Protein 4DG8 (pdb70)

CATH classification: 3.40.50.12780 (+1 more: 3.30.300.30)

Foldseek 3Di:
DVCLQPQLVFFFLLVLLVVLCVVWVPFFAAQEPVGTDGSVNLVVLLLFVLLVVCVVVVDAEAEAEEDDADDSLRLSVLNNCSQQNHAYEYDYQPWDLVVRVVVCVLRVHPAHEYDYPDDDDNPPGHYDDNVDDDGGDRDPDHDDDGQQRFHYWAWAQQDFRDTFIFTWTSSLLRQVQPPWPLLPFDLQQAAEQADDPNFLVNSCRNSNASSRSHYRQYQPPDHDELVSLLCSCVVVPRQEYEDEQLRLQLNLVPPLCSCPNHREYEYEPDFHDLVSVVSNCVVPVNHFYKYFDDDPQLRGGQAIDGFDPVLSVDPGRFRFAGTRQKHWFFADPVRDTDPDFPDKGWIKMGGNRGTPARSNDPVRRDVQWAWDDDPHDTGTIGTGQWMWGAHPVRTTGTDGHPACWDAFPNHIHRQVNVQVVLCPQPFWPHKDWAWDDDRSGIFIEIETEGDPVRDPVVVLSNDTVSPRGPYYYYDHDQDDCVPRVVVVVVVPPPD

Solvent-accessible surface area: 21154 Å² total; per-residue (Å²): 84,83,71,64,28,68,46,139,48,20,51,16,0,22,54,46,1,47,79,9,6,83,112,38,46,143,118,38,0,0,70,6,152,140,29,61,16,25,0,45,95,1,34,82,54,0,64,124,19,0,13,9,0,18,94,80,35,96,143,59,29,22,3,0,0,0,29,8,155,22,22,61,51,1,0,17,0,0,0,0,0,0,16,0,0,0,2,9,4,38,1,46,16,95,26,32,31,83,49,3,47,64,15,10,164,50,8,95,10,103,13,0,0,8,4,24,117,97,122,46,106,27,104,83,20,56,33,29,75,21,101,147,42,89,100,26,98,84,34,158,82,59,29,127,44,46,4,59,37,12,0,2,1,9,39,12,16,3,61,56,55,168,18,23,0,0,0,0,3,0,0,0,0,0,1,0,3,38,77,16,90,10,11,72,47,2,114,121,14,24,0,1,0,35,11,66,11,32,38,20,14,3,4,1,0,1,0,0,0,0,0,38,5,2,2,0,0,0,23,44,59,24,127,22,64,22,43,20,0,114,69,0,20,65,109,21,33,2,16,0,0,23,1,41,3,14,38,2,29,24,1,0,80,119,34,22,55,1,2,34,56,13,132,0,0,0,0,0,31,57,112,11,28,15,96,41,1,87,110,0,19,122,142,29,99,204,19,72,1,0,6,2,23,28,13,24,5,0,0,8,6,0,0,14,19,52,15,64,119,104,0,11,131,61,147,28,7,0,8,2,123,38,6,36,2,10,6,22,16,0,20,22,159,139,44,112,96,2,94,85,64,102,91,43,2,35,0,0,0,0,9,0,0,8,0,88,4,17,106,39,22,79,74,57,26,194,75,26,14,41,109,37,83,30,199,82,56,108,56,89,0,14,133,7,27,12,107,0,59,40,2,134,102,38,19,2,8,50,85,18,74,78,78,31,30,43,67,3,55,35,49,35,5,29,25,62,26,9,31,78,76,0,71,167,39,115,45,14,76,56,1,5,9,12,59,62,86,118,140,19,74,25,33,5,4,1,0,6,17,24,53,82,136,13,53,3,85,51,4,25,159,118,0,1,67,48,11,84,12,116,34,38,52,111,5,97,74,36,39,86,145,121,35,53,55,29,1,67,165,134,20,58,58,122,114

Radius of gyration: 22.77 Å; Cα contacts (8 Å, |Δi|>4): 1084; chains: 1; bounding box: 55×59×62 Å

B-factor: mean 38.06, std 18.98, range [10.93, 137.23]

Structure (mmCIF, N/CA/C/O backbone):
data_4DG8
#
_entry.id   4DG8
#
_cell.length_a   92.565
_cell.length_b   92.565
_cell.length_c   164.391
_cell.angle_alpha   90.00
_cell.angle_beta   90.00
_cell.angle_gamma   90.00
#
_symmetry.space_group_name_H-M   'P 43 21 2'
#
loop_
_entity.id
_entity.type
_entity.pdbx_description
1 polymer PA1221
2 non-polymer 'ADENOSINE MONOPHOSPHATE'
3 non-polymer (R,R)-2,3-BUTANEDIOL
4 water water
#
loop_
_atom_site.group_PDB
_atom_site.id
_atom_site.type_symbol
_atom_site.label_atom_id
_atom_site.label_alt_id
_atom_site.label_comp_id
_atom_site.label_asym_id
_atom_site.label_entity_id
_atom_site.label_seq_id
_atom_site.pdbx_PDB_ins_code
_atom_site.Cartn_x
_atom_site.Cartn_y
_atom_site.Cartn_z
_atom_site.occupancy
_atom_site.B_iso_or_equiv
_atom_site.auth_seq_id
_atom_site.auth_comp_id
_atom_site.auth_asym_id
_atom_site.auth_atom_id
_atom_site.pdbx_PDB_model_num
ATOM 1 N N . GLN A 1 17 ? 12.417 35.421 40.113 1.00 101.65 15 GLN A N 1
ATOM 2 C CA . GLN A 1 17 ? 13.373 34.888 39.145 1.00 97.59 15 GLN A CA 1
ATOM 3 C C . GLN A 1 17 ? 12.932 35.121 37.689 1.00 91.89 15 GLN A C 1
ATOM 4 O O . GLN A 1 17 ? 12.023 34.451 37.199 1.00 87.54 15 GLN A O 1
ATOM 6 N N . ASN A 1 18 ? 13.605 36.031 36.981 1.00 89.58 16 ASN A N 1
ATOM 7 C CA . ASN A 1 18 ? 14.889 36.579 37.408 1.00 85.00 16 ASN A CA 1
ATOM 8 C C . ASN A 1 18 ? 15.859 35.428 37.637 1.00 80.61 16 ASN A C 1
ATOM 9 O O . ASN A 1 18 ? 16.174 35.079 38.775 1.00 89.87 16 ASN A O 1
ATOM 11 N N . SER A 1 19 ? 16.312 34.847 36.531 1.00 65.23 17 SER A N 1
ATOM 12 C CA . SER A 1 19 ? 17.156 33.650 36.509 1.00 60.06 17 SER A CA 1
ATOM 13 C C . SER A 1 19 ? 16.394 32.344 36.429 1.00 50.61 17 SER A C 1
ATOM 14 O O . SER A 1 19 ? 16.994 31.320 36.114 1.00 49.60 17 SER A O 1
ATOM 17 N N . LEU A 1 20 ? 15.083 32.357 36.648 1.00 39.25 18 LEU A N 1
ATOM 18 C CA . LEU A 1 20 ? 14.309 31.223 36.190 1.00 33.19 18 LEU A CA 1
ATOM 19 C C . LEU A 1 20 ? 14.298 31.341 34.674 1.00 30.35 18 LEU A C 1
ATOM 20 O O . LEU A 1 20 ? 13.992 30.384 33.963 1.00 31.67 18 LEU A O 1
ATOM 25 N N . LEU A 1 21 ? 14.648 32.529 34.189 1.00 31.52 19 LEU A N 1
ATOM 26 C CA . LEU A 1 21 ? 14.642 32.803 32.759 1.00 36.17 19 LEU A CA 1
ATOM 27 C C . LEU A 1 21 ? 15.849 32.167 32.070 1.00 35.60 19 LEU A C 1
ATOM 28 O O . LEU A 1 21 ? 15.900 32.072 30.847 1.00 31.14 19 LEU A O 1
ATOM 33 N N . ASP A 1 22 ? 16.803 31.723 32.879 1.00 30.33 20 ASP A N 1
ATOM 34 C CA . ASP A 1 22 ? 18.010 31.060 32.409 1.00 30.25 20 ASP A CA 1
ATOM 35 C C . ASP A 1 22 ? 17.714 29.583 32.181 1.00 32.49 20 ASP A C 1
ATOM 36 O O . ASP A 1 22 ? 17.205 28.905 33.081 1.00 25.95 20 ASP A O 1
ATOM 41 N N . LEU A 1 23 ? 18.031 29.082 30.988 1.00 27.73 21 LEU A N 1
ATOM 42 C CA . LEU A 1 23 ? 17.845 27.659 30.694 1.00 25.85 21 LEU A CA 1
ATOM 43 C C . LEU A 1 23 ? 18.544 26.752 31.709 1.00 30.94 21 LEU A C 1
ATOM 44 O O . LEU A 1 23 ? 17.993 25.728 32.116 1.00 32.15 21 LEU A O 1
ATOM 49 N N . TYR A 1 24 ? 19.752 27.128 32.118 1.00 28.68 22 TYR A N 1
ATOM 50 C CA . TYR A 1 24 ? 20.542 26.299 33.030 1.00 32.49 22 TYR A CA 1
ATOM 51 C C . TYR A 1 24 ? 20.008 26.285 34.461 1.00 36.51 22 TYR A C 1
ATOM 52 O O . TYR A 1 24 ? 20.550 25.591 35.325 1.00 38.45 22 TYR A O 1
ATOM 61 N N . ALA A 1 25 ? 18.962 27.069 34.714 1.00 34.90 23 ALA A N 1
ATOM 62 C CA . ALA A 1 25 ? 18.320 27.075 36.026 1.00 40.70 23 ALA A CA 1
ATOM 63 C C . ALA A 1 25 ? 17.289 25.959 36.103 1.00 38.04 23 ALA A C 1
ATOM 64 O O . ALA A 1 25 ? 16.611 25.789 37.111 1.00 36.40 23 ALA A O 1
ATOM 66 N N . HIS A 1 26 ? 17.174 25.197 35.023 1.00 30.30 24 HIS A N 1
ATOM 67 C CA . HIS A 1 26 ? 16.177 24.141 34.954 1.00 27.24 24 HIS A CA 1
ATOM 68 C C . HIS A 1 26 ? 16.865 22.801 34.743 1.00 25.01 24 HIS A C 1
ATOM 69 O O . HIS A 1 26 ? 17.904 22.734 34.099 1.00 26.54 24 HIS A O 1
ATOM 76 N N . PRO A 1 27 ? 16.312 21.734 35.327 1.00 24.51 25 PRO A N 1
ATOM 77 C CA . PRO A 1 27 ? 16.981 20.434 35.203 1.00 28.35 25 PRO A CA 1
ATOM 78 C C . PRO A 1 27 ? 16.675 19.820 33.838 1.00 27.34 25 PRO A C 1
ATOM 79 O O . PRO A 1 27 ? 15.708 20.237 33.183 1.00 26.67 25 PRO A O 1
ATOM 83 N N . THR A 1 28 ? 17.488 18.866 33.392 1.00 23.54 26 THR A N 1
ATOM 84 C CA . THR A 1 28 ? 17.129 18.125 32.184 1.00 27.72 26 THR A CA 1
ATOM 85 C C . THR A 1 28 ? 15.867 17.293 32.475 1.00 22.54 26 THR A C 1
ATOM 86 O O . THR A 1 28 ? 15.519 17.063 33.638 1.00 21.46 26 THR A O 1
ATOM 90 N N . VAL A 1 29 ? 15.157 16.873 31.431 1.00 19.66 27 VAL A N 1
ATOM 91 C CA . VAL A 1 29 ? 13.989 16.018 31.637 1.00 24.90 27 VAL A CA 1
ATOM 92 C C . VAL A 1 29 ? 14.393 14.704 32.318 1.00 24.23 27 VAL A C 1
ATOM 93 O O . VAL A 1 29 ? 13.659 14.168 33.131 1.00 27.93 27 VAL A O 1
ATOM 97 N N . VAL A 1 30 ? 15.568 14.188 31.974 1.00 20.44 28 VAL A N 1
ATOM 98 C CA . VAL A 1 30 ? 15.960 12.879 32.464 1.00 23.80 28 VAL A CA 1
ATOM 99 C C . VAL A 1 30 ? 16.415 12.946 33.924 1.00 27.05 28 VAL A C 1
ATOM 100 O O . VAL A 1 30 ? 16.171 12.019 34.686 1.00 24.82 28 VAL A O 1
ATOM 104 N N . ALA A 1 31 ? 17.054 14.044 34.321 1.00 21.80 29 ALA A N 1
ATOM 105 C CA . ALA A 1 31 ? 17.385 14.213 35.733 1.00 30.33 29 ALA A CA 1
ATOM 106 C C . ALA A 1 31 ? 16.111 14.295 36.606 1.00 25.46 29 ALA A C 1
ATOM 107 O O . ALA A 1 31 ? 16.000 13.620 37.626 1.00 27.18 29 ALA A O 1
ATOM 109 N N . ARG A 1 32 ? 15.131 15.087 36.177 1.00 26.58 30 ARG A N 1
ATOM 110 C CA . ARG A 1 32 ? 13.911 15.233 36.961 1.00 29.63 30 ARG A CA 1
ATOM 111 C C . ARG A 1 32 ? 13.121 13.925 36.994 1.00 26.55 30 ARG A C 1
ATOM 112 O O . ARG A 1 32 ? 12.675 13.466 38.066 1.00 33.19 30 ARG A O 1
ATOM 120 N N . PHE A 1 33 ? 12.977 13.304 35.829 1.00 17.19 31 PHE A N 1
ATOM 121 C CA . PHE A 1 33 ? 12.342 11.999 35.793 1.00 25.17 31 PHE A CA 1
ATOM 122 C C . PHE A 1 33 ? 13.048 11.009 36.714 1.00 24.84 31 PHE A C 1
ATOM 123 O O . PHE A 1 33 ? 12.393 10.230 37.402 1.00 27.41 31 PHE A O 1
ATOM 131 N N . SER A 1 34 ? 14.376 11.036 36.729 1.00 21.56 32 SER A N 1
ATOM 132 C CA . SER A 1 34 ? 15.106 10.099 37.559 1.00 29.31 32 SER A CA 1
ATOM 133 C C . SER A 1 34 ? 14.816 10.348 39.034 1.00 30.08 32 SER A C 1
ATOM 134 O O . SER A 1 34 ? 14.711 9.405 39.830 1.00 29.16 32 SER A O 1
ATOM 137 N N . GLU A 1 35 ? 14.704 11.624 39.392 1.00 29.63 33 GLU A N 1
ATOM 138 C CA . GLU A 1 35 ? 14.381 12.006 40.760 1.00 34.76 33 GLU A CA 1
ATOM 139 C C . GLU A 1 35 ? 13.021 11.395 41.156 1.00 33.67 33 GLU A C 1
ATOM 140 O O . GLU A 1 35 ? 12.876 10.755 42.210 1.00 38.43 33 GLU A O 1
ATOM 146 N N . MET A 1 36 ? 12.037 11.587 40.290 1.00 27.25 34 MET A N 1
ATOM 147 C CA . MET A 1 36 ? 10.692 11.061 40.513 1.00 25.58 34 MET A CA 1
ATOM 148 C C . MET A 1 36 ? 10.689 9.540 40.620 1.00 26.78 34 MET A C 1
ATOM 149 O O . MET A 1 36 ? 10.004 8.980 41.474 1.00 33.84 34 MET A O 1
ATOM 154 N N . ALA A 1 37 ? 11.462 8.866 39.772 1.00 27.46 35 ALA A N 1
ATOM 155 C CA . ALA A 1 37 ? 11.459 7.403 39.790 1.00 33.92 35 ALA A CA 1
ATOM 156 C C . ALA A 1 37 ? 12.132 6.869 41.046 1.00 34.28 35 ALA A C 1
ATOM 157 O O . ALA A 1 37 ? 11.779 5.788 41.537 1.00 29.11 35 ALA A O 1
ATOM 159 N N . ALA A 1 38 ? 13.106 7.627 41.558 1.00 29.50 36 ALA A N 1
ATOM 160 C CA . ALA A 1 38 ? 13.784 7.260 42.797 1.00 38.27 36 ALA A CA 1
ATOM 161 C C . ALA A 1 38 ? 12.869 7.463 44.009 1.00 42.72 36 ALA A C 1
ATOM 162 O O . ALA A 1 38 ? 12.875 6.666 44.952 1.00 45.84 36 ALA A O 1
ATOM 164 N N . LEU A 1 39 ? 12.098 8.546 43.974 1.00 43.60 37 LEU A N 1
ATOM 165 C CA . LEU A 1 39 ? 11.214 8.901 45.075 1.00 48.89 37 LEU A CA 1
ATOM 166 C C . LEU A 1 39 ? 9.953 8.050 45.078 1.00 44.59 37 LEU A C 1
ATOM 167 O O . LEU A 1 39 ? 9.417 7.730 46.145 1.00 39.26 37 LEU A O 1
ATOM 172 N N . HIS A 1 40 ? 9.475 7.707 43.883 1.00 31.50 38 HIS A N 1
ATOM 173 C CA . HIS A 1 40 ? 8.208 6.998 43.746 1.00 35.74 38 HIS A CA 1
ATOM 174 C C . HIS A 1 40 ? 8.297 5.810 42.794 1.00 30.99 38 HIS A C 1
ATOM 175 O O . HIS A 1 40 ? 7.523 5.719 41.854 1.00 31.72 38 HIS A O 1
ATOM 182 N N . PRO A 1 41 ? 9.204 4.866 43.068 1.00 34.32 39 PRO A N 1
ATOM 183 C CA . PRO A 1 41 ? 9.378 3.724 42.156 1.00 30.08 39 PRO A CA 1
ATOM 184 C C . PRO A 1 41 ? 8.069 2.991 41.848 1.00 29.85 39 PRO A C 1
ATOM 185 O O . PRO A 1 41 ? 7.863 2.585 40.706 1.00 27.04 39 PRO A O 1
ATOM 189 N N . HIS A 1 42 ? 7.218 2.801 42.859 1.00 28.25 40 HIS A N 1
ATOM 190 C CA . HIS A 1 42 ? 5.983 2.026 42.699 1.00 25.29 40 HIS A CA 1
ATOM 191 C C . HIS A 1 42 ? 4.655 2.787 42.510 1.00 29.32 40 HIS A C 1
ATOM 192 O O . HIS A 1 42 ? 3.597 2.166 42.414 1.00 30.48 40 HIS A O 1
ATOM 199 N N . ARG A 1 43 ? 4.708 4.117 42.455 1.00 24.84 41 ARG A N 1
ATOM 200 C CA . ARG A 1 43 ? 3.567 4.900 41.955 1.00 30.83 41 ARG A CA 1
ATOM 201 C C . ARG A 1 43 ? 3.272 4.614 40.463 1.00 31.28 41 ARG A C 1
ATOM 202 O O . ARG A 1 43 ? 4.149 4.214 39.713 1.00 23.65 41 ARG A O 1
ATOM 210 N N . GLU A 1 44 ? 2.033 4.837 40.042 1.00 26.01 42 GLU A N 1
ATOM 211 C CA . GLU A 1 44 ? 1.612 4.537 38.676 1.00 32.59 42 GLU A CA 1
ATOM 212 C C . GLU A 1 44 ? 2.031 5.642 37.674 1.00 24.87 42 GLU A C 1
ATOM 213 O O . GLU A 1 44 ? 1.622 6.800 37.781 1.00 34.61 42 GLU A O 1
ATOM 219 N N . ALA A 1 45 ? 2.905 5.284 36.743 1.00 28.05 43 ALA A N 1
ATOM 220 C CA . ALA A 1 45 ? 3.405 6.211 35.725 1.00 25.26 43 ALA A CA 1
ATOM 221 C C . ALA A 1 45 ? 2.534 6.282 34.470 1.00 29.76 43 ALA A C 1
ATOM 222 O O . ALA A 1 45 ? 2.452 7.314 33.813 1.00 29.68 43 ALA A O 1
ATOM 224 N N . ILE A 1 46 ? 1.952 5.144 34.107 1.00 33.94 44 ILE A N 1
ATOM 225 C CA . ILE A 1 46 ? 1.150 5.024 32.895 1.00 28.82 44 ILE A CA 1
ATOM 226 C C . ILE A 1 46 ? -0.055 4.143 33.191 1.00 22.91 44 ILE A C 1
ATOM 227 O O . ILE A 1 46 ? 0.096 3.050 33.717 1.00 26.81 44 ILE A O 1
ATOM 232 N N . ARG A 1 47 ? -1.241 4.598 32.813 1.00 24.44 45 ARG A N 1
ATOM 233 C CA . ARG A 1 47 ? -2.420 3.753 32.883 1.00 22.04 45 ARG A CA 1
ATOM 234 C C . ARG A 1 47 ? -3.016 3.585 31.497 1.00 25.68 45 ARG A C 1
ATOM 235 O O . ARG A 1 47 ? -3.386 4.568 30.847 1.00 27.77 45 ARG A O 1
ATOM 243 N N . ASP A 1 48 ? -3.122 2.343 31.044 1.00 30.12 46 ASP A N 1
ATOM 244 C CA . ASP A 1 48 ? -3.672 2.079 29.717 1.00 28.01 46 ASP A CA 1
ATOM 245 C C . ASP A 1 48 ? -4.691 0.935 29.757 1.00 31.73 46 ASP A C 1
ATOM 246 O O . ASP A 1 48 ? -5.018 0.446 30.842 1.00 34.62 46 ASP A O 1
ATOM 251 N N . ARG A 1 49 ? -5.217 0.512 28.604 1.00 25.03 47 ARG A N 1
ATOM 252 C CA . ARG A 1 49 ? -6.238 -0.549 28.616 1.00 30.51 47 ARG A CA 1
ATOM 253 C C . ARG A 1 49 ? -5.738 -1.893 29.185 1.00 29.25 47 ARG A C 1
ATOM 254 O O . ARG A 1 49 ? -6.546 -2.740 29.599 1.00 24.99 47 ARG A O 1
ATOM 262 N N . PHE A 1 50 ? -4.422 -2.101 29.186 1.00 30.35 48 PHE A N 1
ATOM 263 C CA . PHE A 1 50 ? -3.859 -3.367 29.672 1.00 29.29 48 PHE A CA 1
ATOM 264 C C . PHE A 1 50 ? -3.590 -3.398 31.173 1.00 34.10 48 PHE A C 1
ATOM 265 O O . PHE A 1 50 ? -3.383 -4.467 31.754 1.00 36.29 48 PHE A O 1
ATOM 273 N N . GLY A 1 51 ? -3.533 -2.236 31.800 1.00 37.01 49 GLY A N 1
ATOM 274 C CA . GLY A 1 51 ? -3.056 -2.221 33.167 1.00 39.87 49 GLY A CA 1
ATOM 275 C C . GLY A 1 51 ? -2.284 -0.961 33.470 1.00 32.11 49 GLY A C 1
ATOM 276 O O . GLY A 1 51 ? -2.523 0.082 32.873 1.00 34.20 49 GLY A O 1
ATOM 277 N N . SER A 1 52 ? -1.379 -1.055 34.437 1.00 34.61 50 SER A N 1
ATOM 278 C CA . SER A 1 52 ? -0.497 0.057 34.739 1.00 35.70 50 SER A CA 1
ATOM 279 C C . SER A 1 52 ? 0.987 -0.305 34.615 1.00 29.80 50 SER A C 1
ATOM 280 O O . SER A 1 52 ? 1.373 -1.469 34.680 1.00 22.54 50 SER A O 1
ATOM 283 N N . VAL A 1 53 ? 1.805 0.715 34.401 1.00 23.80 51 VAL A N 1
ATOM 284 C CA . VAL A 1 53 ? 3.249 0.570 34.451 1.00 27.33 51 VAL A CA 1
ATOM 285 C C . VAL A 1 53 ? 3.715 1.542 35.538 1.00 25.93 51 VAL A C 1
ATOM 286 O O . VAL A 1 53 ? 3.298 2.700 35.538 1.00 25.75 51 VAL A O 1
ATOM 290 N N . ASP A 1 54 ? 4.558 1.099 36.468 1.00 21.40 52 ASP A N 1
ATOM 291 C CA . ASP A 1 54 ? 5.042 2.045 37.481 1.00 21.10 52 ASP A CA 1
ATOM 292 C C . ASP A 1 54 ? 6.368 2.712 37.080 1.00 24.61 52 ASP A C 1
ATOM 293 O O . ASP A 1 54 ? 6.965 2.361 36.061 1.00 34.36 52 ASP A O 1
ATOM 298 N N . TYR A 1 55 ? 6.815 3.673 37.880 1.00 27.29 53 TYR A N 1
ATOM 299 C CA . TYR A 1 55 ? 7.997 4.448 37.542 1.00 24.81 53 TYR A CA 1
ATOM 300 C C . TYR A 1 55 ? 9.223 3.576 37.306 1.00 36.61 53 TYR A C 1
ATOM 301 O O . TYR A 1 55 ? 9.871 3.708 36.276 1.00 35.01 53 TYR A O 1
ATOM 310 N N . ARG A 1 56 ? 9.532 2.685 38.242 1.00 29.27 54 ARG A N 1
ATOM 311 C CA . ARG A 1 56 ? 10.669 1.785 38.071 1.00 27.13 54 ARG A CA 1
ATOM 312 C C . ARG A 1 56 ? 10.565 0.953 36.775 1.00 26.31 54 ARG A C 1
ATOM 313 O O . ARG A 1 56 ? 11.529 0.862 36.036 1.00 31.77 54 ARG A O 1
ATOM 316 N N . GLN A 1 57 ? 9.412 0.355 36.492 1.00 24.37 55 GLN A N 1
ATOM 317 C CA . GLN A 1 57 ? 9.279 -0.409 35.255 1.00 30.28 55 GLN A CA 1
ATOM 318 C C . GLN A 1 57 ? 9.504 0.481 34.027 1.00 30.07 55 GLN A C 1
ATOM 319 O O . GLN A 1 57 ? 10.160 0.069 33.076 1.00 27.14 55 GLN A O 1
ATOM 325 N N . LEU A 1 58 ? 8.959 1.694 34.061 1.00 31.22 56 LEU A N 1
ATOM 326 C CA . LEU A 1 58 ? 9.114 2.642 32.958 1.00 29.05 56 LEU A CA 1
ATOM 327 C C . LEU A 1 58 ? 10.588 2.960 32.735 1.00 26.98 56 LEU A C 1
ATOM 328 O O . LEU A 1 58 ? 11.079 2.868 31.609 1.00 24.16 56 LEU A O 1
ATOM 333 N N . LEU A 1 59 ? 11.287 3.294 33.823 1.00 28.43 57 LEU A N 1
ATOM 334 C CA . LEU A 1 59 ? 12.716 3.584 33.793 1.00 24.96 57 LEU A CA 1
ATOM 335 C C . LEU A 1 59 ? 13.544 2.391 33.287 1.00 32.46 57 LEU A C 1
ATOM 336 O O . LEU A 1 59 ? 14.419 2.575 32.461 1.00 25.10 57 LEU A O 1
ATOM 341 N N . ASP A 1 60 ? 13.279 1.186 33.787 1.00 33.86 58 ASP A N 1
ATOM 342 C CA . ASP A 1 60 ? 13.959 -0.018 33.290 1.00 40.70 58 ASP A CA 1
ATOM 343 C C . ASP A 1 60 ? 13.754 -0.248 31.784 1.00 36.23 58 ASP A C 1
ATOM 344 O O . ASP A 1 60 ? 14.707 -0.546 31.042 1.00 30.36 58 ASP A O 1
ATOM 349 N N . SER A 1 61 ? 12.508 -0.145 31.334 1.00 33.58 59 SER A N 1
ATOM 350 C CA . SER A 1 61 ? 12.222 -0.389 29.922 1.00 33.07 59 SER A CA 1
ATOM 351 C C . SER A 1 61 ? 12.911 0.663 29.047 1.00 27.43 59 SER A C 1
ATOM 352 O O . SER A 1 61 ? 13.537 0.345 28.024 1.00 29.96 59 SER A O 1
ATOM 355 N N . ALA A 1 62 ? 12.806 1.916 29.470 1.00 23.21 60 ALA A N 1
ATOM 356 C CA . ALA A 1 62 ? 13.404 3.024 28.744 1.00 26.27 60 ALA A CA 1
ATOM 357 C C . ALA A 1 62 ? 14.932 2.959 28.756 1.00 27.03 60 ALA A C 1
ATOM 358 O O . ALA A 1 62 ? 15.564 3.279 27.770 1.00 27.74 60 ALA A O 1
ATOM 360 N N . GLU A 1 63 ? 15.524 2.556 29.875 1.00 21.99 61 GLU A N 1
ATOM 361 C CA . GLU A 1 63 ? 16.975 2.362 29.939 1.00 27.06 61 GLU A CA 1
ATOM 362 C C . GLU A 1 63 ? 17.408 1.297 28.936 1.00 28.39 61 GLU A C 1
ATOM 363 O O . GLU A 1 63 ? 18.380 1.491 28.200 1.00 24.60 61 GLU A O 1
ATOM 369 N N . GLN A 1 64 ? 16.678 0.182 28.887 1.00 28.40 62 GLN A N 1
ATOM 370 C CA . GLN A 1 64 ? 17.010 -0.883 27.924 1.00 29.01 62 GLN A CA 1
ATOM 371 C C . GLN A 1 64 ? 16.936 -0.429 26.450 1.00 29.68 62 GLN A C 1
ATOM 372 O O . GLN A 1 64 ? 17.882 -0.628 25.634 1.00 37.94 62 GLN A O 1
ATOM 378 N N . LEU A 1 65 ? 15.814 0.204 26.109 1.00 33.82 63 LEU A N 1
ATOM 379 C CA . LEU A 1 65 ? 15.672 0.762 24.772 1.00 29.51 63 LEU A CA 1
ATOM 380 C C . LEU A 1 65 ? 16.799 1.770 24.487 1.00 27.75 63 LEU A C 1
ATOM 381 O O . LEU A 1 65 ? 17.335 1.834 23.377 1.00 26.84 63 LEU A O 1
ATOM 386 N N . SER A 1 66 ? 17.160 2.553 25.499 1.00 26.80 64 SER A N 1
ATOM 387 C CA . SER A 1 66 ? 18.228 3.530 25.349 1.00 25.11 64 SER A CA 1
ATOM 388 C C . SER A 1 66 ? 19.538 2.811 25.067 1.00 30.18 64 SER A C 1
ATOM 389 O O . SER A 1 66 ? 20.391 3.335 24.357 1.00 33.01 64 SER A O 1
ATOM 392 N N . ASP A 1 67 ? 19.697 1.611 25.618 1.00 27.52 65 ASP A N 1
ATOM 393 C CA . ASP A 1 67 ? 20.887 0.827 25.336 1.00 31.34 65 ASP A CA 1
ATOM 394 C C . ASP A 1 67 ? 20.956 0.549 23.840 1.00 29.38 65 ASP A C 1
ATOM 395 O O . ASP A 1 67 ? 22.012 0.697 23.201 1.00 26.63 65 ASP A O 1
ATOM 400 N N . TYR A 1 68 ? 19.816 0.154 23.278 1.00 34.97 66 TYR A N 1
ATOM 401 C CA . TYR A 1 68 ? 19.751 -0.036 21.820 1.00 32.94 66 TYR A CA 1
ATOM 402 C C . TYR A 1 68 ? 20.044 1.267 20.997 1.00 33.38 66 TYR A C 1
ATOM 403 O O . TYR A 1 68 ? 20.871 1.288 20.043 1.00 30.24 66 TYR A O 1
ATOM 412 N N . LEU A 1 69 ? 19.384 2.359 21.378 1.00 23.89 67 LEU A N 1
ATOM 413 C CA . LEU A 1 69 ? 19.575 3.628 20.686 1.00 22.35 67 LEU A CA 1
ATOM 414 C C . LEU A 1 69 ? 21.041 4.070 20.723 1.00 29.82 67 LEU A C 1
ATOM 415 O O . LEU A 1 69 ? 21.594 4.533 19.723 1.00 26.74 67 LEU A O 1
ATOM 420 N N . LEU A 1 70 ? 21.665 3.946 21.886 1.00 29.05 68 LEU A N 1
ATOM 421 C CA . LEU A 1 70 ? 23.051 4.356 22.030 1.00 28.21 68 LEU A CA 1
ATOM 422 C C . LEU A 1 70 ? 23.958 3.448 21.226 1.00 33.31 68 LEU A C 1
ATOM 423 O O . LEU A 1 70 ? 24.980 3.893 20.715 1.00 37.51 68 LEU A O 1
ATOM 428 N N . GLU A 1 71 ? 23.586 2.172 21.116 1.00 34.39 69 GLU A N 1
ATOM 429 C CA . GLU A 1 71 ? 24.371 1.271 20.283 1.00 34.67 69 GLU A CA 1
ATOM 430 C C . GLU A 1 71 ? 24.384 1.743 18.825 1.00 31.67 69 GLU A C 1
ATOM 431 O O . GLU A 1 71 ? 25.427 1.721 18.175 1.00 30.89 69 GLU A O 1
ATOM 437 N N . HIS A 1 72 ? 23.234 2.172 18.314 1.00 23.22 70 HIS A N 1
ATOM 438 C CA . HIS A 1 72 ? 23.194 2.730 16.955 1.00 34.16 70 HIS A CA 1
ATOM 439 C C . HIS A 1 72 ? 23.732 4.170 16.871 1.00 31.88 70 HIS A C 1
ATOM 440 O O . HIS A 1 72 ? 24.397 4.528 15.909 1.00 33.84 70 HIS A O 1
ATOM 447 N N . TYR A 1 73 ? 23.423 4.997 17.866 1.00 22.99 71 TYR A N 1
ATOM 448 C CA . TYR A 1 73 ? 23.845 6.400 17.846 1.00 26.71 71 TYR A CA 1
ATOM 449 C C . TYR A 1 73 ? 24.545 6.777 19.156 1.00 28.50 71 TYR A C 1
ATOM 450 O O . TYR A 1 73 ? 23.928 7.322 20.063 1.00 25.43 71 TYR A O 1
ATOM 459 N N . PRO A 1 74 ? 25.849 6.466 19.254 1.00 32.33 72 PRO A N 1
ATOM 460 C CA . PRO A 1 74 ? 26.597 6.604 20.510 1.00 31.13 72 PRO A CA 1
ATOM 461 C C . PRO A 1 74 ? 26.875 8.052 20.952 1.00 32.62 72 PRO A C 1
ATOM 462 O O . PRO A 1 74 ? 27.135 8.283 22.138 1.00 33.15 72 PRO A O 1
ATOM 466 N N . GLN A 1 75 ? 26.857 8.999 20.017 1.00 24.85 73 GLN A N 1
ATOM 467 C CA . GLN A 1 75 ? 27.066 10.414 20.348 1.00 22.17 73 GLN A CA 1
ATOM 468 C C . GLN A 1 75 ? 25.734 11.157 20.358 1.00 26.79 73 GLN A C 1
ATOM 469 O O . GLN A 1 75 ? 24.957 11.068 19.402 1.00 23.80 73 GLN A O 1
ATOM 475 N N . PRO A 1 76 ? 25.473 11.898 21.440 1.00 21.61 74 PRO A N 1
ATOM 476 C CA . PRO A 1 76 ? 24.181 12.565 21.649 1.00 24.51 74 PRO A CA 1
ATOM 477 C C . PRO A 1 76 ? 23.892 13.624 20.579 1.00 24.72 74 PRO A C 1
ATOM 478 O O . PRO A 1 76 ? 24.823 14.185 19.997 1.00 20.91 74 PRO A O 1
ATOM 482 N N . GLY A 1 77 ? 22.613 13.937 20.381 1.00 22.06 75 GLY A N 1
ATOM 483 C CA . GLY A 1 77 ? 22.216 14.986 19.460 1.00 23.04 75 GLY A CA 1
ATOM 484 C C . GLY A 1 77 ? 21.542 14.578 18.160 1.00 24.53 75 GLY A C 1
ATOM 485 O O . GLY A 1 77 ? 21.339 15.415 17.265 1.00 20.36 75 GLY A O 1
ATOM 486 N N . VAL A 1 78 ? 21.150 13.315 18.041 1.00 18.70 76 VAL A N 1
ATOM 487 C CA . VAL A 1 78 ? 20.440 12.919 16.828 1.00 19.14 76 VAL A CA 1
ATOM 488 C C . VAL A 1 78 ? 18.923 12.963 16.974 1.00 26.06 76 VAL A C 1
ATOM 489 O O . VAL A 1 78 ? 18.378 12.764 18.066 1.00 22.73 76 VAL A O 1
ATOM 493 N N . CYS A 1 79 ? 18.261 13.285 15.863 1.00 19.22 77 CYS A N 1
ATOM 494 C CA . CYS A 1 79 ? 16.809 13.230 15.767 1.00 20.17 77 CYS A CA 1
ATOM 495 C C . CYS A 1 79 ? 16.306 11.792 15.540 1.00 18.57 77 CYS A C 1
ATOM 496 O O . CYS A 1 79 ? 16.782 11.083 14.657 1.00 20.94 77 CYS A O 1
ATOM 499 N N . LEU A 1 80 ? 15.327 11.380 16.340 1.00 25.94 78 LEU A N 1
ATOM 500 C CA . LEU A 1 80 ? 14.763 10.048 16.227 1.00 16.98 78 LEU A CA 1
ATOM 501 C C . LEU A 1 80 ? 13.245 10.128 16.159 1.00 16.88 78 LEU A C 1
ATOM 502 O O . LEU A 1 80 ? 12.603 10.835 16.960 1.00 24.05 78 LEU A O 1
ATOM 507 N N . GLY A 1 81 ? 12.673 9.378 15.218 1.00 21.74 79 GLY A N 1
ATOM 508 C CA . GLY A 1 81 ? 11.246 9.414 14.964 1.00 18.61 79 GLY A CA 1
ATOM 509 C C . GLY A 1 81 ? 10.456 8.437 15.810 1.00 21.47 79 GLY A C 1
ATOM 510 O O . GLY A 1 81 ? 10.974 7.399 16.202 1.00 26.08 79 GLY A O 1
ATOM 511 N N . VAL A 1 82 ? 9.195 8.770 16.075 1.00 18.14 80 VAL A N 1
ATOM 512 C CA . VAL A 1 82 ? 8.286 7.873 16.768 1.00 21.06 80 VAL A CA 1
ATOM 513 C C . VAL A 1 82 ? 6.969 7.838 16.031 1.00 30.64 80 VAL A C 1
ATOM 514 O O . VAL A 1 82 ? 6.395 8.895 15.742 1.00 25.14 80 VAL A O 1
ATOM 518 N N . TYR A 1 83 ? 6.508 6.632 15.697 1.00 27.46 81 TYR A N 1
ATOM 519 C CA . TYR A 1 83 ? 5.167 6.453 15.141 1.00 28.26 81 TYR A CA 1
ATOM 520 C C . TYR A 1 83 ? 4.317 5.540 16.016 1.00 26.52 81 TYR A C 1
ATOM 521 O O . TYR A 1 83 ? 4.787 4.512 16.508 1.00 31.33 81 TYR A O 1
ATOM 530 N N . GLY A 1 84 ? 3.089 5.965 16.277 1.00 28.65 82 GLY A N 1
ATOM 531 C CA . GLY A 1 84 ? 2.020 5.072 16.694 1.00 22.10 82 GLY A CA 1
ATOM 532 C C . GLY A 1 84 ? 1.003 5.786 17.579 1.00 28.77 82 GLY A C 1
ATOM 533 O O . GLY A 1 84 ? 1.271 6.887 18.061 1.00 25.31 82 GLY A O 1
ATOM 534 N N . GLU A 1 85 ? -0.134 5.141 17.834 1.00 24.75 83 GLU A N 1
ATOM 535 C CA . GLU A 1 85 ? -1.132 5.670 18.766 1.00 36.44 83 GLU A CA 1
ATOM 536 C C . GLU A 1 85 ? -0.565 5.644 20.183 1.00 33.60 83 GLU A C 1
ATOM 537 O O . GLU A 1 85 ? 0.364 4.889 20.460 1.00 31.90 83 GLU A O 1
ATOM 543 N N . TYR A 1 86 ? -1.115 6.446 21.092 1.00 29.54 84 TYR A N 1
ATOM 544 C CA . TYR A 1 86 ? -0.573 6.425 22.439 1.00 27.84 84 TYR A CA 1
ATOM 545 C C . TYR A 1 86 ? -0.607 5.030 23.027 1.00 26.97 84 TYR A C 1
ATOM 546 O O . TYR A 1 86 ? -1.659 4.389 23.071 1.00 29.70 84 TYR A O 1
ATOM 555 N N . SER A 1 87 ? 0.563 4.578 23.475 1.00 25.16 85 SER A N 1
ATOM 556 C CA . SER A 1 87 ? 0.698 3.286 24.129 1.00 30.99 85 SER A CA 1
ATOM 557 C C . SER A 1 87 ? 1.828 3.407 25.143 1.00 29.52 85 SER A C 1
ATOM 558 O O . SER A 1 87 ? 2.603 4.366 25.101 1.00 28.50 85 SER A O 1
ATOM 561 N N . ARG A 1 88 ? 1.918 2.448 26.056 1.00 24.67 86 ARG A N 1
ATOM 562 C CA . ARG A 1 88 ? 3.040 2.424 26.985 1.00 22.84 86 ARG A CA 1
ATOM 563 C C . ARG A 1 88 ? 4.363 2.354 26.205 1.00 22.62 86 ARG A C 1
ATOM 564 O O . ARG A 1 88 ? 5.372 2.972 26.587 1.00 19.90 86 ARG A O 1
ATOM 572 N N . GLU A 1 89 ? 4.355 1.632 25.088 1.00 22.39 87 GLU A N 1
ATOM 573 C CA . GLU A 1 89 ? 5.531 1.604 24.211 1.00 21.43 87 GLU A CA 1
ATOM 574 C C . GLU A 1 89 ? 5.971 2.987 23.688 1.00 26.52 87 GLU A C 1
ATOM 575 O O . GLU A 1 89 ? 7.157 3.310 23.717 1.00 21.23 87 GLU A O 1
ATOM 581 N N . SER A 1 90 ? 5.043 3.801 23.192 1.00 21.94 88 SER A N 1
ATOM 582 C CA . SER A 1 90 ? 5.475 5.086 22.621 1.00 29.60 88 SER A CA 1
ATOM 583 C C . SER A 1 90 ? 6.056 6.035 23.702 1.00 15.25 88 SER A C 1
ATOM 584 O O . SER A 1 90 ? 7.101 6.677 23.498 1.00 27.71 88 SER A O 1
ATOM 587 N N . ILE A 1 91 ? 5.403 6.061 24.860 1.00 27.27 89 ILE A N 1
ATOM 588 C CA . ILE A 1 91 ? 5.879 6.796 26.033 1.00 22.36 89 ILE A CA 1
ATOM 589 C C . ILE A 1 91 ? 7.299 6.359 26.440 1.00 22.78 89 ILE A C 1
ATOM 590 O O . ILE A 1 91 ? 8.200 7.190 26.676 1.00 23.74 89 ILE A O 1
ATOM 595 N N . THR A 1 92 ? 7.492 5.044 26.523 1.00 23.23 90 THR A N 1
ATOM 596 C CA . THR A 1 92 ? 8.818 4.492 26.777 1.00 24.36 90 THR A CA 1
ATOM 597 C C . THR A 1 92 ? 9.841 4.942 25.711 1.00 25.62 90 THR A C 1
ATOM 598 O O . THR A 1 92 ? 11.003 5.242 26.033 1.00 29.10 90 THR A O 1
ATOM 602 N N . CYS A 1 93 ? 9.422 4.987 24.451 1.00 19.83 91 CYS A N 1
ATOM 603 C CA . CYS A 1 93 ? 10.306 5.486 23.391 1.00 26.20 91 CYS A CA 1
ATOM 604 C C . CYS A 1 93 ? 10.753 6.905 23.674 1.00 21.80 91 CYS A C 1
ATOM 605 O O . CYS A 1 93 ? 11.923 7.234 23.512 1.00 23.34 91 CYS A O 1
ATOM 608 N N . LEU A 1 94 ? 9.811 7.757 24.071 1.00 17.95 92 LEU A N 1
ATOM 609 C CA . LEU A 1 94 ? 10.161 9.160 24.294 1.00 22.94 92 LEU A CA 1
ATOM 610 C C . LEU A 1 94 ? 11.212 9.265 25.391 1.00 25.86 92 LEU A C 1
ATOM 611 O O . LEU A 1 94 ? 12.180 10.039 25.278 1.00 26.46 92 LEU A O 1
ATOM 616 N N . LEU A 1 95 ? 11.026 8.494 26.465 1.00 18.61 93 LEU A N 1
ATOM 617 C CA . LEU A 1 95 ? 12.002 8.586 27.550 1.00 14.99 93 LEU A CA 1
ATOM 618 C C . LEU A 1 95 ? 13.362 8.008 27.124 1.00 16.51 93 LEU A C 1
ATOM 619 O O . LEU A 1 95 ? 14.402 8.526 27.511 1.00 17.69 93 LEU A O 1
ATOM 624 N N . ALA A 1 96 ? 13.353 6.916 26.359 1.00 23.63 94 ALA A N 1
ATOM 625 C CA . ALA A 1 96 ? 14.609 6.271 25.967 1.00 22.35 94 ALA A CA 1
ATOM 626 C C . ALA A 1 96 ? 15.406 7.196 25.024 1.00 21.50 94 ALA A C 1
ATOM 627 O O . ALA A 1 96 ? 16.647 7.300 25.106 1.00 20.79 94 ALA A O 1
ATOM 629 N N . ILE A 1 97 ? 14.671 7.882 24.152 1.00 20.47 95 ILE A N 1
ATOM 630 C CA . ILE A 1 97 ? 15.270 8.871 23.268 1.00 20.36 95 ILE A CA 1
ATOM 631 C C . ILE A 1 97 ? 15.916 9.967 24.099 1.00 19.07 95 ILE A C 1
ATOM 632 O O . ILE A 1 97 ? 17.095 10.265 23.917 1.00 20.45 95 ILE A O 1
ATOM 637 N N . LEU A 1 98 ? 15.171 10.534 25.048 1.00 18.71 96 LEU A N 1
ATOM 638 C CA . LEU A 1 98 ? 15.768 11.583 25.884 1.00 20.48 96 LEU A CA 1
ATOM 639 C C . LEU A 1 98 ? 16.987 11.127 26.694 1.00 19.53 96 LEU A C 1
ATOM 640 O O . LEU A 1 98 ? 17.983 11.854 26.796 1.00 20.67 96 LEU A O 1
ATOM 645 N N . LEU A 1 99 ? 16.887 9.934 27.275 1.00 19.41 97 LEU A N 1
ATOM 646 C CA . LEU A 1 99 ? 17.978 9.311 28.025 1.00 23.47 97 LEU A CA 1
ATOM 647 C C . LEU A 1 99 ? 19.249 9.173 27.203 1.00 23.16 97 LEU A C 1
ATOM 648 O O . LEU A 1 99 ? 20.360 9.187 27.756 1.00 18.34 97 LEU A O 1
ATOM 653 N N . SER A 1 100 ? 19.074 8.974 25.896 1.00 22.34 98 SER A N 1
ATOM 654 C CA . SER A 1 100 ? 20.203 8.804 24.975 1.00 28.43 98 SER A CA 1
ATOM 655 C C . SER A 1 100 ? 20.854 10.117 24.503 1.00 26.46 98 SER A C 1
ATOM 656 O O . SER A 1 100 ? 21.826 10.092 23.744 1.00 26.26 98 SER A O 1
ATOM 659 N N . GLY A 1 101 ? 20.323 11.257 24.939 1.00 20.56 99 GLY A N 1
ATOM 660 C CA . GLY A 1 101 ? 20.838 12.539 24.499 1.00 21.38 99 GLY A CA 1
ATOM 661 C C . GLY A 1 101 ? 20.258 12.902 23.137 1.00 24.13 99 GLY A C 1
ATOM 662 O O . GLY A 1 101 ? 20.623 13.905 22.521 1.00 23.31 99 GLY A O 1
ATOM 663 N N . HIS A 1 102 ? 19.318 12.094 22.672 1.00 27.64 100 HIS A N 1
ATOM 664 C CA . HIS A 1 102 ? 18.701 12.356 21.385 1.00 24.69 100 HIS A CA 1
ATOM 665 C C . HIS A 1 102 ? 17.374 13.103 21.555 1.00 25.73 100 HIS A C 1
ATOM 666 O O . HIS A 1 102 ? 16.909 13.307 22.679 1.00 24.59 100 HIS A O 1
ATOM 673 N N . HIS A 1 103 ? 16.762 13.500 20.442 1.00 22.26 101 HIS A N 1
ATOM 674 C CA . HIS A 1 103 ? 15.501 14.231 20.485 1.00 17.34 101 HIS A CA 1
ATOM 675 C C . HIS A 1 103 ? 14.457 13.565 19.605 1.00 25.20 101 HIS A C 1
ATOM 676 O O . HIS A 1 103 ? 14.781 12.972 18.577 1.00 17.71 101 HIS A O 1
ATOM 683 N N . TYR A 1 104 ? 13.195 13.687 19.999 1.00 26.50 102 TYR A N 1
ATOM 684 C CA . TYR A 1 104 ? 12.146 12.949 19.320 1.00 20.24 102 TYR A CA 1
ATOM 685 C C . TYR A 1 104 ? 11.346 13.800 18.357 1.00 23.98 102 TYR A C 1
ATOM 686 O O . TYR A 1 104 ? 11.246 15.024 18.494 1.00 23.29 102 TYR A O 1
ATOM 695 N N . LEU A 1 105 ? 10.832 13.124 17.343 1.00 21.83 103 LEU A N 1
ATOM 696 C CA . LEU A 1 105 ? 9.989 13.741 16.325 1.00 23.86 103 LEU A CA 1
ATOM 697 C C . LEU A 1 105 ? 8.816 12.824 16.021 1.00 20.28 103 LEU A C 1
ATOM 698 O O . LEU A 1 105 ? 9.021 11.627 15.753 1.00 20.39 103 LEU A O 1
ATOM 703 N N . TYR A 1 106 ? 7.594 13.355 16.032 1.00 20.69 104 TYR A N 1
ATOM 704 C CA . TYR A 1 106 ? 6.472 12.537 15.590 1.00 29.08 104 TYR A CA 1
ATOM 705 C C . TYR A 1 106 ? 6.460 12.326 14.071 1.00 24.49 104 TYR A C 1
ATOM 706 O O . TYR A 1 106 ? 6.601 13.265 13.292 1.00 24.56 104 TYR A O 1
ATOM 715 N N . ILE A 1 107 ? 6.270 11.083 13.654 1.00 26.34 105 ILE A N 1
ATOM 716 C CA . ILE A 1 107 ? 6.123 10.786 12.234 1.00 24.35 105 ILE A CA 1
ATOM 717 C C . ILE A 1 107 ? 4.847 9.989 12.034 1.00 32.97 105 ILE A C 1
ATOM 718 O O . ILE A 1 107 ? 4.689 8.910 12.608 1.00 37.12 105 ILE A O 1
ATOM 723 N N . ASP A 1 108 ? 3.925 10.523 11.239 1.00 28.40 106 ASP A N 1
ATOM 724 C CA . ASP A 1 108 ? 2.692 9.809 10.969 1.00 27.68 106 ASP A CA 1
ATOM 725 C C . ASP A 1 108 ? 2.868 9.031 9.668 1.00 32.66 106 ASP A C 1
ATOM 726 O O . ASP A 1 108 ? 2.806 9.599 8.577 1.00 30.88 106 ASP A O 1
ATOM 731 N N . LEU A 1 109 ? 3.013 7.713 9.797 1.00 35.56 107 LEU A N 1
ATOM 732 C CA . LEU A 1 109 ? 3.317 6.847 8.664 1.00 31.84 107 LEU A CA 1
ATOM 733 C C . LEU A 1 109 ? 2.133 6.706 7.699 1.00 33.96 107 LEU A C 1
ATOM 734 O O . LEU A 1 109 ? 2.275 6.165 6.606 1.00 36.04 107 LEU A O 1
ATOM 739 N N . LYS A 1 110 ? 0.979 7.237 8.089 1.00 32.87 108 LYS A N 1
ATOM 740 C CA . LYS A 1 110 ? -0.178 7.252 7.206 1.00 37.01 108 LYS A CA 1
ATOM 741 C C . LYS A 1 110 ? -0.221 8.506 6.326 1.00 37.61 108 LYS A C 1
ATOM 742 O O . LYS A 1 110 ? -1.097 8.632 5.482 1.00 40.10 108 LYS A O 1
ATOM 745 N N . GLN A 1 111 ? 0.722 9.425 6.524 1.00 33.05 109 GLN A N 1
ATOM 746 C CA . GLN A 1 111 ? 0.891 10.550 5.601 1.00 30.93 109 GLN A CA 1
ATOM 747 C C . GLN A 1 111 ? 1.638 10.052 4.365 1.00 34.35 109 GLN A C 1
ATOM 748 O O . GLN A 1 111 ? 2.235 8.980 4.411 1.00 31.22 109 GLN A O 1
ATOM 754 N N . PRO A 1 112 ? 1.599 10.818 3.257 1.00 34.76 110 PRO A N 1
ATOM 755 C CA . PRO A 1 112 ? 2.333 10.417 2.049 1.00 36.63 110 PRO A CA 1
ATOM 756 C C . PRO A 1 112 ? 3.828 10.273 2.319 1.00 34.12 110 PRO A C 1
ATOM 757 O O . PRO A 1 112 ? 4.438 11.151 2.928 1.00 27.16 110 PRO A O 1
ATOM 761 N N . ALA A 1 113 ? 4.413 9.186 1.834 1.00 25.52 111 ALA A N 1
ATOM 762 C CA . ALA A 1 113 ? 5.809 8.895 2.111 1.00 30.18 111 ALA A CA 1
ATOM 763 C C . ALA A 1 113 ? 6.757 9.996 1.619 1.00 33.50 111 ALA A C 1
ATOM 764 O O . ALA A 1 113 ? 7.750 10.293 2.280 1.00 32.08 111 ALA A O 1
ATOM 766 N N . ALA A 1 114 ? 6.458 10.615 0.479 1.00 28.83 112 ALA A N 1
ATOM 767 C CA . ALA A 1 114 ? 7.337 11.677 -0.022 1.00 35.88 112 ALA A CA 1
ATOM 768 C C . ALA A 1 114 ? 7.419 12.840 0.969 1.00 29.02 112 ALA A C 1
ATOM 769 O O . ALA A 1 114 ? 8.499 13.409 1.231 1.00 29.60 112 ALA A O 1
ATOM 771 N N . TRP A 1 115 ? 6.261 13.194 1.514 1.00 27.71 113 TRP A N 1
ATOM 772 C CA . TRP A 1 115 ? 6.173 14.254 2.517 1.00 28.87 113 TRP A CA 1
ATOM 773 C C . TRP A 1 115 ? 7.027 13.911 3.743 1.00 28.59 113 TRP A C 1
ATOM 774 O O . TRP A 1 115 ? 7.869 14.716 4.183 1.00 28.59 113 TRP A O 1
ATOM 785 N N . ASN A 1 116 ? 6.842 12.704 4.277 1.00 23.65 114 ASN A N 1
ATOM 786 C CA . ASN A 1 116 ? 7.626 12.277 5.438 1.00 21.20 114 ASN A CA 1
ATOM 787 C C . ASN A 1 116 ? 9.127 12.201 5.172 1.00 24.23 114 ASN A C 1
ATOM 788 O O . ASN A 1 116 ? 9.933 12.560 6.026 1.00 20.11 114 ASN A O 1
ATOM 793 N N . ALA A 1 117 ? 9.496 11.742 3.982 1.00 23.35 115 ALA A N 1
ATOM 794 C CA . ALA A 1 117 ? 10.892 11.647 3.617 1.00 26.42 115 ALA A CA 1
ATOM 795 C C . ALA A 1 117 ? 11.505 13.038 3.650 1.00 21.94 115 ALA A C 1
ATOM 796 O O . ALA A 1 117 ? 12.619 13.226 4.136 1.00 26.42 115 ALA A O 1
ATOM 798 N N . GLU A 1 118 ? 10.777 14.016 3.128 1.00 24.18 116 GLU A N 1
ATOM 799 C CA . GLU A 1 118 ? 11.311 15.369 3.145 1.00 28.62 116 GLU A CA 1
ATOM 800 C C . GLU A 1 118 ? 11.377 15.975 4.580 1.00 26.85 116 GLU A C 1
ATOM 801 O O . GLU A 1 118 ? 12.351 16.666 4.930 1.00 27.82 116 GLU A O 1
ATOM 807 N N . LEU A 1 119 ? 10.392 15.695 5.429 1.00 22.29 117 LEU A N 1
ATOM 808 C CA . LEU A 1 119 ? 10.523 16.097 6.835 1.00 28.95 117 LEU A CA 1
ATOM 809 C C . LEU A 1 119 ? 11.785 15.483 7.484 1.00 31.17 117 LEU A C 1
ATOM 810 O O . LEU A 1 119 ? 12.552 16.177 8.194 1.00 27.95 117 LEU A O 1
ATOM 815 N N . CYS A 1 120 ? 12.006 14.191 7.210 1.00 21.56 118 CYS A N 1
ATOM 816 C CA . CYS A 1 120 ? 13.145 13.470 7.789 1.00 23.02 118 CYS A CA 1
ATOM 817 C C . CYS A 1 120 ? 14.456 14.028 7.302 1.00 23.98 118 CYS A C 1
ATOM 818 O O . CYS A 1 120 ? 15.407 14.136 8.080 1.00 25.31 118 CYS A O 1
ATOM 821 N N . ARG A 1 121 ? 14.509 14.395 6.021 1.00 24.77 119 ARG A N 1
ATOM 822 C CA . ARG A 1 121 ? 15.694 15.069 5.504 1.00 27.92 119 ARG A CA 1
ATOM 823 C C . ARG A 1 121 ? 15.894 16.439 6.162 1.00 25.55 119 ARG A C 1
ATOM 824 O O . ARG A 1 121 ? 17.012 16.807 6.513 1.00 28.01 119 ARG A O 1
ATOM 832 N N . GLN A 1 122 ? 14.815 17.196 6.328 1.00 28.88 120 GLN A N 1
ATOM 833 C CA . GLN A 1 122 ? 14.933 18.552 6.859 1.00 29.55 120 GLN A CA 1
ATOM 834 C C . GLN A 1 122 ? 15.624 18.525 8.209 1.00 27.68 120 GLN A C 1
ATOM 835 O O . GLN A 1 122 ? 16.482 19.362 8.478 1.00 25.10 120 GLN A O 1
ATOM 841 N N . VAL A 1 123 ? 15.216 17.588 9.061 1.00 27.90 121 VAL A N 1
ATOM 842 C CA . VAL A 1 123 ? 15.831 17.468 10.388 1.00 27.05 121 VAL A CA 1
ATOM 843 C C . VAL A 1 123 ? 16.878 16.360 10.605 1.00 29.44 121 VAL A C 1
ATOM 844 O O . VAL A 1 123 ? 17.285 16.095 11.739 1.00 24.41 121 VAL A O 1
ATOM 848 N N . ASP A 1 124 ? 17.247 15.673 9.535 1.00 30.27 122 ASP A N 1
ATOM 849 C CA . ASP A 1 124 ? 18.190 14.564 9.622 1.00 30.30 122 ASP A CA 1
ATOM 850 C C . ASP A 1 124 ? 17.711 13.481 10.604 1.00 24.11 122 ASP A C 1
ATOM 851 O O . ASP A 1 124 ? 18.485 12.948 11.396 1.00 25.63 122 ASP A O 1
ATOM 856 N N . CYS A 1 125 ? 16.427 13.137 10.526 1.00 25.95 123 CYS A N 1
ATOM 857 C CA . CYS A 1 125 ? 15.894 12.075 11.365 1.00 22.54 123 CYS A CA 1
ATOM 858 C C . CYS A 1 125 ? 16.484 10.763 10.890 1.00 30.37 123 CYS A C 1
ATOM 859 O O . CYS A 1 125 ? 16.287 10.370 9.744 1.00 31.78 123 CYS A O 1
ATOM 862 N N . ARG A 1 126 ? 17.206 10.090 11.781 1.00 24.71 124 ARG A N 1
ATOM 863 C CA . ARG A 1 126 ? 18.035 8.951 11.388 1.00 33.90 124 ARG A CA 1
ATOM 864 C C . ARG A 1 126 ? 17.271 7.633 11.347 1.00 33.30 124 ARG A C 1
ATOM 865 O O . ARG A 1 126 ? 17.621 6.729 10.609 1.00 30.91 124 ARG A O 1
ATOM 873 N N . LEU A 1 127 ? 16.276 7.509 12.212 1.00 26.15 125 LEU A N 1
ATOM 874 C CA . LEU A 1 127 ? 15.602 6.244 12.412 1.00 18.78 125 LEU A CA 1
ATOM 875 C C . LEU A 1 127 ? 14.212 6.519 12.987 1.00 28.82 125 LEU A C 1
ATOM 876 O O . LEU A 1 127 ? 14.022 7.472 13.755 1.00 29.17 125 LEU A O 1
ATOM 881 N N . ILE A 1 128 ? 13.244 5.680 12.647 1.00 23.50 126 ILE A N 1
ATOM 882 C CA . ILE A 1 128 ? 11.904 5.868 13.169 1.00 22.51 126 ILE A CA 1
ATOM 883 C C . ILE A 1 128 ? 11.492 4.641 13.973 1.00 31.64 126 ILE A C 1
ATOM 884 O O . ILE A 1 128 ? 11.516 3.512 13.462 1.00 30.00 126 ILE A O 1
ATOM 889 N N . LEU A 1 129 ? 11.089 4.863 15.220 1.00 29.15 127 LEU A N 1
ATOM 890 C CA . LEU A 1 129 ? 10.685 3.753 16.077 1.00 20.59 127 LEU A CA 1
ATOM 891 C C . LEU A 1 129 ? 9.208 3.495 15.855 1.00 24.02 127 LEU A C 1
ATOM 892 O O . LEU A 1 129 ? 8.381 4.307 16.233 1.00 23.86 127 LEU A O 1
ATOM 897 N N . ASP A 1 130 ? 8.877 2.351 15.264 1.00 23.13 128 ASP A N 1
ATOM 898 C CA . ASP A 1 130 ? 7.494 2.071 14.903 1.00 24.11 128 ASP A CA 1
ATOM 899 C C . ASP A 1 130 ? 6.825 1.363 16.058 1.00 26.80 128 ASP A C 1
ATOM 900 O O . ASP A 1 130 ? 7.198 0.244 16.389 1.00 27.31 128 ASP A O 1
ATOM 905 N N . CYS A 1 131 ? 5.864 2.025 16.700 1.00 30.72 129 CYS A N 1
ATOM 906 C CA . CYS A 1 131 ? 5.173 1.434 17.845 1.00 34.00 129 CYS A CA 1
ATOM 907 C C . CYS A 1 131 ? 3.824 0.830 17.509 1.00 44.48 129 CYS A C 1
ATOM 908 O O . CYS A 1 131 ? 3.147 0.334 18.405 1.00 51.36 129 CYS A O 1
ATOM 911 N N . SER A 1 132 ? 3.411 0.891 16.244 1.00 39.69 130 SER A N 1
ATOM 912 C CA . SER A 1 132 ? 2.088 0.377 15.884 1.00 42.04 130 SER A CA 1
ATOM 913 C C . SER A 1 132 ? 2.008 -1.116 16.176 1.00 39.98 130 SER A C 1
ATOM 914 O O . SER A 1 132 ? 3.015 -1.826 16.171 1.00 40.30 130 SER A O 1
ATOM 917 N N . THR A 1 133 ? 0.818 -1.593 16.482 1.00 43.30 131 THR A N 1
ATOM 918 C CA . THR A 1 133 ? 0.654 -3.023 16.653 1.00 57.50 131 THR A CA 1
ATOM 919 C C . THR A 1 133 ? 0.481 -3.678 15.285 1.00 66.75 131 THR A C 1
ATOM 920 O O . THR A 1 133 ? 1.044 -4.738 15.011 1.00 71.81 131 THR A O 1
ATOM 924 N N . THR A 1 134 ? -0.300 -3.031 14.427 1.00 68.32 132 THR A N 1
ATOM 925 C CA . THR A 1 134 ? -0.583 -3.566 13.100 1.00 77.78 132 THR A CA 1
ATOM 926 C C . THR A 1 134 ? 0.422 -3.039 12.071 1.00 83.04 132 THR A C 1
ATOM 927 O O . THR A 1 134 ? 0.731 -1.845 12.056 1.00 78.55 132 THR A O 1
ATOM 931 N N . PRO A 1 135 ? 0.947 -3.934 11.212 1.00 86.91 133 PRO A N 1
ATOM 932 C CA . PRO A 1 135 ? 1.953 -3.501 10.234 1.00 80.33 133 PRO A CA 1
ATOM 933 C C . PRO A 1 135 ? 1.452 -2.400 9.286 1.00 70.98 133 PRO A C 1
ATOM 934 O O . PRO A 1 135 ? 0.403 -2.533 8.653 1.00 65.23 133 PRO A O 1
ATOM 938 N N . THR A 1 136 ? 2.205 -1.304 9.241 1.00 62.35 134 THR A N 1
ATOM 939 C CA . THR A 1 136 ? 2.013 -0.199 8.305 1.00 54.10 134 THR A CA 1
ATOM 940 C C . THR A 1 136 ? 3.277 -0.009 7.463 1.00 47.41 134 THR A C 1
ATOM 941 O O . THR A 1 136 ? 4.362 0.183 8.009 1.00 44.07 134 THR A O 1
ATOM 944 N N . PRO A 1 137 ? 3.156 -0.094 6.137 1.00 50.27 135 PRO A N 1
ATOM 945 C CA . PRO A 1 137 ? 4.348 0.045 5.291 1.00 47.50 135 PRO A CA 1
ATOM 946 C C . PRO A 1 137 ? 5.191 1.265 5.668 1.00 37.91 135 PRO A C 1
ATOM 947 O O . PRO A 1 137 ? 4.636 2.311 6.014 1.00 42.60 135 PRO A O 1
ATOM 951 N N . ALA A 1 138 ? 6.514 1.120 5.638 1.00 33.52 136 ALA A N 1
ATOM 952 C CA . ALA A 1 138 ? 7.408 2.255 5.874 1.00 41.78 136 ALA A CA 1
ATOM 953 C C . ALA A 1 138 ? 7.806 2.997 4.586 1.00 35.17 136 ALA A C 1
ATOM 954 O O . ALA A 1 138 ? 8.355 4.108 4.649 1.00 31.35 136 ALA A O 1
ATOM 956 N N . ASN A 1 139 ? 7.534 2.392 3.432 1.00 29.67 137 ASN A N 1
ATOM 957 C CA . ASN A 1 139 ? 7.881 3.013 2.146 1.00 32.59 137 ASN A CA 1
ATOM 958 C C . ASN A 1 139 ? 9.325 3.539 2.059 1.00 30.70 137 ASN A C 1
ATOM 959 O O . ASN A 1 139 ? 9.564 4.649 1.595 1.00 30.03 137 ASN A O 1
ATOM 964 N N . GLY A 1 140 ? 10.284 2.748 2.516 1.00 27.57 138 GLY A N 1
ATOM 965 C CA . GLY A 1 140 ? 11.678 3.099 2.363 1.00 22.83 138 GLY A CA 1
ATOM 966 C C . GLY A 1 140 ? 12.202 4.010 3.447 1.00 22.10 138 GLY A C 1
ATOM 967 O O . GLY A 1 140 ? 13.398 4.241 3.515 1.00 31.38 138 GLY A O 1
ATOM 968 N N . LEU A 1 141 ? 11.316 4.543 4.290 1.00 27.83 139 LEU A N 1
ATOM 969 C CA . LEU A 1 141 ? 11.756 5.338 5.434 1.00 25.43 139 LEU A CA 1
ATOM 970 C C . LEU A 1 141 ? 12.422 4.410 6.445 1.00 31.89 139 LEU A C 1
ATOM 971 O O . LEU A 1 141 ? 12.104 3.225 6.502 1.00 31.69 139 LEU A O 1
ATOM 976 N N . PRO A 1 142 ? 13.363 4.942 7.240 1.00 31.38 140 PRO A N 1
ATOM 977 C CA . PRO A 1 142 ? 14.162 4.082 8.132 1.00 33.27 140 PRO A CA 1
ATOM 978 C C . PRO A 1 142 ? 13.417 3.727 9.427 1.00 30.86 140 PRO A C 1
ATOM 979 O O . PRO A 1 142 ? 13.609 4.389 10.437 1.00 31.56 140 PRO A O 1
ATOM 983 N N . CYS A 1 143 ? 12.566 2.702 9.365 1.00 30.97 141 CYS A N 1
ATOM 984 C CA . CYS A 1 143 ? 11.720 2.287 10.483 1.00 34.55 141 CYS A CA 1
ATOM 985 C C . CYS A 1 143 ? 12.180 0.981 11.087 1.00 31.00 141 CYS A C 1
ATOM 986 O O . CYS A 1 143 ? 12.637 0.100 10.375 1.00 26.34 141 CYS A O 1
ATOM 989 N N . VAL A 1 144 ? 12.021 0.853 12.401 1.00 29.31 142 VAL A N 1
ATOM 990 C CA . VAL A 1 144 ? 12.225 -0.421 13.072 1.00 28.98 142 VAL A CA 1
ATOM 991 C C . VAL A 1 144 ? 11.035 -0.734 13.971 1.00 32.88 142 VAL A C 1
ATOM 992 O O . VAL A 1 144 ? 10.474 0.167 14.588 1.00 32.56 142 VAL A O 1
ATOM 996 N N . PRO A 1 145 ? 10.623 -2.014 14.010 1.00 37.43 143 PRO A N 1
ATOM 997 C CA . PRO A 1 145 ? 9.509 -2.425 14.877 1.00 40.36 143 PRO A CA 1
ATOM 998 C C . PRO A 1 145 ? 9.951 -2.359 16.327 1.00 37.86 143 PRO A C 1
ATOM 999 O O . PRO A 1 145 ? 10.945 -2.983 16.695 1.00 34.73 143 PRO A O 1
ATOM 1003 N N . VAL A 1 146 ? 9.197 -1.671 17.166 1.00 37.86 144 VAL A N 1
ATOM 1004 C CA . VAL A 1 146 ? 9.706 -1.392 18.497 1.00 40.00 144 VAL A CA 1
ATOM 1005 C C . VAL A 1 146 ? 9.594 -2.615 19.414 1.00 38.36 144 VAL A C 1
ATOM 1006 O O . VAL A 1 146 ? 10.358 -2.755 20.354 1.00 33.96 144 VAL A O 1
ATOM 1010 N N . ARG A 1 147 ? 8.657 -3.506 19.115 1.00 40.84 145 ARG A N 1
ATOM 1011 C CA . ARG A 1 147 ? 8.465 -4.706 19.919 1.00 45.77 145 ARG A CA 1
ATOM 1012 C C . ARG A 1 147 ? 9.436 -5.796 19.486 1.00 52.15 145 ARG A C 1
ATOM 1013 O O . ARG A 1 147 ? 9.627 -6.801 20.175 1.00 48.59 145 ARG A O 1
ATOM 1021 N N . HIS A 1 148 ? 10.002 -5.621 18.301 1.00 56.25 146 HIS A N 1
ATOM 1022 C CA . HIS A 1 148 ? 10.910 -6.620 17.741 1.00 62.40 146 HIS A CA 1
ATOM 1023 C C . HIS A 1 148 ? 12.428 -6.377 17.771 1.00 57.44 146 HIS A C 1
ATOM 1024 O O . HIS A 1 148 ? 13.179 -7.074 17.091 1.00 60.32 146 HIS A O 1
ATOM 1031 N N . LEU A 1 149 ? 12.860 -5.347 18.494 1.00 51.76 147 LEU A N 1
ATOM 1032 C CA . LEU A 1 149 ? 14.279 -4.985 18.571 1.00 50.01 147 LEU A CA 1
ATOM 1033 C C . LEU A 1 149 ? 15.190 -6.038 19.211 1.00 57.13 147 LEU A C 1
ATOM 10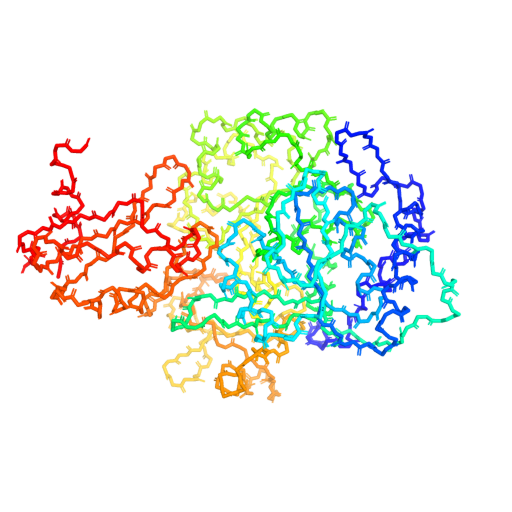34 O O . LEU A 1 149 ? 14.778 -6.774 20.117 1.00 61.46 147 LEU A O 1
ATOM 1039 N N . PRO A 1 150 ? 16.443 -6.100 18.732 1.00 54.33 148 PRO A N 1
ATOM 1040 C CA . PRO A 1 150 ? 17.484 -6.995 19.240 1.00 56.86 148 PRO A CA 1
ATOM 1041 C C . PRO A 1 150 ? 18.123 -6.476 20.529 1.00 54.94 148 PRO A C 1
ATOM 1042 O O . PRO A 1 150 ? 18.121 -5.267 20.787 1.00 51.23 148 PRO A O 1
ATOM 1046 N N . ALA A 1 151 ? 18.675 -7.393 21.317 1.00 53.22 149 ALA A N 1
ATOM 1047 C CA . ALA A 1 151 ? 19.352 -7.051 22.567 1.00 52.76 149 ALA A CA 1
ATOM 1048 C C . ALA A 1 151 ? 20.558 -6.136 22.334 1.00 49.59 149 ALA A C 1
ATOM 1049 O O . ALA A 1 151 ? 21.277 -6.277 21.347 1.00 43.48 149 ALA A O 1
ATOM 1051 N N . ALA A 1 152 ? 20.784 -5.200 23.248 1.00 51.85 150 ALA A N 1
ATOM 1052 C CA . ALA A 1 152 ? 21.990 -4.384 23.181 1.00 52.45 150 ALA A CA 1
ATOM 1053 C C . ALA A 1 152 ? 22.738 -4.455 24.505 1.00 53.14 150 ALA A C 1
ATOM 1054 O O . ALA A 1 152 ? 22.143 -4.753 25.537 1.00 50.51 150 ALA A O 1
ATOM 1056 N N . PRO A 1 153 ? 24.053 -4.189 24.475 1.00 54.84 151 PRO A N 1
ATOM 1057 C CA . PRO A 1 153 ? 24.866 -4.199 25.697 1.00 56.47 151 PRO A CA 1
ATOM 1058 C C . PRO A 1 153 ? 24.371 -3.126 26.657 1.00 49.65 151 PRO A C 1
ATOM 1059 O O . PRO A 1 153 ? 24.077 -2.014 26.202 1.00 42.49 151 PRO A O 1
ATOM 1063 N N . ALA A 1 154 ? 24.269 -3.435 27.949 1.00 45.04 152 ALA A N 1
ATOM 1064 C CA . ALA A 1 154 ? 23.801 -2.433 28.902 1.00 46.57 152 ALA A CA 1
ATOM 1065 C C . ALA A 1 154 ? 24.778 -1.262 28.932 1.00 52.77 152 ALA A C 1
ATOM 1066 O O . ALA A 1 154 ? 25.976 -1.453 29.148 1.00 57.90 152 ALA A O 1
ATOM 1068 N N . SER A 1 155 ? 24.270 -0.052 28.710 1.00 47.25 153 SER A N 1
ATOM 1069 C CA . SER A 1 155 ? 25.137 1.112 28.597 1.00 51.59 153 SER A CA 1
ATOM 1070 C C . SER A 1 155 ? 26.007 1.270 29.832 1.00 53.69 153 SER A C 1
ATOM 1071 O O . SER A 1 155 ? 25.513 1.262 30.959 1.00 51.04 153 SER A O 1
ATOM 1074 N N . VAL A 1 156 ? 27.308 1.406 29.612 1.00 61.92 154 VAL A N 1
ATOM 1075 C CA . VAL A 1 156 ? 28.235 1.652 30.705 1.00 66.08 154 VAL A CA 1
ATOM 1076 C C . VAL A 1 156 ? 27.897 2.997 31.346 1.00 59.61 154 VAL A C 1
ATOM 1077 O O . VAL A 1 156 ? 27.804 3.104 32.572 1.00 54.18 154 VAL A O 1
ATOM 1081 N N . ALA A 1 157 ? 27.726 4.017 30.503 1.00 52.53 155 ALA A N 1
ATOM 1082 C CA . ALA A 1 157 ? 27.300 5.342 30.942 1.00 43.14 155 ALA A CA 1
ATOM 1083 C C . ALA A 1 157 ? 26.513 6.029 29.834 1.00 47.12 155 ALA A C 1
ATOM 1084 O O . ALA A 1 157 ? 26.892 5.948 28.668 1.00 46.63 155 ALA A O 1
ATOM 1086 N N . ARG A 1 158 ? 25.438 6.726 30.190 1.00 37.05 156 ARG A N 1
ATOM 1087 C CA . ARG A 1 158 ? 24.675 7.457 29.195 1.00 31.51 156 ARG A CA 1
ATOM 1088 C C . ARG A 1 158 ? 25.276 8.842 29.053 1.00 32.37 156 ARG A C 1
ATOM 1089 O O . ARG A 1 158 ? 25.879 9.348 29.995 1.00 32.31 156 ARG A O 1
ATOM 1097 N N . PRO A 1 159 ? 25.117 9.452 27.869 1.00 41.33 157 PRO A N 1
ATOM 1098 C CA . PRO A 1 159 ? 25.721 10.757 27.586 1.00 42.04 157 PRO A CA 1
ATOM 1099 C C . PRO A 1 159 ? 25.336 11.788 28.639 1.00 33.56 157 PRO A C 1
ATOM 1100 O O . PRO A 1 159 ? 24.247 11.722 29.228 1.00 33.05 157 PRO A O 1
ATOM 1104 N N . CYS A 1 160 ? 26.243 12.725 28.885 1.00 34.96 158 CYS A N 1
ATOM 1105 C CA . CYS A 1 160 ? 25.978 13.832 29.801 1.00 40.01 158 CYS A CA 1
ATOM 1106 C C . CYS A 1 160 ? 25.636 15.049 28.978 1.00 37.81 158 CYS A C 1
ATOM 1107 O O . CYS A 1 160 ? 26.239 15.288 27.926 1.00 45.32 158 CYS A O 1
ATOM 1110 N N . PHE A 1 161 ? 24.655 15.805 29.444 1.00 29.01 159 PHE A N 1
ATOM 1111 C CA . PHE A 1 161 ? 24.248 17.012 28.747 1.00 34.05 159 PHE A CA 1
ATOM 1112 C C . PHE A 1 161 ? 23.529 17.929 29.708 1.00 30.83 159 PHE A C 1
ATOM 1113 O O . PHE A 1 161 ? 23.079 17.494 30.763 1.00 29.24 159 PHE A O 1
ATOM 1121 N N . ALA A 1 162 ? 23.427 19.200 29.330 1.00 33.69 160 ALA A N 1
ATOM 1122 C CA . ALA A 1 162 ? 22.696 20.191 30.108 1.00 34.30 160 ALA A CA 1
ATOM 1123 C C . ALA A 1 162 ? 21.301 20.414 29.526 1.00 23.18 160 ALA A C 1
ATOM 1124 O O . ALA A 1 162 ? 20.953 19.861 28.488 1.00 28.32 160 ALA A O 1
ATOM 1126 N N . ALA A 1 163 ? 20.525 21.258 30.190 1.00 19.22 161 ALA A N 1
ATOM 1127 C CA . ALA A 1 163 ? 19.112 21.438 29.886 1.00 21.80 161 ALA A CA 1
ATOM 1128 C C . ALA A 1 163 ? 18.895 22.154 28.546 1.00 27.71 161 ALA A C 1
ATOM 1129 O O . ALA A 1 163 ? 17.760 22.281 28.062 1.00 28.66 161 ALA A O 1
ATOM 1131 N N . ASP A 1 164 ? 19.992 22.612 27.953 1.00 21.78 162 ASP A N 1
ATOM 1132 C CA . ASP A 1 164 ? 19.956 23.201 26.627 1.00 25.57 162 ASP A CA 1
ATOM 1133 C C . ASP A 1 164 ? 19.934 22.136 25.524 1.00 22.77 162 ASP A C 1
ATOM 1134 O O . ASP A 1 164 ? 19.739 22.464 24.366 1.00 23.31 162 ASP A O 1
ATOM 1139 N N . GLN A 1 165 ? 20.121 20.866 25.883 1.00 21.38 163 GLN A N 1
ATOM 1140 C CA . GLN A 1 165 ? 20.009 19.790 24.902 1.00 22.28 163 GLN A CA 1
ATOM 1141 C C . GLN A 1 165 ? 18.613 19.817 24.262 1.00 22.83 163 GLN A C 1
ATOM 1142 O O . GLN A 1 165 ? 17.604 20.060 24.950 1.00 17.10 163 GLN A O 1
ATOM 1148 N N . ILE A 1 166 ? 18.550 19.568 22.956 1.00 23.47 164 ILE A N 1
ATOM 1149 C CA . ILE A 1 166 ? 17.262 19.457 22.269 1.00 25.56 164 ILE A CA 1
ATOM 1150 C C . ILE A 1 166 ? 16.546 18.215 22.789 1.00 21.84 164 ILE A C 1
ATOM 1151 O O . ILE A 1 166 ? 17.144 17.135 22.847 1.00 19.66 164 ILE A O 1
ATOM 1156 N N . ALA A 1 167 ? 15.317 18.395 23.269 1.00 22.53 165 ALA A N 1
ATOM 1157 C CA . ALA A 1 167 ? 14.401 17.291 23.574 1.00 23.17 165 ALA A CA 1
ATOM 1158 C C . ALA A 1 167 ? 13.550 16.795 22.383 1.00 21.37 165 ALA A C 1
ATOM 1159 O O . ALA A 1 167 ? 13.296 15.592 22.209 1.00 18.97 165 ALA A O 1
ATOM 1161 N N . TYR A 1 168 ? 13.051 17.721 21.586 1.00 18.72 166 TYR A N 1
ATOM 1162 C CA . TYR A 1 168 ? 12.195 17.300 20.477 1.00 22.20 166 TYR A CA 1
ATOM 1163 C C . TYR A 1 168 ? 12.089 18.330 19.376 1.00 21.13 166 TYR A C 1
ATOM 1164 O O . TYR A 1 168 ? 12.449 19.499 19.556 1.00 17.56 166 TYR A O 1
ATOM 1173 N N . ILE A 1 169 ? 11.586 17.883 18.235 1.00 23.78 167 ILE A N 1
ATOM 1174 C CA . ILE A 1 169 ? 11.254 18.781 17.147 1.00 24.20 167 ILE A CA 1
ATOM 1175 C C . ILE A 1 169 ? 9.759 18.722 16.816 1.00 27.39 167 ILE A C 1
ATOM 1176 O O . ILE A 1 169 ? 9.183 17.644 16.718 1.00 28.83 167 ILE A O 1
ATOM 1181 N N . ASN A 1 170 ? 9.135 19.886 16.655 1.00 27.74 168 ASN A N 1
ATOM 1182 C CA . ASN A 1 170 ? 7.768 19.964 16.137 1.00 22.90 168 ASN A CA 1
ATOM 1183 C C . ASN A 1 170 ? 7.773 20.789 14.872 1.00 22.55 168 ASN A C 1
ATOM 1184 O O . ASN A 1 170 ? 8.319 21.897 14.848 1.00 20.23 168 ASN A O 1
ATOM 1189 N N . PHE A 1 171 ? 7.159 20.278 13.815 1.00 22.73 169 PHE A N 1
ATOM 1190 C CA . PHE A 1 171 ? 7.162 21.027 12.560 1.00 25.81 169 PHE A CA 1
ATOM 1191 C C . PHE A 1 171 ? 6.012 22.037 12.574 1.00 38.86 169 PHE A C 1
ATOM 1192 O O . PHE A 1 171 ? 4.912 21.735 13.060 1.00 28.72 169 PHE A O 1
ATOM 1200 N N . SER A 1 172 ? 6.281 23.241 12.068 1.00 31.27 170 SER A N 1
ATOM 1201 C CA . SER A 1 172 ? 5.252 24.261 11.948 1.00 33.10 170 SER A CA 1
ATOM 1202 C C . SER A 1 172 ? 4.995 24.653 10.488 1.00 28.53 170 SER A C 1
ATOM 1203 O O . SER A 1 172 ? 5.926 24.948 9.728 1.00 32.52 170 SER A O 1
ATOM 1206 N N . SER A 1 173 ? 3.729 24.599 10.093 1.00 26.11 171 SER A N 1
ATOM 1207 C CA . SER A 1 173 ? 3.292 25.065 8.762 1.00 31.28 171 SER A CA 1
ATOM 1208 C C . SER A 1 173 ? 2.717 26.494 8.789 1.00 33.01 171 SER A C 1
ATOM 1209 O O . SER A 1 173 ? 2.095 26.970 7.815 1.00 27.13 171 SER A O 1
ATOM 1212 N N . GLY A 1 174 ? 2.871 27.143 9.940 1.00 33.05 172 GLY A N 1
ATOM 1213 C CA . GLY A 1 174 ? 2.282 28.452 10.177 1.00 35.31 172 GLY A CA 1
ATOM 1214 C C . GLY A 1 174 ? 2.883 29.605 9.398 1.00 38.53 172 GLY A C 1
ATOM 1215 O O . GLY A 1 174 ? 2.287 30.690 9.338 1.00 42.35 172 GLY A O 1
ATOM 1216 N N . THR A 1 175 ? 4.053 29.379 8.800 1.00 40.53 173 THR A N 1
ATOM 1217 C CA . THR A 1 175 ? 4.721 30.425 8.014 1.00 44.24 173 THR A CA 1
ATOM 1218 C C . THR A 1 175 ? 5.372 29.941 6.697 1.00 40.63 173 THR A C 1
ATOM 1219 O O . THR A 1 175 ? 6.217 29.033 6.670 1.00 36.24 173 THR A O 1
ATOM 1223 N N . THR A 1 176 ? 4.990 30.631 5.626 1.00 34.18 174 THR A N 1
ATOM 1224 C CA . THR A 1 176 ? 5.165 30.241 4.233 1.00 32.08 174 THR A CA 1
ATOM 1225 C C . THR A 1 176 ? 4.637 28.835 3.938 1.00 45.11 174 THR A C 1
ATOM 1226 O O . THR A 1 176 ? 3.863 28.265 4.727 1.00 36.11 174 THR A O 1
ATOM 1230 N N . GLY A 1 177 ? 5.192 28.228 2.887 1.00 48.66 175 GLY A N 1
ATOM 1231 C CA . GLY A 1 177 ? 4.697 26.968 2.363 1.00 43.74 175 GLY A CA 1
ATOM 1232 C C . GLY A 1 177 ? 5.618 25.801 2.673 1.00 49.34 175 GLY A C 1
ATOM 1233 O O . GLY A 1 177 ? 5.302 24.651 2.363 1.00 51.67 175 GLY A O 1
ATOM 1234 N N . ARG A 1 178 ? 6.761 26.097 3.288 1.00 40.86 176 ARG A N 1
ATOM 1235 C CA . ARG A 1 178 ? 7.689 25.057 3.705 1.00 40.09 176 ARG A CA 1
ATOM 1236 C C . ARG A 1 178 ? 7.677 24.840 5.210 1.00 41.46 176 ARG A C 1
ATOM 1237 O O . ARG A 1 178 ? 7.832 25.785 5.997 1.00 35.90 176 ARG A O 1
ATOM 1245 N N . PRO A 1 179 ? 7.474 23.585 5.619 1.00 43.67 177 PRO A N 1
ATOM 1246 C CA . PRO A 1 179 ? 7.412 23.242 7.045 1.00 33.95 177 PRO A CA 1
ATOM 1247 C C . PRO A 1 179 ? 8.701 23.638 7.774 1.00 25.72 177 PRO A C 1
ATOM 1248 O O . PRO A 1 179 ? 9.805 23.344 7.312 1.00 25.60 177 PRO A O 1
ATOM 1252 N N . LYS A 1 180 ? 8.554 24.312 8.905 1.00 22.25 178 LYS A N 1
ATOM 1253 C CA . LYS A 1 180 ? 9.704 24.752 9.681 1.00 32.07 178 LYS A CA 1
ATOM 1254 C C . LYS A 1 180 ? 9.844 23.923 10.962 1.00 28.61 178 LYS A C 1
ATOM 1255 O O . LYS A 1 180 ? 8.883 23.751 11.716 1.00 32.90 178 LYS A O 1
ATOM 1261 N N . ALA A 1 181 ? 11.043 23.405 11.201 1.00 30.27 179 ALA A N 1
ATOM 1262 C CA . ALA A 1 181 ? 11.266 22.544 12.359 1.00 30.27 179 ALA A CA 1
ATOM 1263 C C . ALA A 1 181 ? 11.663 23.343 13.594 1.00 21.36 179 ALA A C 1
ATOM 1264 O O . ALA A 1 181 ? 12.712 23.974 13.609 1.00 23.82 179 ALA A O 1
ATOM 1266 N N . ILE A 1 182 ? 10.823 23.295 14.628 1.00 25.03 180 ILE A N 1
ATOM 1267 C CA . ILE A 1 182 ? 11.109 23.985 15.884 1.00 28.54 180 ILE A CA 1
ATOM 1268 C C . ILE A 1 182 ? 11.786 23.058 16.884 1.00 24.49 180 ILE A C 1
ATOM 1269 O O . ILE A 1 182 ? 11.202 22.070 17.304 1.00 26.21 180 ILE A O 1
ATOM 1274 N N . ALA A 1 183 ? 13.030 23.358 17.252 1.00 25.73 181 ALA A N 1
ATOM 1275 C CA . ALA A 1 183 ? 13.727 22.482 18.203 1.00 24.79 181 ALA A CA 1
ATOM 1276 C C . ALA A 1 183 ? 13.565 23.017 19.603 1.00 23.48 181 ALA A C 1
ATOM 1277 O O . ALA A 1 183 ? 14.020 24.114 19.925 1.00 23.00 181 ALA A O 1
ATOM 1279 N N . CYS A 1 184 ? 12.886 22.230 20.424 1.00 15.54 182 CYS A N 1
ATOM 1280 C CA . CYS A 1 184 ? 12.603 22.585 21.799 1.00 18.46 182 CYS A CA 1
ATOM 1281 C C . CYS A 1 184 ? 13.548 21.827 22.732 1.00 23.72 182 CYS A C 1
ATOM 1282 O O . CYS A 1 184 ? 14.001 20.741 22.437 1.00 21.62 182 CYS A O 1
ATOM 1285 N N . THR A 1 185 ? 13.814 22.430 23.873 1.00 18.94 183 THR A N 1
ATOM 1286 C CA . THR A 1 185 ? 14.964 22.125 24.694 1.00 21.39 183 THR A CA 1
ATOM 1287 C C . THR A 1 185 ? 14.447 21.364 25.930 1.00 23.29 183 THR A C 1
ATOM 1288 O O . THR A 1 185 ? 13.264 21.437 26.237 1.00 17.08 183 THR A O 1
ATOM 1292 N N . HIS A 1 186 ? 15.289 20.557 26.569 1.00 24.01 184 HIS A N 1
ATOM 1293 C CA . HIS A 1 186 ? 14.960 19.982 27.881 1.00 17.84 184 HIS A CA 1
ATOM 1294 C C . HIS A 1 186 ? 14.436 21.039 28.893 1.00 26.45 184 HIS A C 1
ATOM 1295 O O . HIS A 1 186 ? 13.422 20.822 29.586 1.00 20.00 184 HIS A O 1
ATOM 1302 N N . ALA A 1 187 ? 15.129 22.175 28.972 1.00 22.96 185 ALA A N 1
ATOM 1303 C CA . ALA A 1 187 ? 14.706 23.285 29.827 1.00 27.57 185 ALA A CA 1
ATOM 1304 C C . ALA A 1 187 ? 13.306 23.801 29.528 1.00 26.41 185 ALA A C 1
ATOM 1305 O O . ALA A 1 187 ? 12.587 24.175 30.446 1.00 24.59 185 ALA A O 1
ATOM 1307 N N . GLY A 1 188 ? 12.924 23.860 28.256 1.00 22.28 186 GLY A N 1
ATOM 1308 C CA . GLY A 1 188 ? 11.605 24.363 27.901 1.00 20.76 186 GLY A CA 1
ATOM 1309 C C . GLY A 1 188 ? 10.540 23.475 28.524 1.00 20.62 186 GLY A C 1
ATOM 1310 O O . GLY A 1 188 ? 9.500 23.944 29.040 1.00 17.82 186 GLY A O 1
ATOM 1311 N N . ILE A 1 189 ? 10.824 22.174 28.514 1.00 21.03 187 ILE A N 1
ATOM 1312 C CA . ILE A 1 189 ? 9.921 21.191 29.110 1.00 20.30 187 ILE A CA 1
ATOM 1313 C C . ILE A 1 189 ? 9.868 21.236 30.634 1.00 26.51 187 ILE A C 1
ATOM 1314 O O . ILE A 1 189 ? 8.764 21.237 31.214 1.00 21.05 187 ILE A O 1
ATOM 1319 N N . THR A 1 190 ? 11.038 21.241 31.289 1.00 17.48 188 THR A N 1
ATOM 1320 C CA . THR A 1 190 ? 11.044 21.222 32.756 1.00 19.75 188 THR A CA 1
ATOM 1321 C C . THR A 1 190 ? 10.555 22.567 33.318 1.00 20.27 188 THR A C 1
ATOM 1322 O O . THR A 1 190 ? 9.897 22.595 34.354 1.00 21.87 188 THR A O 1
ATOM 1326 N N . ARG A 1 191 ? 10.832 23.670 32.619 1.00 19.33 189 ARG A N 1
ATOM 1327 C CA . ARG A 1 191 ? 10.303 24.971 33.041 1.00 21.47 189 ARG A CA 1
ATOM 1328 C C . ARG A 1 191 ? 8.786 24.968 32.879 1.00 22.98 189 ARG A C 1
ATOM 1329 O O . ARG A 1 191 ? 8.073 25.491 33.738 1.00 28.51 189 ARG A O 1
ATOM 1337 N N . LEU A 1 192 ? 8.296 24.356 31.801 1.00 22.64 190 LEU A N 1
ATOM 1338 C CA . LEU A 1 192 ? 6.853 24.252 31.613 1.00 19.28 190 LEU A CA 1
ATOM 1339 C C . LEU A 1 192 ? 6.180 23.498 32.767 1.00 24.45 190 LEU A C 1
ATOM 1340 O O . LEU A 1 192 ? 5.113 23.907 33.257 1.00 18.95 190 LEU A O 1
ATOM 1345 N N . CYS A 1 193 ? 6.777 22.372 33.167 1.00 20.94 191 CYS A N 1
ATOM 1346 C CA . CYS A 1 193 ? 6.075 21.439 34.061 1.00 25.60 191 CYS A CA 1
ATOM 1347 C C . CYS A 1 193 ? 6.268 21.591 35.573 1.00 27.77 191 CYS A C 1
ATOM 1348 O O . CYS A 1 193 ? 5.489 21.034 36.346 1.00 28.80 191 CYS A O 1
ATOM 1351 N N . LEU A 1 194 ? 7.271 22.353 35.996 1.00 26.04 192 LEU A N 1
ATOM 1352 C CA . LEU A 1 194 ? 7.641 22.405 37.409 1.00 27.40 192 LEU A CA 1
ATOM 1353 C C . LEU A 1 194 ? 7.373 23.773 38.053 1.00 31.49 192 LEU A C 1
ATOM 1354 O O . LEU A 1 194 ? 7.632 24.817 37.449 1.00 32.43 192 LEU A O 1
ATOM 1359 N N . GLY A 1 195 ? 6.879 23.760 39.290 1.00 32.87 193 GLY A N 1
ATOM 1360 C CA . GLY A 1 195 ? 6.693 24.979 40.057 1.00 26.42 193 GLY A CA 1
ATOM 1361 C C . GLY A 1 195 ? 5.603 25.905 39.531 1.00 29.91 193 GLY A C 1
ATOM 1362 O O . GLY A 1 195 ? 5.630 27.120 39.755 1.00 32.68 193 GLY A O 1
ATOM 1363 N N . GLN A 1 196 ? 4.619 25.352 38.840 1.00 21.96 194 GLN A N 1
ATOM 1364 C CA . GLN A 1 196 ? 3.599 26.222 38.260 1.00 22.19 194 GLN A CA 1
ATOM 1365 C C . GLN A 1 196 ? 2.311 26.241 39.091 1.00 23.41 194 GLN A C 1
ATOM 1366 O O . GLN A 1 196 ? 1.723 25.193 39.398 1.00 27.53 194 GLN A O 1
ATOM 1372 N N . SER A 1 197 ? 1.878 27.438 39.463 1.00 21.96 195 SER A N 1
ATOM 1373 C CA . SER A 1 197 ? 0.614 27.595 40.183 1.00 32.54 195 SER A CA 1
ATOM 1374 C C . SER A 1 197 ? -0.622 27.108 39.392 1.00 31.53 195 SER A C 1
ATOM 1375 O O . SER A 1 197 ? -1.636 26.707 39.988 1.00 30.53 195 SER A O 1
ATOM 1378 N N . PHE A 1 198 ? -0.553 27.118 38.062 1.00 26.77 196 PHE A N 1
ATOM 1379 C CA . PHE A 1 198 ? -1.725 26.706 37.288 1.00 24.70 196 PHE A CA 1
ATOM 1380 C C . PHE A 1 198 ? -1.856 25.173 37.204 1.00 26.66 196 PHE A C 1
ATOM 1381 O O . PHE A 1 198 ? -2.840 24.657 36.678 1.00 27.18 196 PHE A O 1
ATOM 1389 N N . LEU A 1 199 ? -0.824 24.467 37.655 1.00 29.76 197 LEU A N 1
ATOM 1390 C CA . LEU A 1 199 ? -0.820 22.997 37.759 1.00 32.54 197 LEU A CA 1
ATOM 1391 C C . LEU A 1 199 ? -1.023 22.460 39.182 1.00 27.85 197 LEU A C 1
ATOM 1392 O O . LEU A 1 199 ? -0.755 21.292 39.464 1.00 29.57 197 LEU A O 1
ATOM 1397 N N . ALA A 1 200 ? -1.398 23.337 40.093 1.00 19.78 198 ALA A N 1
ATOM 1398 C CA . ALA A 1 200 ? -1.343 23.017 41.529 1.00 31.09 198 ALA A CA 1
ATOM 1399 C C . ALA A 1 200 ? -2.598 22.392 42.152 1.00 29.95 198 ALA A C 1
ATOM 1400 O O . ALA A 1 200 ? -2.704 22.337 43.381 1.00 31.82 198 ALA A O 1
ATOM 1402 N N . PHE A 1 201 ? -3.580 22.017 41.333 1.00 23.71 199 PHE A N 1
ATOM 1403 C CA . PHE A 1 201 ? -4.885 21.595 41.862 1.00 29.10 199 PHE A CA 1
ATOM 1404 C C . PHE A 1 201 ? -5.179 20.079 41.928 1.00 27.86 199 PHE A C 1
ATOM 1405 O O . PHE A 1 201 ? -6.254 19.661 42.358 1.00 31.55 199 PHE A O 1
ATOM 1413 N N . ALA A 1 202 ? -4.238 19.261 41.478 1.00 25.20 200 ALA A N 1
ATOM 1414 C CA . ALA A 1 202 ? -4.444 17.816 41.464 1.00 26.36 200 ALA A CA 1
ATOM 1415 C C . ALA A 1 202 ? -3.208 17.090 42.002 1.00 26.22 200 ALA A C 1
ATOM 1416 O O . ALA A 1 202 ? -2.274 16.812 41.251 1.00 29.38 200 ALA A O 1
ATOM 1418 N N . PRO A 1 203 ? -3.179 16.815 43.320 1.00 29.24 201 PRO A N 1
ATOM 1419 C CA . PRO A 1 203 ? -1.989 16.206 43.929 1.00 25.57 201 PRO A CA 1
ATOM 1420 C C . PRO A 1 203 ? -1.494 14.974 43.162 1.00 30.65 201 PRO A C 1
ATOM 1421 O O . PRO A 1 203 ? -0.281 14.757 43.070 1.00 30.22 201 PRO A O 1
ATOM 1425 N N . GLN A 1 204 ? -2.417 14.189 42.608 1.00 29.12 202 GLN A N 1
ATOM 1426 C CA . GLN A 1 204 ? -2.051 12.941 41.924 1.00 29.28 202 GLN A CA 1
ATOM 1427 C C . GLN A 1 204 ? -1.616 13.142 40.480 1.00 25.36 202 GLN A C 1
ATOM 1428 O O . GLN A 1 204 ? -1.103 12.206 39.845 1.00 25.88 202 GLN A O 1
ATOM 1434 N N . MET A 1 205 ? -1.849 14.341 39.955 1.00 25.07 203 MET A N 1
ATOM 1435 C CA . MET A 1 205 ? -1.367 14.701 38.627 1.00 23.57 203 MET A CA 1
ATOM 1436 C C . MET A 1 205 ? -1.674 13.607 37.609 1.00 27.18 203 MET A C 1
ATOM 1437 O O . MET A 1 205 ? -0.768 13.136 36.911 1.00 21.26 203 MET A O 1
ATOM 1442 N N . ARG A 1 206 ? -2.942 13.198 37.503 1.00 24.28 204 ARG A N 1
ATOM 1443 C CA . ARG A 1 206 ? -3.237 12.144 36.548 1.00 21.43 204 ARG A CA 1
ATOM 1444 C C . ARG A 1 206 ? -3.763 12.783 35.272 1.00 19.66 204 ARG A C 1
ATOM 1445 O O . ARG A 1 206 ? -4.953 13.085 35.133 1.00 23.23 204 ARG A O 1
ATOM 1453 N N . PHE A 1 207 ? -2.863 12.885 34.298 1.00 17.85 205 PHE A N 1
ATOM 1454 C CA . PHE A 1 207 ? -3.125 13.649 33.089 1.00 21.26 205 PHE A CA 1
ATOM 1455 C C . PHE A 1 207 ? -3.709 12.778 32.010 1.00 26.31 205 PHE A C 1
ATOM 1456 O O . PHE A 1 207 ? -3.193 11.702 31.730 1.00 23.88 205 PHE A O 1
ATOM 1464 N N . LEU A 1 208 ? -4.801 13.249 31.421 1.00 26.44 206 LEU A N 1
ATOM 1465 C CA . LEU A 1 208 ? -5.304 12.676 30.204 1.00 25.16 206 LEU A CA 1
ATOM 1466 C C . LEU A 1 208 ? -4.234 12.885 29.135 1.00 21.17 206 LEU A C 1
ATOM 1467 O O . LEU A 1 208 ? -3.786 14.006 28.910 1.00 24.49 206 LEU A O 1
ATOM 1472 N N . VAL A 1 209 ? -3.804 11.800 28.510 1.00 18.73 207 VAL A N 1
ATOM 1473 C CA . VAL A 1 209 ? -2.911 11.884 27.368 1.00 21.38 207 VAL A CA 1
ATOM 1474 C C . VAL A 1 209 ? -3.714 11.578 26.118 1.00 26.59 207 VAL A C 1
ATOM 1475 O O . VAL A 1 209 ? -4.127 10.442 25.883 1.00 30.90 207 VAL A O 1
ATOM 1479 N N . ASN A 1 210 ? -3.933 12.631 25.342 1.00 28.85 208 ASN A N 1
ATOM 1480 C CA . ASN A 1 210 ? -4.847 12.653 24.216 1.00 22.90 208 ASN A CA 1
ATOM 1481 C C . ASN A 1 210 ? -4.253 13.304 22.935 1.00 25.04 208 ASN A C 1
ATOM 1482 O O . ASN A 1 210 ? -4.400 12.788 21.828 1.00 31.71 208 ASN A O 1
ATOM 1487 N N . SER A 1 211 ? -3.724 14.514 23.086 1.00 21.78 209 SER A N 1
ATOM 1488 C CA . SER A 1 211 ? -3.068 15.250 22.001 1.00 22.28 209 SER A CA 1
ATOM 1489 C C . SER A 1 211 ? -1.934 14.470 21.345 1.00 22.98 209 SER A C 1
ATOM 1490 O O . SER A 1 211 ? -1.025 14.027 22.021 1.00 35.26 209 SER A O 1
ATOM 1493 N N . PRO A 1 212 ? -1.984 14.297 20.011 1.00 31.78 210 PRO A N 1
ATOM 1494 C CA . PRO A 1 212 ? -0.892 13.557 19.357 1.00 33.80 210 PRO A CA 1
ATOM 1495 C C . PRO A 1 212 ? 0.435 14.285 19.504 1.00 26.88 210 PRO A C 1
ATOM 1496 O O . PRO A 1 212 ? 0.440 15.504 19.737 1.00 23.22 210 PRO A O 1
ATOM 1500 N N . LEU A 1 213 ? 1.541 13.556 19.361 1.00 22.27 211 LEU A N 1
ATOM 1501 C CA . LEU A 1 213 ? 2.874 14.134 19.555 1.00 26.27 211 LEU A CA 1
ATOM 1502 C C . LEU A 1 213 ? 3.289 15.208 18.535 1.00 29.95 211 LEU A C 1
ATOM 1503 O O . LEU A 1 213 ? 4.351 15.811 18.666 1.00 33.57 211 LEU A O 1
ATOM 1508 N N . SER A 1 214 ? 2.482 15.425 17.504 1.00 25.50 212 SER A N 1
ATOM 1509 C CA . SER A 1 214 ? 2.777 16.492 16.551 1.00 20.71 212 SER A CA 1
ATOM 1510 C C . SER A 1 214 ? 2.379 17.846 17.147 1.00 26.54 212 SER A C 1
ATOM 1511 O O . SER A 1 214 ? 2.730 18.902 16.614 1.00 27.14 212 SER A O 1
ATOM 1514 N N . PHE A 1 215 ? 1.658 17.815 18.267 1.00 22.60 213 PHE A N 1
ATOM 1515 C CA . PHE A 1 215 ? 1.334 19.047 18.988 1.00 23.54 213 PHE A CA 1
ATOM 1516 C C . PHE A 1 215 ? 2.069 19.157 20.318 1.00 22.05 213 PHE A C 1
ATOM 1517 O O . PHE A 1 215 ? 2.124 18.187 21.092 1.00 25.53 213 PHE A O 1
ATOM 1525 N N . ASP A 1 216 ? 2.543 20.354 20.652 1.00 17.61 214 ASP A N 1
ATOM 1526 C CA . ASP A 1 216 ? 3.256 20.500 21.920 1.00 21.61 214 ASP A CA 1
ATOM 1527 C C . ASP A 1 216 ? 2.323 20.580 23.134 1.00 20.56 214 ASP A C 1
ATOM 1528 O O . ASP A 1 216 ? 2.795 20.736 24.259 1.00 13.02 214 ASP A O 1
ATOM 1533 N N . ALA A 1 217 ? 1.012 20.452 22.917 1.00 17.59 215 ALA A N 1
ATOM 1534 C CA . ALA A 1 217 ? 0.103 20.217 24.039 1.00 23.00 215 ALA A CA 1
ATOM 1535 C C . ALA A 1 217 ? 0.490 18.896 24.716 1.00 19.58 215 ALA A C 1
ATOM 1536 O O . ALA A 1 217 ? 0.389 18.733 25.946 1.00 21.23 215 ALA A O 1
ATOM 1538 N N . ALA A 1 218 ? 0.942 17.960 23.890 1.00 22.13 216 ALA A N 1
ATOM 1539 C CA . ALA A 1 218 ? 1.429 16.675 24.366 1.00 20.42 216 ALA A CA 1
ATOM 1540 C C . ALA A 1 218 ? 2.518 16.836 25.412 1.00 25.91 216 ALA A C 1
ATOM 1541 O O . ALA A 1 218 ? 2.579 16.069 26.373 1.00 24.23 216 ALA A O 1
ATOM 1543 N N . THR A 1 219 ? 3.386 17.823 25.222 1.00 24.80 217 THR A N 1
ATOM 1544 C CA . THR A 1 219 ? 4.464 18.054 26.179 1.00 21.26 217 THR A CA 1
ATOM 1545 C C . THR A 1 219 ? 3.910 18.227 27.587 1.00 21.83 217 THR A C 1
ATOM 1546 O O . THR A 1 219 ? 4.465 17.704 28.575 1.00 21.33 217 THR A O 1
ATOM 1550 N N . LEU A 1 220 ? 2.816 18.977 27.684 1.00 20.85 218 LEU A N 1
ATOM 1551 C CA . LEU A 1 220 ? 2.168 19.162 28.979 1.00 23.10 218 LEU A CA 1
ATOM 1552 C C . LEU A 1 220 ? 1.502 17.861 29.453 1.00 15.33 218 LEU A C 1
ATOM 1553 O O . LEU A 1 220 ? 1.633 17.466 30.621 1.00 23.95 218 LEU A O 1
ATOM 1558 N N . GLU 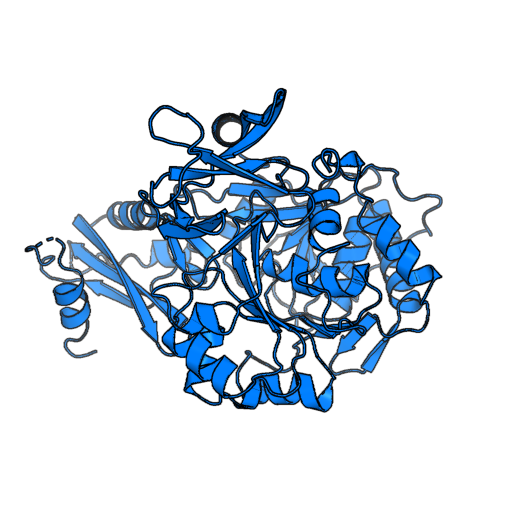A 1 221 ? 0.751 17.220 28.563 1.00 20.78 219 GLU A N 1
ATOM 1559 C CA . GLU A 1 221 ? 0.013 16.023 28.988 1.00 28.76 219 GLU A CA 1
ATOM 1560 C C . GLU A 1 221 ? 0.923 14.920 29.539 1.00 29.35 219 GLU A C 1
ATOM 1561 O O . GLU A 1 221 ? 0.614 14.273 30.539 1.00 22.86 219 GLU A O 1
ATOM 1567 N N . ILE A 1 222 ? 2.044 14.714 28.869 1.00 19.34 220 ILE A N 1
ATOM 1568 C CA . ILE A 1 222 ? 2.965 13.652 29.227 1.00 20.98 220 ILE A CA 1
ATOM 1569 C C . ILE A 1 222 ? 3.890 14.072 30.352 1.00 22.68 220 ILE A C 1
ATOM 1570 O O . ILE A 1 222 ? 3.874 13.480 31.441 1.00 17.93 220 ILE A O 1
ATOM 1575 N N . TRP A 1 223 ? 4.697 15.104 30.101 1.00 26.75 221 TRP A N 1
ATOM 1576 C CA . TRP A 1 223 ? 5.707 15.471 31.080 1.00 17.16 221 TRP A CA 1
ATOM 1577 C C . TRP A 1 223 ? 5.123 16.161 32.316 1.00 22.10 221 TRP A C 1
ATOM 1578 O O . TRP A 1 223 ? 5.703 16.103 33.389 1.00 20.40 221 TRP A O 1
ATOM 1589 N N . GLY A 1 224 ? 3.968 16.801 32.176 1.00 22.48 222 GLY A N 1
ATOM 1590 C CA . GLY A 1 224 ? 3.311 17.343 33.353 1.00 25.00 222 GLY A CA 1
ATOM 1591 C C . GLY A 1 224 ? 3.029 16.261 34.399 1.00 21.87 222 GLY A C 1
ATOM 1592 O O . GLY A 1 224 ? 3.168 16.493 35.600 1.00 21.78 222 GLY A O 1
ATOM 1593 N N . ALA A 1 225 ? 2.595 15.089 33.946 1.00 23.00 223 ALA A N 1
ATOM 1594 C CA . ALA A 1 225 ? 2.485 13.924 34.826 1.00 23.52 223 ALA A CA 1
ATOM 1595 C C . ALA A 1 225 ? 3.826 13.380 35.274 1.00 25.07 223 ALA A C 1
ATOM 1596 O O . ALA A 1 225 ? 4.125 13.337 36.480 1.00 26.12 223 ALA A O 1
ATOM 1598 N N . LEU A 1 226 ? 4.648 12.971 34.305 1.00 19.07 224 LEU A N 1
ATOM 1599 C CA . LEU A 1 226 ? 5.818 12.163 34.658 1.00 15.04 224 LEU A CA 1
ATOM 1600 C C . LEU A 1 226 ? 6.873 12.948 35.439 1.00 24.58 224 LEU A C 1
ATOM 1601 O O . LEU A 1 226 ? 7.646 12.377 36.201 1.00 23.58 224 LEU A O 1
ATOM 1606 N N . LEU A 1 227 ? 6.931 14.256 35.235 1.00 25.44 225 LEU A N 1
ATOM 1607 C CA . LEU A 1 227 ? 7.918 15.049 35.954 1.00 21.94 225 LEU A CA 1
ATOM 1608 C C . LEU A 1 227 ? 7.411 15.447 37.348 1.00 24.47 225 LEU A C 1
ATOM 1609 O O . LEU A 1 227 ? 8.141 16.029 38.155 1.00 25.07 225 LEU A O 1
ATOM 1614 N N . ASN A 1 228 ? 6.130 15.187 37.600 1.00 27.82 226 ASN A N 1
ATOM 1615 C CA . ASN A 1 228 ? 5.550 15.337 38.938 1.00 24.12 226 ASN A CA 1
ATOM 1616 C C . ASN A 1 228 ? 5.212 14.087 39.763 1.00 29.60 226 ASN A C 1
ATOM 1617 O O . ASN A 1 228 ? 4.579 14.200 40.814 1.00 26.91 226 ASN A O 1
ATOM 1622 N N . GLY A 1 229 ? 5.572 12.903 39.271 1.00 23.26 227 GLY A N 1
ATOM 1623 C CA . GLY A 1 229 ? 5.212 11.677 39.974 1.00 25.59 227 GLY A CA 1
ATOM 1624 C C . GLY A 1 229 ? 3.750 11.301 39.743 1.00 32.20 227 GLY A C 1
ATOM 1625 O O . GLY A 1 229 ? 3.184 10.484 40.480 1.00 30.24 227 GLY A O 1
ATOM 1626 N N . GLY A 1 230 ? 3.147 11.899 38.716 1.00 27.52 228 GLY A N 1
ATOM 1627 C CA . GLY A 1 230 ? 1.759 11.634 38.351 1.00 17.74 228 GLY A CA 1
ATOM 1628 C C . GLY A 1 230 ? 1.640 10.495 37.356 1.00 21.59 228 GLY A C 1
ATOM 1629 O O . GLY A 1 230 ? 2.594 9.739 37.144 1.00 17.86 228 GLY A O 1
ATOM 1630 N N . CYS A 1 231 ? 0.466 10.356 36.750 1.00 24.70 229 CYS A N 1
ATOM 1631 C CA . CYS A 1 231 ? 0.214 9.237 35.845 1.00 23.21 229 CYS A CA 1
ATOM 1632 C C . CYS A 1 231 ? -0.250 9.691 34.472 1.00 24.68 229 CYS A C 1
ATOM 1633 O O . CYS A 1 231 ? -1.134 10.538 34.348 1.00 23.83 229 CYS A O 1
ATOM 1636 N N . CYS A 1 232 ? 0.340 9.108 33.438 1.00 23.59 230 CYS A N 1
ATOM 1637 C CA . CYS A 1 232 ? -0.149 9.352 32.104 1.00 17.41 230 CYS A CA 1
ATOM 1638 C C . CYS A 1 232 ? -1.309 8.396 31.898 1.00 19.09 230 CYS A C 1
ATOM 1639 O O . CYS A 1 232 ? -1.120 7.181 31.797 1.00 22.78 230 CYS A O 1
ATOM 1642 N N . VAL A 1 233 ? -2.506 8.956 31.779 1.00 20.13 231 VAL A N 1
ATOM 1643 C CA . VAL A 1 233 ? -3.689 8.156 31.533 1.00 19.20 231 VAL A CA 1
ATOM 1644 C C . VAL A 1 233 ? -3.949 8.258 30.042 1.00 23.68 231 VAL A C 1
ATOM 1645 O O . VAL A 1 233 ? -4.514 9.247 29.561 1.00 30.50 231 VAL A O 1
ATOM 1649 N N . LEU A 1 234 ? -3.607 7.194 29.324 1.00 23.31 232 LEU A N 1
ATOM 1650 C CA . LEU A 1 234 ? -3.538 7.261 27.870 1.00 26.25 232 LEU A CA 1
ATOM 1651 C C . LEU A 1 234 ? -4.921 7.065 27.318 1.00 25.33 232 LEU A C 1
ATOM 1652 O O . LEU A 1 234 ? -5.630 6.152 27.749 1.00 24.90 232 LEU A O 1
ATOM 1657 N N . ASN A 1 235 ? -5.305 7.857 26.325 1.00 23.49 233 ASN A N 1
ATOM 1658 C CA . ASN A 1 235 ? -6.556 7.553 25.684 1.00 25.62 233 ASN A CA 1
ATOM 1659 C C . ASN A 1 235 ? -6.255 6.587 24.557 1.00 32.26 233 ASN A C 1
ATOM 1660 O O . ASN A 1 235 ? -5.902 6.988 23.444 1.00 29.41 233 ASN A O 1
ATOM 1665 N N . ASP A 1 236 ? -6.450 5.308 24.867 1.00 27.44 234 ASP A N 1
ATOM 1666 C CA . ASP A 1 236 ? -6.466 4.204 23.905 1.00 28.03 234 ASP A CA 1
ATOM 1667 C C . ASP A 1 236 ? -7.887 3.720 23.625 1.00 28.12 234 ASP A C 1
ATOM 1668 O O . ASP A 1 236 ? -8.085 2.601 23.151 1.00 32.24 234 ASP A O 1
ATOM 1673 N N . LEU A 1 237 ? -8.874 4.487 24.076 1.00 30.15 235 LEU A N 1
ATOM 1674 C CA . LEU A 1 237 ? -10.277 4.107 23.903 1.00 31.95 235 LEU A CA 1
ATOM 1675 C C . LEU A 1 237 ? -10.880 4.466 22.539 1.00 39.88 235 LEU A C 1
ATOM 1676 O O . LEU A 1 237 ? -11.604 3.677 21.943 1.00 43.43 235 LEU A O 1
ATOM 1681 N N . GLY A 1 238 ? -10.579 5.661 22.050 1.00 37.60 236 GLY A N 1
ATOM 1682 C CA . GLY A 1 238 ? -11.150 6.134 20.806 1.00 32.95 236 GLY A CA 1
ATOM 1683 C C . GLY A 1 238 ? -11.136 7.652 20.762 1.00 30.52 236 GLY A C 1
ATOM 1684 O O . GLY A 1 238 ? -10.735 8.292 21.743 1.00 20.36 236 GLY A O 1
ATOM 1685 N N . PRO A 1 239 ? -11.573 8.235 19.626 1.00 24.53 237 PRO A N 1
ATOM 1686 C CA . PRO A 1 239 ? -11.604 9.695 19.494 1.00 22.04 237 PRO A CA 1
ATOM 1687 C C . PRO A 1 239 ? -12.294 10.321 20.705 1.00 27.70 237 PRO A C 1
ATOM 1688 O O . PRO A 1 239 ? -13.386 9.898 21.102 1.00 27.52 237 PRO A O 1
ATOM 1692 N N . LEU A 1 240 ? -11.661 11.327 21.292 1.00 24.48 238 LEU A N 1
ATOM 1693 C CA . LEU A 1 240 ? -12.193 11.881 22.524 1.00 24.83 238 LEU A CA 1
ATOM 1694 C C . LEU A 1 240 ? -13.556 12.538 22.288 1.00 30.18 238 LEU A C 1
ATOM 1695 O O . LEU A 1 240 ? -13.700 13.414 21.439 1.00 34.05 238 LEU A O 1
ATOM 1700 N N . ASP A 1 241 ? -14.544 12.084 23.051 1.00 29.54 239 ASP A N 1
ATOM 1701 C CA . ASP A 1 241 ? -15.896 12.612 23.026 1.00 24.78 239 ASP A CA 1
ATOM 1702 C C . ASP A 1 241 ? -16.422 12.494 24.468 1.00 25.54 239 ASP A C 1
ATOM 1703 O O . ASP A 1 241 ? -15.661 12.141 25.359 1.00 23.77 239 ASP A O 1
ATOM 1708 N N . PRO A 1 242 ? -17.703 12.821 24.713 1.00 24.08 240 PRO A N 1
ATOM 1709 C CA . PRO A 1 242 ? -18.166 12.804 26.112 1.00 22.13 240 PRO A CA 1
ATOM 1710 C C . PRO A 1 242 ? -18.086 11.433 26.758 1.00 30.95 240 PRO A C 1
ATOM 1711 O O . PRO A 1 242 ? -17.711 11.335 27.923 1.00 29.72 240 PRO A O 1
ATOM 1715 N N . GLY A 1 243 ? -18.453 10.393 26.017 1.00 28.53 241 GLY A N 1
ATOM 1716 C CA . GLY A 1 243 ? -18.435 9.044 26.545 1.00 27.72 241 GLY A CA 1
ATOM 1717 C C . GLY A 1 243 ? -17.025 8.589 26.871 1.00 25.50 241 GLY A C 1
ATOM 1718 O O . GLY A 1 243 ? -16.756 8.116 27.981 1.00 32.07 241 GLY A O 1
ATOM 1719 N N . VAL A 1 244 ? -16.119 8.741 25.909 1.00 25.29 242 VAL A N 1
ATOM 1720 C CA . VAL A 1 244 ? -14.719 8.354 26.108 1.00 27.90 242 VAL A CA 1
ATOM 1721 C C . VAL A 1 244 ? -14.075 9.139 27.264 1.00 25.23 242 VAL A C 1
ATOM 1722 O O . VAL A 1 244 ? -13.361 8.566 28.081 1.00 23.66 242 VAL A O 1
ATOM 1726 N N . LEU A 1 245 ? -14.336 10.441 27.342 1.00 27.01 243 LEU A N 1
ATOM 1727 C CA . LEU A 1 245 ? -13.811 11.239 28.456 1.00 25.01 243 LEU A CA 1
ATOM 1728 C C . LEU A 1 245 ? -14.358 10.734 29.792 1.00 28.44 243 LEU A C 1
ATOM 1729 O O . LEU A 1 245 ? -13.604 10.551 30.764 1.00 23.03 243 LEU A O 1
ATOM 1734 N N . ARG A 1 246 ? -15.673 10.526 29.832 1.00 25.95 244 ARG A N 1
ATOM 1735 C CA . ARG A 1 246 ? -16.334 9.993 31.020 1.00 28.95 244 ARG A CA 1
ATOM 1736 C C . ARG A 1 246 ? -15.698 8.675 31.469 1.00 28.15 244 ARG A C 1
ATOM 1737 O O . ARG A 1 246 ? -15.534 8.431 32.664 1.00 27.01 244 ARG A O 1
ATOM 1745 N N . GLN A 1 247 ? -15.332 7.828 30.509 1.00 26.69 245 GLN A N 1
ATOM 1746 C CA . GLN A 1 247 ? -14.708 6.543 30.826 1.00 26.88 245 GLN A CA 1
ATOM 1747 C C . GLN A 1 247 ? -13.316 6.745 31.384 1.00 26.41 245 GLN A C 1
ATOM 1748 O O . GLN A 1 247 ? -12.915 6.107 32.359 1.00 32.63 245 GLN A O 1
ATOM 1754 N N . LEU A 1 248 ? -12.577 7.630 30.736 1.00 21.59 246 LEU A N 1
ATOM 1755 C CA . LEU A 1 248 ? -11.193 7.874 31.108 1.00 26.72 246 LEU A CA 1
ATOM 1756 C C . LEU A 1 248 ? -11.089 8.479 32.511 1.00 27.04 246 LEU A C 1
ATOM 1757 O O . LEU A 1 248 ? -10.157 8.175 33.248 1.00 28.07 246 LEU A O 1
ATOM 1762 N N . ILE A 1 249 ? -12.045 9.332 32.875 1.00 20.68 247 ILE A N 1
ATOM 1763 C CA . ILE A 1 249 ? -12.099 9.858 34.235 1.00 21.86 247 ILE A CA 1
ATOM 1764 C C . ILE A 1 249 ? -12.593 8.789 35.221 1.00 25.80 247 ILE A C 1
ATOM 1765 O O . ILE A 1 249 ? -11.947 8.502 36.220 1.00 24.79 247 ILE A O 1
ATOM 1770 N N . GLY A 1 250 ? -13.728 8.178 34.909 1.00 23.83 248 GLY A N 1
ATOM 1771 C CA . GLY A 1 250 ? -14.374 7.256 35.828 1.00 25.36 248 GLY A CA 1
ATOM 1772 C C . GLY A 1 250 ? -13.672 5.916 35.980 1.00 27.69 248 GLY A C 1
ATOM 1773 O O . GLY A 1 250 ? -13.545 5.403 37.091 1.00 30.06 248 GLY A O 1
ATOM 1774 N N . GLU A 1 251 ? -13.241 5.329 34.868 1.00 24.58 249 GLU A N 1
ATOM 1775 C CA . GLU A 1 251 ? -12.559 4.036 34.929 1.00 25.46 249 GLU A CA 1
ATOM 1776 C C . GLU A 1 251 ? -11.077 4.144 35.234 1.00 23.12 249 GLU A C 1
ATOM 1777 O O . GLU A 1 251 ? -10.501 3.273 35.880 1.00 27.67 249 GLU A O 1
ATOM 1783 N N . ARG A 1 252 ? -10.438 5.164 34.688 1.00 26.86 250 ARG A N 1
ATOM 1784 C CA . ARG A 1 252 ? -8.997 5.323 34.885 1.00 34.13 250 ARG A CA 1
ATOM 1785 C C . ARG A 1 252 ? -8.482 6.398 35.840 1.00 33.80 250 ARG A C 1
ATOM 1786 O O . ARG A 1 252 ? -7.281 6.484 36.069 1.00 29.52 250 ARG A O 1
ATOM 1794 N N . GLY A 1 253 ? -9.381 7.196 36.403 1.00 28.66 251 GLY A N 1
ATOM 1795 C CA . GLY A 1 253 ? -8.973 8.221 37.345 1.00 31.16 251 GLY A CA 1
ATOM 1796 C C . GLY A 1 253 ? -8.223 9.448 36.825 1.00 27.33 251 GLY A C 1
ATOM 1797 O O . GLY A 1 253 ? -7.533 10.117 37.599 1.00 30.75 251 GLY A O 1
ATOM 1798 N N . ALA A 1 254 ? -8.365 9.786 35.549 1.00 21.09 252 ALA A N 1
ATOM 1799 C CA . ALA A 1 254 ? -7.802 11.055 35.092 1.00 31.73 252 ALA A CA 1
ATOM 1800 C C . ALA A 1 254 ? -8.449 12.207 35.861 1.00 27.00 252 ALA A C 1
ATOM 1801 O O . ALA A 1 254 ? -9.676 12.266 35.980 1.00 26.24 252 ALA A O 1
ATOM 1803 N N . ASP A 1 255 ? -7.615 13.027 36.492 1.00 24.30 253 ASP A N 1
ATOM 1804 C CA . ASP A 1 255 ? -8.032 14.274 37.149 1.00 23.75 253 ASP A CA 1
ATOM 1805 C C . ASP A 1 255 ? -7.565 15.602 36.508 1.00 25.55 253 ASP A C 1
ATOM 1806 O O . ASP A 1 255 ? -7.911 16.663 36.991 1.00 23.64 253 ASP A O 1
ATOM 1811 N N . SER A 1 256 ? -6.746 15.537 35.460 1.00 19.40 254 SER A N 1
ATOM 1812 C CA . SER A 1 256 ? -6.156 16.730 34.865 1.00 16.50 254 SER A CA 1
ATOM 1813 C C . SER A 1 256 ? -6.226 16.579 33.356 1.00 24.24 254 SER A C 1
ATOM 1814 O O . SER A 1 256 ? -5.971 15.498 32.827 1.00 20.00 254 SER A O 1
ATOM 1817 N N . ALA A 1 257 ? -6.583 17.642 32.651 1.00 23.07 255 ALA A N 1
ATOM 1818 C CA . ALA A 1 257 ? -6.662 17.501 31.205 1.00 27.13 255 ALA A CA 1
ATOM 1819 C C . ALA A 1 257 ? -6.427 18.790 30.451 1.00 24.04 255 ALA A C 1
ATOM 1820 O O . ALA A 1 257 ? -6.736 19.873 30.933 1.00 23.84 255 ALA A O 1
ATOM 1822 N N . TRP A 1 258 ? -5.864 18.644 29.263 1.00 21.98 256 TRP A N 1
ATOM 1823 C CA . TRP A 1 258 ? -5.854 19.697 28.268 1.00 21.88 256 TRP A CA 1
ATOM 1824 C C . TRP A 1 258 ? -6.929 19.367 27.233 1.00 21.05 256 TRP A C 1
ATOM 1825 O O . TRP A 1 258 ? -7.047 18.226 26.785 1.00 21.78 256 TRP A O 1
ATOM 1836 N N . LEU A 1 259 ? -7.731 20.363 26.889 1.00 23.97 257 LEU A N 1
ATOM 1837 C CA . LEU A 1 259 ? -8.698 20.251 25.809 1.00 19.43 257 LEU A CA 1
ATOM 1838 C C . LEU A 1 259 ? -8.629 21.536 25.017 1.00 29.36 257 LEU A C 1
ATOM 1839 O O . LEU A 1 259 ? -8.894 22.629 25.554 1.00 24.51 257 LEU A O 1
ATOM 1844 N N . THR A 1 260 ? -8.294 21.415 23.743 1.00 25.77 258 THR A N 1
ATOM 1845 C CA . THR A 1 260 ? -8.257 22.584 22.902 1.00 20.89 258 THR A CA 1
ATOM 1846 C C . THR A 1 260 ? -9.643 23.241 22.844 1.00 22.16 258 THR A C 1
ATOM 1847 O O . THR A 1 260 ? -10.675 22.580 23.034 1.00 25.52 258 THR A O 1
ATOM 1851 N N . ALA A 1 261 ? -9.646 24.550 22.612 1.00 16.34 259 ALA A N 1
ATOM 1852 C CA . ALA A 1 261 ? -10.868 25.356 22.691 1.00 18.61 259 ALA A CA 1
ATOM 1853 C C . ALA A 1 261 ? -12.064 24.736 21.968 1.00 18.90 259 ALA A C 1
ATOM 1854 O O . ALA A 1 261 ? -13.138 24.623 22.549 1.00 20.89 259 ALA A O 1
ATOM 1856 N N . SER A 1 262 ? -11.900 24.339 20.710 1.00 22.46 260 SER A N 1
ATOM 1857 C CA . SER A 1 262 ? -13.073 23.878 19.947 1.00 19.57 260 SER A CA 1
ATOM 1858 C C . SER A 1 262 ? -13.569 22.533 20.489 1.00 18.91 260 SER A C 1
ATOM 1859 O O . SER A 1 262 ? -14.776 22.296 20.544 1.00 21.91 260 SER A O 1
ATOM 1862 N N . LEU A 1 263 ? -12.649 21.691 20.984 1.00 17.72 261 LEU A N 1
ATOM 1863 C CA . LEU A 1 263 ? -13.049 20.422 21.604 1.00 25.80 261 LEU A CA 1
ATOM 1864 C C . LEU A 1 263 ? -13.778 20.664 22.934 1.00 23.33 261 LEU A C 1
ATOM 1865 O O . LEU A 1 263 ? -14.814 20.051 23.226 1.00 26.17 261 LEU A O 1
ATOM 1870 N N . PHE A 1 264 ? -13.217 21.564 23.734 1.00 26.49 262 PHE A N 1
ATOM 1871 C CA . PHE A 1 264 ? -13.868 22.048 24.942 1.00 23.56 262 PHE A CA 1
ATOM 1872 C C . PHE A 1 264 ? -15.297 22.499 24.613 1.00 20.84 262 PHE A C 1
ATOM 1873 O O . PHE A 1 264 ? -16.253 22.028 25.205 1.00 20.46 262 PHE A O 1
ATOM 1881 N N . ASN A 1 265 ? -15.443 23.385 23.639 1.00 21.75 263 ASN A N 1
ATOM 1882 C CA . ASN A 1 265 ? -16.755 23.933 23.296 1.00 18.33 263 ASN A CA 1
ATOM 1883 C C . ASN A 1 265 ? -17.758 22.834 22.920 1.00 24.88 263 ASN A C 1
ATOM 1884 O O . ASN A 1 265 ? -18.908 22.852 23.361 1.00 27.53 263 ASN A O 1
ATOM 1889 N N . THR A 1 266 ? -17.315 21.888 22.095 1.00 26.13 264 THR A N 1
ATOM 1890 C CA . THR A 1 266 ? -18.158 20.770 21.690 1.00 29.83 264 THR A CA 1
ATOM 1891 C C . THR A 1 266 ? -18.602 19.903 22.866 1.00 17.00 264 THR A C 1
ATOM 1892 O O . THR A 1 266 ? -19.787 19.576 22.997 1.00 22.81 264 THR A O 1
ATOM 1896 N N . LEU A 1 267 ? -17.650 19.526 23.707 1.00 17.14 265 LEU A N 1
ATOM 1897 C CA . LEU A 1 267 ? -17.958 18.682 24.856 1.00 18.61 265 LEU A CA 1
ATOM 1898 C C . LEU A 1 267 ? -18.941 19.420 25.742 1.00 25.70 265 LEU A C 1
ATOM 1899 O O . LEU A 1 267 ? -19.890 18.833 26.256 1.00 27.33 265 LEU A O 1
ATOM 1904 N N . VAL A 1 268 ? -18.742 20.728 25.881 1.00 22.25 266 VAL A N 1
ATOM 1905 C CA . VAL A 1 268 ? -19.614 21.518 26.733 1.00 21.88 266 VAL A CA 1
ATOM 1906 C C . VAL A 1 268 ? -21.025 21.662 26.177 1.00 24.92 266 VAL A C 1
ATOM 1907 O O . VAL A 1 268 ? -21.980 21.597 26.943 1.00 28.78 266 VAL A O 1
ATOM 1911 N N . ASP A 1 269 ? -21.141 21.845 24.853 1.00 25.15 267 ASP A N 1
ATOM 1912 C CA . ASP A 1 269 ? -22.424 21.888 24.121 1.00 30.91 267 ASP A CA 1
ATOM 1913 C C . ASP A 1 269 ? -23.205 20.590 24.284 1.00 27.40 267 ASP A C 1
ATOM 1914 O O . ASP A 1 269 ? -24.415 20.593 24.530 1.00 28.61 267 ASP A O 1
ATOM 1919 N N . LEU A 1 270 ? -22.506 19.481 24.059 1.00 21.62 268 LEU A N 1
ATOM 1920 C CA . LEU A 1 270 ? -23.112 18.158 24.064 1.00 26.56 268 LEU A CA 1
ATOM 1921 C C . LEU A 1 270 ? -23.478 17.631 25.452 1.00 29.38 268 LEU A C 1
ATOM 1922 O O . LEU A 1 270 ? -24.578 17.162 25.671 1.00 25.19 268 LEU A O 1
ATOM 1927 N N . ASP A 1 271 ? -22.492 17.588 26.338 1.00 27.56 269 ASP A N 1
ATOM 1928 C CA . ASP A 1 271 ? -22.661 16.976 27.647 1.00 26.54 269 ASP A CA 1
ATOM 1929 C C . ASP A 1 271 ? -21.720 17.616 28.676 1.00 29.62 269 ASP A C 1
ATOM 1930 O O . ASP A 1 271 ? -20.671 17.053 28.994 1.00 29.88 269 ASP A O 1
ATOM 1935 N N . PRO A 1 272 ? -22.072 18.804 29.172 1.00 26.45 270 PRO A N 1
ATOM 1936 C CA . PRO A 1 272 ? -21.163 19.522 30.066 1.00 26.93 270 PRO A CA 1
ATOM 1937 C C . PRO A 1 272 ? -20.830 18.709 31.317 1.00 25.39 270 PRO A C 1
ATOM 1938 O O . PRO A 1 272 ? -19.790 18.961 31.908 1.00 27.16 270 PRO A O 1
ATOM 1942 N N . ASP A 1 273 ? -21.684 17.766 31.719 1.00 25.63 271 ASP A N 1
ATOM 1943 C CA . ASP A 1 273 ? -21.342 16.904 32.844 1.00 18.27 271 ASP A CA 1
ATOM 1944 C C . ASP A 1 273 ? -20.188 15.944 32.545 1.00 22.35 271 ASP A C 1
ATOM 1945 O O . ASP A 1 273 ? -19.680 15.312 33.473 1.00 23.02 271 ASP A O 1
ATOM 1950 N N . CYS A 1 274 ? -19.751 15.816 31.285 1.00 23.12 272 CYS A N 1
ATOM 1951 C CA . CYS A 1 274 ? -18.646 14.879 31.021 1.00 27.97 272 CYS A CA 1
ATOM 1952 C C . CYS A 1 274 ? -17.318 15.338 31.645 1.00 27.32 272 CYS A C 1
ATOM 1953 O O . CYS A 1 274 ? -16.356 14.576 31.740 1.00 20.74 272 CYS A O 1
ATOM 1956 N N . LEU A 1 275 ? -17.273 16.586 32.076 1.00 21.87 273 LEU A N 1
ATOM 1957 C CA . LEU A 1 275 ? -16.065 17.105 32.705 1.00 26.18 273 LEU A CA 1
ATOM 1958 C C . LEU A 1 275 ? -15.980 16.704 34.181 1.00 31.38 273 LEU A C 1
ATOM 1959 O O . LEU A 1 275 ? -14.908 16.809 34.790 1.00 26.44 273 LEU A O 1
ATOM 1964 N N . GLY A 1 276 ? -17.104 16.244 34.743 1.00 23.49 274 GLY A N 1
ATOM 1965 C CA . GLY A 1 276 ? -17.171 15.928 36.163 1.00 31.44 274 GLY A CA 1
ATOM 1966 C C . GLY A 1 276 ? -16.040 15.010 36.603 1.00 32.56 274 GLY A C 1
ATOM 1967 O O . GLY A 1 276 ? -15.764 13.999 35.954 1.00 33.05 274 GLY A O 1
ATOM 1968 N N . GLY A 1 277 ? -15.372 15.353 37.703 1.00 26.12 275 GLY A N 1
ATOM 1969 C CA . GLY A 1 277 ? -14.245 14.551 38.156 1.00 22.09 275 GLY A CA 1
ATOM 1970 C C . GLY A 1 277 ? -12.880 15.113 37.755 1.00 22.01 275 GLY A C 1
ATOM 1971 O O . GLY A 1 277 ? -11.855 14.698 38.305 1.00 29.86 275 GLY A O 1
ATOM 1972 N N . LEU A 1 278 ? -12.850 16.050 36.805 1.00 22.25 276 LEU A N 1
ATOM 1973 C CA . LEU A 1 278 ? -11.611 16.798 36.521 1.00 20.28 276 LEU A CA 1
ATOM 1974 C C . LEU A 1 278 ? -11.312 17.808 37.626 1.00 21.89 276 LEU A C 1
ATOM 1975 O O . LEU A 1 278 ? -12.196 18.555 38.056 1.00 20.94 276 LEU A O 1
ATOM 1980 N N . ARG A 1 279 ? -10.084 17.776 38.137 1.00 25.45 277 ARG A N 1
ATOM 1981 C CA . ARG A 1 279 ? -9.637 18.750 39.132 1.00 29.72 277 ARG A CA 1
ATOM 1982 C C . ARG A 1 279 ? -9.105 20.031 38.476 1.00 26.42 277 ARG A C 1
ATOM 1983 O O . ARG A 1 279 ? -9.386 21.144 38.921 1.00 27.59 277 ARG A O 1
ATOM 1991 N N . GLN A 1 280 ? -8.330 19.861 37.415 1.00 22.26 278 GLN A N 1
ATOM 1992 C CA . GLN A 1 280 ? -7.840 21.002 36.643 1.00 20.09 278 GLN A CA 1
ATOM 1993 C C . GLN A 1 280 ? -7.961 20.709 35.147 1.00 22.55 278 GLN A C 1
ATOM 1994 O O . GLN A 1 280 ? -7.560 19.639 34.652 1.00 26.03 278 GLN A O 1
ATOM 2000 N N . LEU A 1 281 ? -8.555 21.670 34.447 1.00 19.81 279 LEU A N 1
ATOM 2001 C CA . LEU A 1 281 ? -8.777 21.613 33.014 1.00 15.95 279 LEU A CA 1
ATOM 2002 C C . LEU A 1 281 ? -8.123 22.843 32.384 1.00 15.35 279 LEU A C 1
ATOM 2003 O O . LEU A 1 281 ? -8.430 23.982 32.748 1.00 22.91 279 LEU A O 1
ATOM 2008 N N . LEU A 1 282 ? -7.188 22.606 31.480 1.00 18.22 280 LEU A N 1
ATOM 2009 C CA . LEU A 1 282 ? -6.540 23.674 30.728 1.00 20.89 280 LEU A CA 1
ATOM 2010 C C . LEU A 1 282 ? -7.054 23.623 29.306 1.00 19.86 280 LEU A C 1
ATOM 2011 O O . LEU A 1 282 ? -7.230 22.546 28.729 1.00 19.65 280 LEU A O 1
ATOM 2016 N N . THR A 1 283 ? -7.351 24.794 28.767 1.00 24.17 281 THR A N 1
ATOM 2017 C CA . THR A 1 283 ? -7.873 24.918 27.418 1.00 21.83 281 THR A CA 1
ATOM 2018 C C . THR A 1 283 ? -7.229 26.140 26.764 1.00 24.00 281 THR A C 1
ATOM 2019 O O . THR A 1 283 ? -6.518 26.898 27.426 1.00 24.72 281 THR A O 1
ATOM 2023 N N . GLY A 1 284 ? -7.414 26.292 25.458 1.00 26.29 282 GLY A N 1
ATOM 2024 C CA . GLY A 1 284 ? -6.722 27.344 24.732 1.00 28.14 282 GLY A CA 1
ATOM 2025 C C . GLY A 1 284 ? -6.447 26.947 23.294 1.00 26.25 282 GLY A C 1
ATOM 2026 O O . GLY A 1 284 ? -7.181 26.141 22.710 1.00 27.75 282 GLY A O 1
ATOM 2027 N N . GLY A 1 285 ? -5.400 27.529 22.706 1.00 19.39 283 GLY A N 1
ATOM 2028 C CA . GLY A 1 285 ? -5.049 27.208 21.336 1.00 22.28 283 GLY A CA 1
ATOM 2029 C C . GLY A 1 285 ? -5.776 28.099 20.352 1.00 22.90 283 GLY A C 1
ATOM 2030 O O . GLY A 1 285 ? -5.310 28.310 19.245 1.00 24.81 283 GLY A O 1
ATOM 2031 N N . ASP A 1 286 ? -6.925 28.620 20.775 1.00 23.03 284 ASP A N 1
ATOM 2032 C CA . ASP A 1 286 ? -7.681 29.640 20.055 1.00 16.70 284 ASP A CA 1
ATOM 2033 C C . ASP A 1 286 ? -8.322 30.539 21.095 1.00 21.26 284 ASP A C 1
ATOM 2034 O O . ASP A 1 286 ? -8.312 30.220 22.288 1.00 25.52 284 ASP A O 1
ATOM 2039 N N . ILE A 1 287 ? -8.872 31.658 20.638 1.00 28.71 285 ILE A N 1
ATOM 2040 C CA . ILE A 1 287 ? -9.673 32.528 21.486 1.00 28.43 285 ILE A CA 1
ATOM 2041 C C . ILE A 1 287 ? -10.787 31.705 22.138 1.00 25.16 285 ILE A C 1
ATOM 2042 O O . ILE A 1 287 ? -11.585 31.039 21.457 1.00 23.76 285 ILE A O 1
ATOM 2047 N N . LEU A 1 288 ? -10.839 31.757 23.464 1.00 23.78 286 LEU A N 1
ATOM 2048 C CA . LEU A 1 288 ? -11.846 31.009 24.186 1.00 23.53 286 LEU A CA 1
ATOM 2049 C C . LEU A 1 288 ? -13.217 31.650 23.984 1.00 20.87 286 LEU A C 1
ATOM 2050 O O . LEU A 1 288 ? -13.346 32.879 23.856 1.00 23.08 286 LEU A O 1
ATOM 2055 N N . SER A 1 289 ? -14.239 30.805 23.973 1.00 21.89 287 SER A N 1
ATOM 2056 C CA . SER A 1 289 ? -15.619 31.261 23.853 1.00 21.05 287 SER A CA 1
ATOM 2057 C C . SER A 1 289 ? -16.160 31.476 25.273 1.00 25.72 287 SER A C 1
ATOM 2058 O O . SER A 1 289 ? -16.406 30.526 26.014 1.00 22.03 287 SER A O 1
ATOM 2061 N N . VAL A 1 290 ? -16.360 32.735 25.634 1.00 29.42 288 VAL A N 1
ATOM 2062 C CA . VAL A 1 290 ? -16.883 33.062 26.944 1.00 27.42 288 VAL A CA 1
ATOM 2063 C C . VAL A 1 290 ? -18.215 32.343 27.229 1.00 26.89 288 VAL A C 1
ATOM 2064 O O . VAL A 1 290 ? -18.416 31.841 28.328 1.00 23.42 288 VAL A O 1
ATOM 2068 N N . PRO A 1 291 ? -19.123 32.277 26.248 1.00 32.98 289 PRO A N 1
ATOM 2069 C CA . PRO A 1 291 ? -20.373 31.573 26.583 1.00 26.76 289 PRO A CA 1
ATOM 2070 C C . PRO A 1 291 ? -20.174 30.098 26.975 1.00 25.70 289 PRO A C 1
ATOM 2071 O O . PRO A 1 291 ? -20.899 29.600 27.841 1.00 22.85 289 PRO A O 1
ATOM 2075 N N . HIS A 1 292 ? -19.217 29.413 26.352 1.00 26.53 290 HIS A N 1
ATOM 2076 C CA . HIS A 1 292 ? -18.945 28.013 26.691 1.00 23.67 290 HIS A CA 1
ATOM 2077 C C . HIS A 1 292 ? -18.200 27.891 28.044 1.00 25.68 290 HIS A C 1
ATOM 2078 O O . HIS A 1 292 ? -18.477 26.987 28.828 1.00 25.53 290 HIS A O 1
ATOM 2085 N N . VAL A 1 293 ? -17.269 28.809 28.316 1.00 23.71 291 VAL A N 1
ATOM 2086 C CA . VAL A 1 293 ? -16.572 28.826 29.603 1.00 19.30 291 VAL A CA 1
ATOM 2087 C C . VAL A 1 293 ? -17.572 29.073 30.724 1.00 21.99 291 VAL A C 1
ATOM 2088 O O . VAL A 1 293 ? -17.491 28.441 31.781 1.00 25.99 291 VAL A O 1
ATOM 2092 N N . ARG A 1 294 ? -18.511 29.986 30.482 1.00 20.27 292 ARG A N 1
ATOM 2093 C CA . ARG A 1 294 ? -19.612 30.273 31.393 1.00 26.64 292 ARG A CA 1
ATOM 2094 C C . ARG A 1 294 ? -20.426 29.001 31.631 1.00 32.28 292 ARG A C 1
ATOM 2095 O O . ARG A 1 294 ? -20.705 28.633 32.778 1.00 30.00 292 ARG A O 1
ATOM 2103 N N . ARG A 1 295 ? -20.825 28.327 30.554 1.00 22.87 293 ARG A N 1
ATOM 2104 C CA . ARG A 1 295 ? -21.648 27.132 30.746 1.00 29.04 293 ARG A CA 1
ATOM 2105 C C . ARG A 1 295 ? -20.898 26.062 31.590 1.00 21.03 293 ARG A C 1
ATOM 2106 O O . ARG A 1 295 ? -21.460 25.449 32.530 1.00 22.05 293 ARG A O 1
ATOM 2114 N N . ALA A 1 296 ? -19.615 25.879 31.274 1.00 19.94 294 ALA A N 1
ATOM 2115 C CA . ALA A 1 296 ? -18.794 24.918 32.001 1.00 21.62 294 ALA A CA 1
ATOM 2116 C C . ALA A 1 296 ? -18.672 25.279 33.485 1.00 28.43 294 ALA A C 1
ATOM 2117 O O . ALA A 1 296 ? -19.012 24.468 34.351 1.00 22.72 294 ALA A O 1
ATOM 2119 N N . LEU A 1 297 ? -18.213 26.494 33.781 1.00 28.80 295 LEU A N 1
ATOM 2120 C CA . LEU A 1 297 ? -17.942 26.867 35.171 1.00 26.71 295 LEU A CA 1
ATOM 2121 C C . LEU A 1 297 ? -19.198 26.973 36.030 1.00 29.80 295 LEU A C 1
ATOM 2122 O O . LEU A 1 297 ? -19.173 26.653 37.232 1.00 31.99 295 LEU A O 1
ATOM 2127 N N . LEU A 1 298 ? -20.298 27.404 35.414 1.00 25.70 296 LEU A N 1
ATOM 2128 C CA . LEU A 1 298 ? -21.578 27.444 36.118 1.00 27.79 296 LEU A CA 1
ATOM 2129 C C . LEU A 1 298 ? -22.053 26.032 36.443 1.00 28.40 296 LEU A C 1
ATOM 2130 O O . LEU A 1 298 ? -22.746 25.835 37.436 1.00 27.14 296 LEU A O 1
ATOM 2135 N N . ARG A 1 299 ? -21.688 25.047 35.620 1.00 26.30 297 ARG A N 1
ATOM 2136 C CA . ARG A 1 299 ? -21.997 23.651 35.982 1.00 26.67 297 ARG A CA 1
ATOM 2137 C C . ARG A 1 299 ? -21.005 23.021 37.004 1.00 30.14 297 ARG A C 1
ATOM 2138 O O . ARG A 1 299 ? -21.383 22.187 37.824 1.00 32.02 297 ARG A O 1
ATOM 2146 N N . HIS A 1 300 ? -19.736 23.416 36.934 1.00 24.76 298 HIS A N 1
ATOM 2147 C CA . HIS A 1 300 ? -18.676 22.863 37.787 1.00 29.52 298 HIS A CA 1
ATOM 2148 C C . HIS A 1 300 ? -17.949 23.990 38.498 1.00 30.92 298 HIS A C 1
ATOM 2149 O O . HIS A 1 300 ? -16.875 24.399 38.067 1.00 30.58 298 HIS A O 1
ATOM 2156 N N . PRO A 1 301 ? -18.537 24.516 39.582 1.00 38.80 299 PRO A N 1
ATOM 2157 C CA . PRO A 1 301 ? -17.944 25.694 40.241 1.00 37.97 299 PRO A CA 1
ATOM 2158 C C . PRO A 1 301 ? -16.623 25.428 40.986 1.00 42.23 299 PRO A C 1
ATOM 2159 O O . PRO A 1 301 ? -15.886 26.374 41.254 1.00 44.38 299 PRO A O 1
ATOM 2163 N N . ARG A 1 302 ? -16.321 24.171 41.301 1.00 38.39 300 ARG A N 1
ATOM 2164 C CA . ARG A 1 302 ? -15.069 23.842 41.980 1.00 33.89 300 ARG A CA 1
ATOM 2165 C C . ARG A 1 302 ? -13.955 23.486 40.984 1.00 33.57 300 ARG A C 1
ATOM 2166 O O . ARG A 1 302 ? -12.810 23.239 41.373 1.00 29.66 300 ARG A O 1
ATOM 2174 N N . LEU A 1 303 ? -14.293 23.445 39.702 1.00 29.77 301 LEU A N 1
ATOM 2175 C CA . LEU A 1 303 ? -13.303 23.125 38.678 1.00 27.28 301 LEU A CA 1
ATOM 2176 C C . LEU A 1 303 ? -12.301 24.275 38.535 1.00 25.83 301 LEU A C 1
ATOM 2177 O O . LEU A 1 303 ? -12.682 25.441 38.506 1.00 26.10 301 LEU A O 1
ATOM 2182 N N . HIS A 1 304 ? -11.014 23.950 38.482 1.00 23.96 302 HIS A N 1
ATOM 2183 C CA . HIS A 1 304 ? -10.021 24.961 38.157 1.00 18.11 302 HIS A CA 1
ATOM 2184 C C . HIS A 1 304 ? -9.763 24.903 36.654 1.00 28.76 302 HIS A C 1
ATOM 2185 O O . HIS A 1 304 ? -9.231 23.921 36.133 1.00 25.02 302 HIS A O 1
ATOM 2192 N N . LEU A 1 305 ? -10.187 25.961 35.976 1.00 20.50 303 LEU A N 1
ATOM 2193 C CA . LEU A 1 305 ? -10.027 26.113 34.547 1.00 24.54 303 LEU A CA 1
ATOM 2194 C C . LEU A 1 305 ? -8.910 27.119 34.228 1.00 20.82 303 LEU A C 1
ATOM 2195 O O . LEU A 1 305 ? -8.857 28.207 34.795 1.00 23.49 303 LEU A O 1
ATOM 2200 N N . VAL A 1 306 ? -8.016 26.743 33.319 1.00 24.40 304 VAL A N 1
ATOM 2201 C CA . VAL A 1 306 ? -6.896 27.602 32.941 1.00 21.01 304 VAL A CA 1
ATOM 2202 C C . VAL A 1 306 ? -6.910 27.917 31.442 1.00 25.73 304 VAL A C 1
ATOM 2203 O O . VAL A 1 306 ? -6.982 27.002 30.612 1.00 26.99 304 VAL A O 1
ATOM 2207 N N . ASN A 1 307 ? -6.808 29.198 31.096 1.00 17.96 305 ASN A N 1
ATOM 2208 C CA . ASN A 1 307 ? -6.653 29.579 29.699 1.00 21.87 305 ASN A CA 1
ATOM 2209 C C . ASN A 1 307 ? -5.142 29.616 29.453 1.00 18.78 305 ASN A C 1
ATOM 2210 O O . ASN A 1 307 ? -4.450 30.457 30.008 1.00 23.18 305 ASN A O 1
ATOM 2215 N N . GLY A 1 308 ? -4.623 28.635 28.711 1.00 18.76 306 GLY A N 1
ATOM 2216 C CA . GLY A 1 308 ? -3.226 28.668 28.308 1.00 21.72 306 GLY A CA 1
ATOM 2217 C C . GLY A 1 308 ? -3.018 29.260 26.924 1.00 20.24 306 GLY A C 1
ATOM 2218 O O . GLY A 1 308 ? -3.683 28.853 25.964 1.00 17.63 306 GLY A O 1
ATOM 2219 N N . TYR A 1 309 ? -1.997 30.101 26.790 1.00 20.24 307 TYR A N 1
ATOM 2220 C CA . TYR A 1 309 ? -1.684 30.741 25.516 1.00 25.27 307 TYR A CA 1
ATOM 2221 C C . TYR A 1 309 ? -0.193 30.589 25.267 1.00 18.86 307 TYR A C 1
ATOM 2222 O O . TYR A 1 309 ? 0.605 30.753 26.189 1.00 18.79 307 TYR A O 1
ATOM 2231 N N . GLY A 1 310 ? 0.188 30.254 24.041 1.00 20.50 308 GLY A N 1
ATOM 2232 C CA . GLY A 1 310 ? 1.581 30.393 23.658 1.00 22.53 308 GLY A CA 1
ATOM 2233 C C . GLY A 1 310 ? 1.877 29.766 22.315 1.00 25.44 308 GLY A C 1
ATOM 2234 O O . GLY A 1 310 ? 1.144 28.872 21.871 1.00 21.20 308 GLY A O 1
ATOM 2235 N N . PRO A 1 311 ? 2.966 30.206 21.663 1.00 24.22 309 PRO A N 1
ATOM 2236 C CA . PRO A 1 311 ? 3.319 29.491 20.434 1.00 23.36 309 PRO A CA 1
ATOM 2237 C C . PRO A 1 311 ? 4.330 28.376 20.693 1.00 22.25 309 PRO A C 1
ATOM 2238 O O . PRO A 1 311 ? 4.926 28.300 21.768 1.00 24.74 309 PRO A O 1
ATOM 2242 N N . THR A 1 312 ? 4.587 27.570 19.674 1.00 23.43 310 THR A N 1
ATOM 2243 C CA . THR A 1 312 ? 5.465 26.406 19.809 1.00 25.00 310 THR A CA 1
ATOM 2244 C C . THR A 1 312 ? 6.931 26.818 20.040 1.00 20.67 310 THR A C 1
ATOM 2245 O O . THR A 1 312 ? 7.673 26.142 20.760 1.00 22.55 310 THR A O 1
ATOM 2249 N N . GLU A 1 313 ? 7.333 27.935 19.431 1.00 18.40 311 GLU A N 1
ATOM 2250 C CA . GLU A 1 313 ? 8.670 28.510 19.595 1.00 18.18 311 GLU A CA 1
ATOM 2251 C C . GLU A 1 313 ? 9.021 28.855 21.054 1.00 22.03 311 GLU A C 1
ATOM 2252 O O . GLU A 1 313 ? 10.197 29.089 21.393 1.00 21.58 311 GLU A O 1
ATOM 2258 N N . ASN A 1 314 ? 7.992 29.033 21.874 1.00 20.60 312 ASN A N 1
ATOM 2259 C CA . ASN A 1 314 ? 8.137 29.211 23.326 1.00 20.67 312 ASN A CA 1
ATOM 2260 C C . ASN A 1 314 ? 7.724 27.994 24.162 1.00 24.34 312 ASN A C 1
ATOM 2261 O O . ASN A 1 314 ? 7.326 28.134 25.320 1.00 18.87 312 ASN A O 1
ATOM 2266 N N . THR A 1 315 ? 7.649 26.839 23.509 1.00 21.68 313 THR A N 1
ATOM 2267 C CA . THR A 1 315 ? 7.417 25.572 24.206 1.00 24.67 313 THR A CA 1
ATOM 2268 C C . THR A 1 315 ? 6.072 25.485 24.942 1.00 24.92 313 THR A C 1
ATOM 2269 O O . THR A 1 315 ? 6.027 25.666 26.164 1.00 21.83 313 THR A O 1
ATO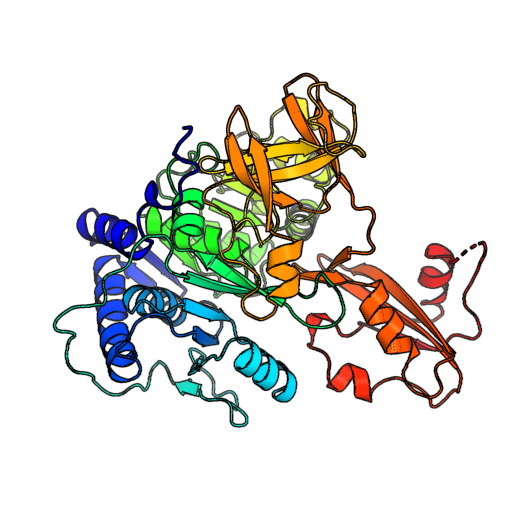M 2273 N N . THR A 1 316 ? 4.988 25.205 24.203 1.00 22.62 314 THR A N 1
ATOM 2274 C CA . THR A 1 316 ? 3.673 25.046 24.843 1.00 20.01 314 THR A CA 1
ATOM 2275 C C . THR A 1 316 ? 3.007 26.338 25.327 1.00 22.69 314 THR A C 1
ATOM 2276 O O . THR A 1 316 ? 2.104 26.843 24.649 1.00 23.69 314 THR A O 1
ATOM 2280 N N . PHE A 1 317 ? 3.239 26.724 26.570 1.00 17.08 315 PHE A N 1
ATOM 2281 C CA . PHE A 1 317 ? 2.621 27.931 27.107 1.00 22.57 315 PHE A CA 1
ATOM 2282 C C . PHE A 1 317 ? 3.595 29.091 27.263 1.00 26.86 315 PHE A C 1
ATOM 2283 O O . PHE A 1 317 ? 4.769 28.915 27.573 1.00 26.21 315 PHE A O 1
ATOM 2291 N N . THR A 1 318 ? 3.054 30.286 27.085 1.00 22.28 316 THR A N 1
ATOM 2292 C CA . THR A 1 318 ? 3.756 31.534 27.313 1.00 27.84 316 THR A CA 1
ATOM 2293 C C . THR A 1 318 ? 3.061 32.231 28.483 1.00 28.16 316 THR A C 1
ATOM 2294 O O . THR A 1 318 ? 3.701 32.610 29.456 1.00 27.47 316 THR A O 1
ATOM 2298 N N . CYS A 1 319 ? 1.757 32.457 28.349 1.00 25.47 317 CYS A N 1
ATOM 2299 C CA . CYS A 1 319 ? 0.953 32.936 29.470 1.00 23.11 317 CYS A CA 1
ATOM 2300 C C . CYS A 1 319 ? -0.160 31.954 29.836 1.00 26.08 317 CYS A C 1
ATOM 2301 O O . CYS A 1 319 ? -0.696 31.262 28.973 1.00 23.95 317 CYS A O 1
ATOM 2304 N N . CYS A 1 320 ? -0.501 31.897 31.121 1.00 25.29 318 CYS A N 1
ATOM 2305 C CA . CYS A 1 320 ? -1.713 31.212 31.555 1.00 25.83 318 CYS A CA 1
ATOM 2306 C C . CYS A 1 320 ? -2.506 32.096 32.486 1.00 31.50 318 CYS A C 1
ATOM 2307 O O . CYS A 1 320 ? -1.956 32.995 33.133 1.00 34.18 318 CYS A O 1
ATOM 2310 N N . HIS A 1 321 ? -3.807 31.832 32.541 1.00 28.00 319 HIS A N 1
ATOM 2311 C CA . HIS A 1 321 ? -4.704 32.567 33.429 1.00 30.54 319 HIS A CA 1
ATOM 2312 C C . HIS A 1 321 ? -5.682 31.598 34.099 1.00 31.94 319 HIS A C 1
ATOM 2313 O O . HIS A 1 321 ? -6.391 30.860 33.427 1.00 29.74 319 HIS A O 1
ATOM 2320 N N . VAL A 1 322 ? -5.713 31.590 35.425 1.00 30.05 320 VAL A N 1
ATOM 2321 C CA . VAL A 1 322 ? -6.706 30.790 36.116 1.00 31.31 320 VAL A CA 1
ATOM 2322 C C . VAL A 1 322 ? -8.025 31.560 36.069 1.00 27.90 320 VAL A C 1
ATOM 2323 O O . VAL A 1 322 ? -8.110 32.698 36.529 1.00 29.92 320 VAL A O 1
ATOM 2327 N N . VAL A 1 323 ? -9.044 30.950 35.471 1.00 21.50 321 VAL A N 1
ATOM 2328 C CA . VAL A 1 323 ? -10.295 31.653 35.224 1.00 23.36 321 VAL A CA 1
ATOM 2329 C C . VAL A 1 323 ? -11.059 31.949 36.505 1.00 29.43 321 VAL A C 1
ATOM 2330 O O . VAL A 1 323 ? -11.276 31.046 37.306 1.00 25.19 321 VAL A O 1
ATOM 2334 N N . THR A 1 324 ? -11.457 33.206 36.709 1.00 29.47 322 THR A N 1
ATOM 2335 C CA . THR A 1 324 ? -12.239 33.539 37.894 1.00 27.46 322 THR A CA 1
ATOM 2336 C C . THR A 1 324 ? -13.715 33.767 37.626 1.00 32.34 322 THR A C 1
ATOM 2337 O O . THR A 1 324 ? -14.169 33.851 36.480 1.00 26.61 322 THR A O 1
ATOM 2341 N N . ASP A 1 325 ? -14.439 33.943 38.720 1.00 34.44 323 ASP A N 1
ATOM 2342 C CA . ASP A 1 325 ? -15.853 34.267 38.681 1.00 44.10 323 ASP A CA 1
ATOM 2343 C C . ASP A 1 325 ? -16.115 35.556 37.891 1.00 35.64 323 ASP A C 1
ATOM 2344 O O . ASP A 1 325 ? -17.013 35.612 37.054 1.00 32.98 323 ASP A O 1
ATOM 2349 N N . ASP A 1 326 ? -15.325 36.589 38.162 1.00 37.92 324 ASP A N 1
ATOM 2350 C CA . ASP A 1 326 ? -15.461 37.859 37.462 1.00 36.29 324 ASP A CA 1
ATOM 2351 C C . ASP A 1 326 ? -15.203 37.752 35.968 1.00 35.68 324 ASP A C 1
ATOM 2352 O O . ASP A 1 326 ? -15.841 38.444 35.163 1.00 34.89 324 ASP A O 1
ATOM 2357 N N . ASP A 1 327 ? -14.247 36.905 35.598 1.00 27.29 325 ASP A N 1
ATOM 2358 C CA . ASP A 1 327 ? -13.884 36.742 34.190 1.00 25.31 325 ASP A CA 1
ATOM 2359 C C . ASP A 1 327 ? -15.086 36.380 33.338 1.00 25.11 325 ASP A C 1
ATOM 2360 O O . ASP A 1 327 ? -15.108 36.671 32.146 1.00 30.73 325 ASP A O 1
ATOM 2365 N N . LEU A 1 328 ? -16.082 35.748 33.954 1.00 29.74 326 LEU A N 1
ATOM 2366 C CA . LEU A 1 328 ? -17.228 35.248 33.202 1.00 31.68 326 LEU A CA 1
ATOM 2367 C C . LEU A 1 328 ? -18.125 36.383 32.739 1.00 32.71 326 LEU A C 1
ATOM 2368 O O . LEU A 1 328 ? -19.066 36.170 31.966 1.00 33.74 326 LEU A O 1
ATOM 2373 N N . GLU A 1 329 ? -17.829 37.589 33.216 1.00 27.17 327 GLU A N 1
ATOM 2374 C CA . GLU A 1 329 ? -18.579 38.767 32.820 1.00 32.34 327 GLU A CA 1
ATOM 2375 C C . GLU A 1 329 ? -17.908 39.548 31.692 1.00 37.40 327 GLU A C 1
ATOM 2376 O O . GLU A 1 329 ? -18.439 40.563 31.261 1.00 33.64 327 GLU A O 1
ATOM 2382 N N . GLU A 1 330 ? -16.746 39.094 31.225 1.00 32.35 328 GLU A N 1
ATOM 2383 C CA . GLU A 1 330 ? -15.999 39.866 30.233 1.00 33.14 328 GLU A CA 1
ATOM 2384 C C . GLU A 1 330 ? -16.272 39.387 28.808 1.00 35.34 328 GLU A C 1
ATOM 2385 O O . GLU A 1 330 ? -16.863 38.316 28.612 1.00 32.62 328 GLU A O 1
ATOM 2391 N N . ASP A 1 331 ? -15.771 40.144 27.825 1.00 31.05 329 ASP A N 1
ATOM 2392 C CA . ASP A 1 331 ? -15.967 39.831 26.406 1.00 33.77 329 ASP A CA 1
ATOM 2393 C C . ASP A 1 331 ? -14.979 38.749 25.989 1.00 32.42 329 ASP A C 1
ATOM 2394 O O . ASP A 1 331 ? -15.155 38.102 24.966 1.00 34.30 329 ASP A O 1
ATOM 2399 N N . ASP A 1 332 ? -13.918 38.584 26.774 1.00 29.50 330 ASP A N 1
ATOM 2400 C CA . ASP A 1 332 ? -12.892 37.581 26.497 1.00 27.47 330 ASP A CA 1
ATOM 2401 C C . ASP A 1 332 ? -12.281 37.122 27.809 1.00 26.70 330 ASP A C 1
ATOM 2402 O O . ASP A 1 332 ? -12.210 37.901 28.744 1.00 27.55 330 ASP A O 1
ATOM 2407 N N . ILE A 1 333 ? -11.823 35.872 27.868 1.00 22.29 331 ILE A N 1
ATOM 2408 C CA . ILE A 1 333 ? -11.081 35.379 29.032 1.00 26.54 331 ILE A CA 1
ATOM 2409 C C . ILE A 1 333 ? -9.631 35.829 28.911 1.00 29.44 331 ILE A C 1
ATOM 2410 O O . ILE A 1 333 ? -8.994 35.552 27.891 1.00 20.87 331 ILE A O 1
ATOM 2415 N N . PRO A 1 334 ? -9.100 36.523 29.943 1.00 25.25 332 PRO A N 1
ATOM 2416 C CA . PRO A 1 334 ? -7.687 36.930 29.914 1.00 23.26 332 PRO A CA 1
ATOM 2417 C C . PRO A 1 334 ? -6.792 35.736 29.607 1.00 26.31 332 PRO A C 1
ATOM 2418 O O . PRO A 1 334 ? -7.180 34.588 29.906 1.00 21.79 332 PRO A O 1
ATOM 2422 N N . ILE A 1 335 ? -5.653 35.986 28.958 1.00 25.74 333 ILE A N 1
ATOM 2423 C CA . ILE A 1 335 ? -4.623 34.957 28.816 1.00 24.98 333 ILE A CA 1
ATOM 2424 C C . ILE A 1 335 ? -3.614 35.102 29.953 1.00 32.45 333 ILE A C 1
ATOM 2425 O O . ILE A 1 335 ? -2.657 34.337 30.062 1.00 30.96 333 ILE A O 1
ATOM 2430 N N . GLY A 1 336 ? -3.873 36.072 30.824 1.00 29.31 334 GLY A N 1
ATOM 2431 C CA . GLY A 1 336 ? -3.156 36.189 32.086 1.00 20.74 334 GLY A CA 1
ATOM 2432 C C . GLY A 1 336 ? -1.732 36.712 32.061 1.00 24.34 334 GLY A C 1
ATOM 2433 O O . GLY A 1 336 ? -1.451 37.775 31.490 1.00 25.24 334 GLY A O 1
ATOM 2434 N N . LYS A 1 337 ? -0.833 35.985 32.722 1.00 27.33 335 LYS A N 1
ATOM 2435 C CA . LYS A 1 337 ? 0.548 36.437 32.875 1.00 30.60 335 LYS A CA 1
ATOM 2436 C C . LYS A 1 337 ? 1.545 35.335 32.526 1.00 27.37 335 LYS A C 1
ATOM 2437 O O . LYS A 1 337 ? 1.167 34.175 32.365 1.00 34.89 335 LYS A O 1
ATOM 2443 N N . ALA A 1 338 ? 2.818 35.709 32.408 1.00 29.08 336 ALA A N 1
ATOM 2444 C CA . ALA A 1 338 ? 3.905 34.772 32.119 1.00 29.20 336 ALA A CA 1
ATOM 2445 C C . ALA A 1 338 ? 3.937 33.572 33.074 1.00 26.86 336 ALA A C 1
ATOM 2446 O O . ALA A 1 338 ? 3.838 33.722 34.286 1.00 22.71 336 ALA A O 1
ATOM 2448 N N . ILE A 1 339 ? 4.066 32.373 32.525 1.00 24.04 337 ILE A N 1
ATOM 2449 C CA . ILE A 1 339 ? 4.260 31.219 33.377 1.00 25.63 337 ILE A CA 1
ATOM 2450 C C . ILE A 1 339 ? 5.679 31.285 33.913 1.00 25.89 337 ILE A C 1
ATOM 2451 O O . ILE A 1 339 ? 6.540 31.981 33.356 1.00 20.87 337 ILE A O 1
ATOM 2456 N N . ALA A 1 340 ? 5.928 30.583 35.011 1.00 27.92 338 ALA A N 1
ATOM 2457 C CA . ALA A 1 340 ? 7.279 30.534 35.572 1.00 27.15 338 ALA A CA 1
ATOM 2458 C C . ALA A 1 340 ? 8.323 30.124 34.509 1.00 23.99 338 ALA A C 1
ATOM 2459 O O . ALA A 1 340 ? 8.073 29.247 33.680 1.00 30.01 338 ALA A O 1
ATOM 2461 N N . GLY A 1 341 ? 9.486 30.775 34.529 1.00 28.86 339 GLY A N 1
ATOM 2462 C CA . GLY A 1 341 ? 10.554 30.467 33.584 1.00 26.27 339 GLY A CA 1
ATOM 2463 C C . GLY A 1 341 ? 10.425 31.289 32.311 1.00 27.09 339 GLY A C 1
ATOM 2464 O O . GLY A 1 341 ? 11.318 31.324 31.461 1.00 22.24 339 GLY A O 1
ATOM 2465 N N . THR A 1 342 ? 9.304 31.984 32.194 1.00 26.07 340 THR A N 1
ATOM 2466 C CA . THR A 1 342 ? 9.067 32.837 31.043 1.00 25.98 340 THR A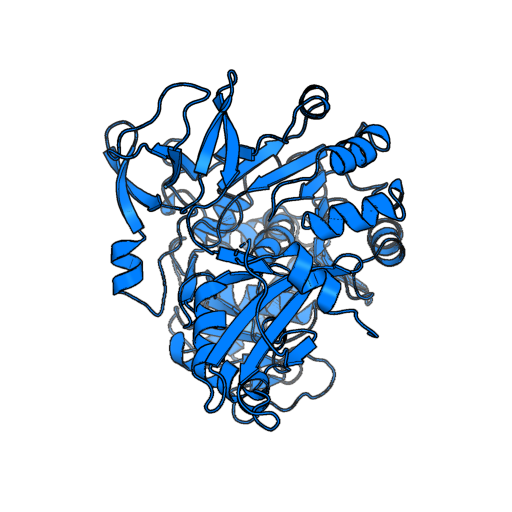 CA 1
ATOM 2467 C C . THR A 1 342 ? 8.862 34.285 31.474 1.00 31.78 340 THR A C 1
ATOM 2468 O O . THR A 1 342 ? 8.466 34.554 32.611 1.00 30.52 340 THR A O 1
ATOM 2472 N N . ALA A 1 343 ? 9.169 35.215 30.578 1.00 30.27 341 ALA A N 1
ATOM 2473 C CA . ALA A 1 343 ? 8.767 36.604 30.769 1.00 29.05 341 ALA A CA 1
ATOM 2474 C C . ALA A 1 343 ? 8.162 37.136 29.472 1.00 29.98 341 ALA A C 1
ATOM 2475 O O . ALA A 1 343 ? 8.451 36.619 28.400 1.00 34.86 341 ALA A O 1
ATOM 2477 N N . VAL A 1 344 ? 7.304 38.144 29.558 1.00 26.51 342 VAL A N 1
ATOM 2478 C CA . VAL A 1 344 ? 6.793 38.771 28.343 1.00 32.57 342 VAL A CA 1
ATOM 2479 C C . VAL A 1 344 ? 6.860 40.291 28.404 1.00 29.82 342 VAL A C 1
ATOM 2480 O O . VAL A 1 344 ? 6.821 40.881 29.474 1.00 30.76 342 VAL A O 1
ATOM 2484 N N . LEU A 1 345 ? 6.992 40.916 27.239 1.00 34.80 343 LEU A N 1
ATOM 2485 C CA . LEU A 1 345 ? 6.736 42.341 27.115 1.00 34.20 343 LEU A CA 1
ATOM 2486 C C . LEU A 1 345 ? 5.713 42.505 26.012 1.00 38.93 343 LEU A C 1
ATOM 2487 O O . LEU A 1 345 ? 5.525 41.614 25.187 1.00 30.46 343 LEU A O 1
ATOM 2492 N N . LEU A 1 346 ? 5.066 43.656 26.007 1.00 32.72 344 LEU A N 1
ATOM 2493 C CA . LEU A 1 346 ? 4.167 44.046 24.945 1.00 32.68 344 LEU A CA 1
ATOM 2494 C C . LEU A 1 346 ? 4.825 45.236 24.237 1.00 39.75 344 LEU A C 1
ATOM 2495 O O . LEU A 1 346 ? 5.069 46.262 24.866 1.00 47.91 344 LEU A O 1
ATOM 2500 N N . LEU A 1 347 ? 5.128 45.095 22.945 1.00 45.44 345 LEU A N 1
ATOM 2501 C CA . LEU A 1 347 ? 5.883 46.119 22.203 1.00 46.60 345 LEU A CA 1
ATOM 2502 C C . LEU A 1 347 ? 5.084 46.880 21.143 1.00 37.59 345 LEU A C 1
ATOM 2503 O O . LEU A 1 347 ? 4.352 46.277 20.363 1.00 37.42 345 LEU A O 1
ATOM 2508 N N . ASP A 1 348 ? 5.247 48.202 21.094 1.00 44.06 346 ASP A N 1
ATOM 2509 C CA . ASP A 1 348 ? 4.509 49.014 20.118 1.00 43.40 346 ASP A CA 1
ATOM 2510 C C . ASP A 1 348 ? 5.140 49.020 18.726 1.00 45.68 346 ASP A C 1
ATOM 2511 O O . ASP A 1 348 ? 6.111 48.309 18.464 1.00 44.62 346 ASP A O 1
ATOM 2516 N N . GLU A 1 349 ? 4.563 49.818 17.835 1.00 54.56 347 GLU A N 1
ATOM 2517 C CA . GLU A 1 349 ? 5.064 49.967 16.475 1.00 65.45 347 GLU A CA 1
ATOM 2518 C C . GLU A 1 349 ? 6.542 50.370 16.452 1.00 69.62 347 GLU A C 1
ATOM 2519 O O . GLU A 1 349 ? 7.290 49.970 15.559 1.00 69.75 347 GLU A O 1
ATOM 2525 N N . HIS A 1 350 ? 6.958 51.151 17.445 1.00 70.34 348 HIS A N 1
ATOM 2526 C CA . HIS A 1 350 ? 8.314 51.690 17.492 1.00 72.19 348 HIS A CA 1
ATOM 2527 C C . HIS A 1 350 ? 9.291 50.759 18.213 1.00 68.88 348 HIS A C 1
ATOM 2528 O O . HIS A 1 350 ? 10.468 51.090 18.394 1.00 62.29 348 HIS A O 1
ATOM 2535 N N . GLY A 1 351 ? 8.799 49.594 18.623 1.00 61.62 349 GLY A N 1
ATOM 2536 C CA . GLY A 1 351 ? 9.617 48.639 19.346 1.00 56.52 349 GLY A CA 1
ATOM 2537 C C . GLY A 1 351 ? 9.803 49.050 20.794 1.00 58.39 349 GLY A C 1
ATOM 2538 O O . GLY A 1 351 ? 10.746 48.622 21.457 1.00 53.51 349 GLY A O 1
ATOM 2539 N N . GLN A 1 352 ? 8.898 49.891 21.284 1.00 62.04 350 GLN A N 1
ATOM 2540 C CA . GLN A 1 352 ? 8.953 50.351 22.666 1.00 56.06 350 GLN A CA 1
ATOM 2541 C C . GLN A 1 352 ? 7.953 49.600 23.532 1.00 51.89 350 GLN A C 1
ATOM 2542 O O . GLN A 1 352 ? 6.837 49.298 23.104 1.00 51.75 350 GLN A O 1
ATOM 2548 N N . GLU A 1 353 ? 8.373 49.314 24.758 1.00 47.72 351 GLU A N 1
ATOM 2549 C CA . GLU A 1 353 ? 7.559 48.623 25.742 1.00 49.50 351 GLU A CA 1
ATOM 2550 C C . GLU A 1 353 ? 6.269 49.397 26.016 1.00 49.46 351 GLU A C 1
ATOM 2551 O O . GLU A 1 353 ? 6.296 50.603 26.253 1.00 53.46 351 GLU A O 1
ATOM 2557 N N . ILE A 1 354 ? 5.139 48.703 25.974 1.00 42.30 352 ILE A N 1
ATOM 2558 C CA . ILE A 1 354 ? 3.870 49.305 26.347 1.00 45.47 352 ILE A CA 1
ATOM 2559 C C . ILE A 1 354 ? 3.673 49.058 27.832 1.00 48.56 352 ILE A C 1
ATOM 2560 O O . ILE A 1 354 ? 3.550 47.913 28.274 1.00 47.44 352 ILE A O 1
ATOM 2565 N N . ALA A 1 355 ? 3.696 50.136 28.603 1.00 56.59 353 ALA A N 1
ATOM 2566 C CA . ALA A 1 355 ? 3.587 50.051 30.055 1.00 58.90 353 ALA A CA 1
ATOM 2567 C C . ALA A 1 355 ? 2.192 50.357 30.598 1.00 56.90 353 ALA A C 1
ATOM 2568 O O . ALA A 1 355 ? 1.975 50.329 31.805 1.00 63.46 353 ALA A O 1
ATOM 2570 N N . GLU A 1 356 ? 1.244 50.653 29.720 1.00 56.38 354 GLU A N 1
ATOM 2571 C CA . GLU A 1 356 ? -0.091 51.009 30.183 1.00 56.31 354 GLU A CA 1
ATOM 2572 C C . GLU A 1 356 ? -1.164 50.077 29.628 1.00 53.78 354 GLU A C 1
ATOM 2573 O O . GLU A 1 356 ? -0.944 49.410 28.617 1.00 48.62 354 GLU A O 1
ATOM 2579 N N . PRO A 1 357 ? -2.334 50.036 30.293 1.00 51.15 355 PRO A N 1
ATOM 2580 C CA . PRO A 1 357 ? -3.482 49.210 29.896 1.00 51.37 355 PRO A CA 1
ATOM 2581 C C . PRO A 1 357 ? -4.153 49.685 28.607 1.00 51.17 355 PRO A C 1
ATOM 2582 O O . PRO A 1 357 ? -3.928 50.813 28.165 1.00 54.70 355 PRO A O 1
ATOM 2586 N N . ASP A 1 358 ? -4.968 48.817 28.016 1.00 47.60 356 ASP A N 1
ATOM 2587 C CA . ASP A 1 358 ? -5.811 49.181 26.877 1.00 58.50 356 ASP A CA 1
ATOM 2588 C C . ASP A 1 358 ? -5.044 49.924 25.789 1.00 57.42 356 ASP A C 1
ATOM 2589 O O . ASP A 1 358 ? -5.543 50.900 25.218 1.00 54.61 356 ASP A O 1
ATOM 2594 N N . ARG A 1 359 ? -3.820 49.480 25.535 1.00 43.66 357 ARG A N 1
ATOM 2595 C CA . ARG A 1 359 ? -3.048 49.960 24.400 1.00 45.61 357 ARG A CA 1
ATOM 2596 C C . ARG A 1 359 ? -2.450 48.727 23.720 1.00 45.46 357 ARG A C 1
ATOM 2597 O O . ARG A 1 359 ? -1.629 48.025 24.317 1.00 46.85 357 ARG A O 1
ATOM 2605 N N . ALA A 1 360 ? -2.866 48.464 22.482 1.00 37.72 358 ALA A N 1
ATOM 2606 C CA . ALA A 1 360 ? -2.504 47.228 21.785 1.00 40.14 358 ALA A CA 1
ATOM 2607 C C . ALA A 1 360 ? -1.045 47.183 21.334 1.00 42.96 358 ALA A C 1
ATOM 2608 O O . ALA A 1 360 ? -0.486 48.183 20.888 1.00 44.54 358 ALA A O 1
ATOM 2610 N N . GLY A 1 361 ? -0.443 46.005 21.448 1.00 38.55 359 GLY A N 1
ATOM 2611 C CA . GLY A 1 361 ? 0.927 45.796 21.027 1.00 36.56 359 GLY A CA 1
ATOM 2612 C C . GLY A 1 361 ? 1.158 44.345 20.652 1.00 39.05 359 GLY A C 1
ATOM 2613 O O . GLY A 1 361 ? 0.226 43.533 20.660 1.00 32.86 359 GLY A O 1
ATOM 2614 N N . GLU A 1 362 ? 2.402 44.021 20.310 1.00 36.20 360 GLU A N 1
ATOM 2615 C CA . GLU A 1 362 ? 2.765 42.650 20.003 1.00 31.05 360 GLU A CA 1
ATOM 2616 C C . GLU A 1 362 ? 3.414 41.976 21.216 1.00 29.42 360 GLU A C 1
ATOM 2617 O O . GLU A 1 362 ? 4.254 42.575 21.906 1.00 30.70 360 GLU A O 1
ATOM 2623 N N . ILE A 1 363 ? 2.999 40.739 21.476 1.00 28.40 361 ILE A N 1
ATOM 2624 C CA . ILE A 1 363 ? 3.566 39.936 22.551 1.00 32.35 361 ILE A CA 1
ATOM 2625 C C . ILE A 1 363 ? 4.968 39.465 22.179 1.00 32.71 361 ILE A C 1
ATOM 2626 O O . ILE A 1 363 ? 5.192 38.939 21.087 1.00 33.80 361 ILE A O 1
ATOM 2631 N N . VAL A 1 364 ? 5.910 39.680 23.090 1.00 29.10 362 VAL A N 1
ATOM 2632 C CA . VAL A 1 364 ? 7.285 39.230 22.929 1.00 27.71 362 VAL A CA 1
ATOM 2633 C C . VAL A 1 364 ? 7.668 38.389 24.139 1.00 31.27 362 VAL A C 1
ATOM 2634 O O . VAL A 1 364 ? 7.448 38.798 25.275 1.00 28.67 362 VAL A O 1
ATOM 2638 N N . ALA A 1 365 ? 8.239 37.217 23.892 1.00 33.21 363 ALA A N 1
ATOM 2639 C CA . ALA A 1 365 ? 8.509 36.261 24.953 1.00 26.54 363 ALA A CA 1
ATOM 2640 C C . ALA A 1 365 ? 10.001 36.101 25.170 1.00 28.73 363 ALA A C 1
ATOM 2641 O O . ALA A 1 365 ? 10.781 36.101 24.221 1.00 31.45 363 ALA A O 1
ATOM 2643 N N . PHE A 1 366 ? 10.381 35.954 26.428 1.00 28.02 364 PHE A N 1
ATOM 2644 C CA . PHE A 1 366 ? 11.762 35.740 26.828 1.00 27.48 364 PHE A CA 1
ATOM 2645 C C . PHE A 1 366 ? 11.808 34.519 27.719 1.00 22.63 364 PHE A C 1
ATOM 2646 O O . PHE A 1 366 ? 10.793 34.122 28.315 1.00 31.93 364 PHE A O 1
ATOM 2654 N N . GLY A 1 367 ? 13.010 33.992 27.905 1.00 30.13 365 GLY A N 1
ATOM 2655 C CA . GLY A 1 367 ? 13.203 32.995 28.936 1.00 26.89 365 GLY A CA 1
ATOM 2656 C C . GLY A 1 367 ? 13.452 31.565 28.525 1.00 26.85 365 GLY A C 1
ATOM 2657 O O . GLY A 1 367 ? 13.852 31.252 27.387 1.00 23.57 365 GLY A O 1
ATOM 2658 N N . ALA A 1 368 ? 13.283 30.694 29.505 1.00 23.32 366 ALA A N 1
ATOM 2659 C CA . ALA A 1 368 ? 13.778 29.326 29.420 1.00 21.05 366 ALA A CA 1
ATOM 2660 C C . ALA A 1 368 ? 12.926 28.447 28.498 1.00 20.57 366 ALA A C 1
ATOM 2661 O O . ALA A 1 368 ? 13.295 27.308 28.200 1.00 21.79 366 ALA A O 1
ATOM 2663 N N . GLY A 1 369 ? 11.777 28.978 28.066 1.00 24.19 367 GLY A N 1
ATOM 2664 C CA . GLY A 1 369 ? 10.913 28.292 27.114 1.00 16.36 367 GLY A CA 1
ATOM 2665 C C . GLY A 1 369 ? 11.287 28.472 25.646 1.00 22.71 367 GLY A C 1
ATOM 2666 O O . GLY A 1 369 ? 10.778 27.738 24.798 1.00 23.90 367 GLY A O 1
ATOM 2667 N N . LEU A 1 370 ? 12.174 29.429 25.336 1.00 20.22 368 LEU A N 1
ATOM 2668 C CA . LEU A 1 370 ? 12.513 29.722 23.940 1.00 25.57 368 LEU A CA 1
ATOM 2669 C C . LEU A 1 370 ? 13.166 28.522 23.254 1.00 24.57 368 LEU A C 1
ATOM 2670 O O . LEU A 1 370 ? 14.083 27.893 23.789 1.00 27.91 368 LEU A O 1
ATOM 2675 N N . ALA A 1 371 ? 12.680 28.195 22.068 1.00 19.54 369 ALA A N 1
ATOM 2676 C CA . ALA A 1 371 ? 13.255 27.086 21.326 1.00 21.32 369 ALA A CA 1
ATOM 2677 C C . ALA A 1 371 ? 14.670 27.475 20.910 1.00 19.58 369 ALA A C 1
ATOM 2678 O O . ALA A 1 371 ? 15.022 28.660 20.892 1.00 20.11 369 ALA A O 1
ATOM 2680 N N . GLN A 1 372 ? 15.498 26.476 20.632 1.00 16.85 370 GLN A N 1
ATOM 2681 C CA . GLN A 1 372 ? 16.823 26.740 20.089 1.00 24.67 370 GLN A CA 1
ATOM 2682 C C . GLN A 1 372 ? 16.673 27.511 18.779 1.00 31.71 370 GLN A C 1
ATOM 2683 O O . GLN A 1 372 ? 17.479 28.401 18.468 1.00 27.93 370 GLN A O 1
ATOM 2689 N N . GLY A 1 373 ? 15.632 27.177 18.012 1.00 29.08 371 GLY A N 1
ATOM 2690 C CA . GLY A 1 373 ? 15.360 27.883 16.770 1.00 30.48 371 GLY A CA 1
ATOM 2691 C C . GLY A 1 373 ? 14.699 26.985 15.744 1.00 28.68 371 GLY A C 1
ATOM 2692 O O . GLY A 1 373 ? 14.187 25.920 16.091 1.00 21.96 371 GLY A O 1
ATOM 2693 N N . TYR A 1 374 ? 14.715 27.396 14.482 1.00 26.86 372 TYR A N 1
ATOM 2694 C CA . TYR A 1 374 ? 14.163 26.543 13.438 1.00 25.98 372 TYR A CA 1
ATOM 2695 C C . TYR A 1 374 ? 15.300 25.700 12.941 1.00 27.36 372 TYR A C 1
ATOM 2696 O O . TYR A 1 374 ? 16.215 26.199 12.297 1.00 26.02 372 TYR A O 1
ATOM 2705 N N . ARG A 1 375 ? 15.226 24.411 13.244 1.00 25.96 373 ARG A N 1
ATOM 2706 C CA . ARG A 1 375 ? 16.355 23.517 13.056 1.00 25.20 373 ARG A CA 1
ATOM 2707 C C . ARG A 1 375 ? 16.790 23.532 11.597 1.00 22.99 373 ARG A C 1
ATOM 2708 O O . ARG A 1 375 ? 17.978 23.428 11.277 1.00 30.27 373 ARG A O 1
ATOM 2716 N N . ASN A 1 376 ? 15.806 23.675 10.717 1.00 23.15 374 ASN A N 1
ATOM 2717 C CA . ASN A 1 376 ? 16.032 23.681 9.280 1.00 26.55 374 ASN A CA 1
ATOM 2718 C C . ASN A 1 376 ? 16.050 25.045 8.570 1.00 34.08 374 ASN A C 1
ATOM 2719 O O . ASN A 1 376 ? 16.115 25.085 7.334 1.00 29.60 374 ASN A O 1
ATOM 2724 N N . ASP A 1 377 ? 15.905 26.147 9.306 1.00 29.84 375 ASP A N 1
ATOM 2725 C CA . ASP A 1 377 ? 16.000 27.470 8.663 1.00 30.22 375 ASP A CA 1
ATOM 2726 C C . ASP A 1 377 ? 16.811 28.456 9.514 1.00 29.31 375 ASP A C 1
ATOM 2727 O O . ASP A 1 377 ? 16.269 29.080 10.439 1.00 28.96 375 ASP A O 1
ATOM 2732 N N . ALA A 1 378 ? 18.054 28.702 9.119 1.00 33.22 376 ALA A N 1
ATOM 2733 C CA . ALA A 1 378 ? 18.952 29.521 9.926 1.00 38.53 376 ALA A CA 1
ATOM 2734 C C . ALA A 1 378 ? 18.557 30.991 9.813 1.00 36.95 376 ALA A C 1
ATOM 2735 O O . ALA A 1 378 ? 18.517 31.714 10.811 1.00 36.16 376 ALA A O 1
ATOM 2737 N N . ALA A 1 379 ? 18.282 31.426 8.584 1.00 31.47 377 ALA A N 1
ATOM 2738 C CA . ALA A 1 379 ? 17.893 32.809 8.328 1.00 33.59 377 ALA A CA 1
ATOM 2739 C C . ALA A 1 379 ? 16.662 33.168 9.136 1.00 27.40 377 ALA A C 1
ATOM 2740 O O . ALA A 1 379 ? 16.596 34.222 9.770 1.00 41.85 377 ALA A O 1
ATOM 2742 N N . ARG A 1 380 ? 15.684 32.275 9.114 1.00 27.36 378 ARG A N 1
ATOM 2743 C CA . ARG A 1 380 ? 14.462 32.492 9.862 1.00 33.92 378 ARG A CA 1
ATOM 2744 C C . ARG A 1 380 ? 14.714 32.490 11.361 1.00 35.66 378 ARG A C 1
ATOM 2745 O O . ARG A 1 380 ? 14.032 33.191 12.100 1.00 32.39 378 ARG A O 1
ATOM 2753 N N . THR A 1 381 ? 15.678 31.697 11.823 1.00 38.17 379 THR A N 1
ATOM 2754 C CA . THR A 1 381 ? 15.991 31.700 13.250 1.00 31.84 379 THR A CA 1
ATOM 2755 C C . THR A 1 381 ? 16.542 33.074 13.625 1.00 33.17 379 THR A C 1
ATOM 2756 O O . THR A 1 381 ? 16.060 33.710 14.565 1.00 31.70 379 THR A O 1
ATOM 2760 N N . ARG A 1 382 ? 17.532 33.529 12.857 1.00 33.17 380 ARG A N 1
ATOM 2761 C CA . ARG A 1 382 ? 18.159 34.841 13.049 1.00 40.50 380 ARG A CA 1
ATOM 2762 C C . ARG A 1 382 ? 17.166 35.994 13.003 1.00 45.46 380 ARG A C 1
ATOM 2763 O O . ARG A 1 382 ? 17.323 36.973 13.727 1.00 35.43 380 ARG A O 1
ATOM 2771 N N . ALA A 1 383 ? 16.154 35.873 12.147 1.00 46.10 381 ALA A N 1
ATOM 2772 C CA . ALA A 1 383 ? 15.127 36.898 12.022 1.00 36.44 381 ALA A CA 1
ATOM 2773 C C . ALA A 1 383 ? 14.071 36.843 13.140 1.00 38.38 381 ALA A C 1
ATOM 2774 O O . ALA A 1 383 ? 13.585 37.879 13.586 1.00 37.84 381 ALA A O 1
ATOM 2776 N N . SER A 1 384 ? 13.680 35.637 13.549 1.00 41.37 382 SER A N 1
ATOM 2777 C CA . SER A 1 384 ? 12.600 35.451 14.529 1.00 39.78 382 SER A CA 1
ATOM 2778 C C . SER A 1 384 ? 13.009 35.546 16.007 1.00 41.07 382 SER A C 1
ATOM 2779 O O . SER A 1 384 ? 12.200 35.935 16.860 1.00 33.74 382 SER A O 1
ATOM 2782 N N . PHE A 1 385 ? 14.242 35.138 16.303 1.00 36.29 383 PHE A N 1
ATOM 2783 C CA . PHE A 1 385 ? 14.767 35.160 17.666 1.00 33.34 383 PHE A CA 1
ATOM 2784 C C . PHE A 1 385 ? 15.851 36.220 17.754 1.00 33.00 383 PHE A C 1
ATOM 2785 O O . PHE A 1 385 ? 16.940 36.048 17.211 1.00 34.03 383 PHE A O 1
ATOM 2793 N N . VAL A 1 386 ? 15.550 37.305 18.462 1.00 40.62 384 VAL A N 1
ATOM 2794 C CA . VAL A 1 386 ? 16.391 38.491 18.452 1.00 46.64 384 VAL A CA 1
ATOM 2795 C C . VAL A 1 386 ? 16.623 38.985 19.867 1.00 45.08 384 VAL A C 1
ATOM 2796 O O . VAL A 1 386 ? 15.820 38.730 20.748 1.00 52.96 384 VAL A O 1
ATOM 2800 N N . GLU A 1 387 ? 17.709 39.711 20.084 1.00 40.61 385 GLU A N 1
ATOM 2801 C CA . GLU A 1 387 ? 17.961 40.284 21.395 1.00 42.83 385 GLU A CA 1
ATOM 2802 C C . GLU A 1 387 ? 17.214 41.601 21.580 1.00 41.04 385 GLU A C 1
ATOM 2803 O O . GLU A 1 387 ? 17.271 42.484 20.731 1.00 45.71 385 GLU A O 1
ATOM 2809 N N . LEU A 1 388 ? 16.481 41.704 22.683 1.00 40.26 386 LEU A N 1
ATOM 2810 C CA . LEU A 1 388 ? 15.712 42.902 23.001 1.00 37.38 386 LEU A CA 1
ATOM 2811 C C . LEU A 1 388 ? 15.892 43.220 24.477 1.00 45.54 386 LEU A C 1
ATOM 2812 O O . LEU A 1 388 ? 16.210 42.334 25.267 1.00 39.03 386 LEU A O 1
ATOM 2817 N N . PRO A 1 389 ? 15.712 44.492 24.855 1.00 49.99 387 PRO A N 1
ATOM 2818 C CA . PRO A 1 389 ? 15.861 44.875 26.262 1.00 51.68 387 PRO A CA 1
ATOM 2819 C C . PRO A 1 389 ? 14.758 44.302 27.154 1.00 51.98 387 PRO A C 1
ATOM 2820 O O . PRO A 1 389 ? 13.563 44.448 26.859 1.00 50.22 387 PRO A O 1
ATOM 2824 N N . TYR A 1 390 ? 15.165 43.673 28.250 1.00 47.42 388 TYR A N 1
ATOM 2825 C CA . TYR A 1 390 ? 14.239 43.259 29.292 1.00 49.86 388 TYR A CA 1
ATOM 2826 C C . TYR A 1 390 ? 14.819 43.687 30.634 1.00 59.09 388 TYR A C 1
ATOM 2827 O O . TYR A 1 390 ? 15.959 43.341 30.968 1.00 57.92 388 TYR A O 1
ATOM 2836 N N . ARG A 1 391 ? 14.030 44.428 31.403 1.00 68.17 389 ARG A N 1
ATOM 2837 C CA . ARG A 1 391 ? 14.557 45.112 32.569 1.00 73.17 389 ARG A CA 1
ATOM 2838 C C . ARG A 1 391 ? 15.743 45.924 32.082 1.00 72.31 389 ARG A C 1
ATOM 2839 O O . ARG A 1 391 ? 15.595 46.785 31.216 1.00 77.44 389 ARG A O 1
ATOM 2847 N N . GLY A 1 392 ? 16.926 45.634 32.605 1.00 60.32 390 GLY A N 1
ATOM 2848 C CA . GLY A 1 392 ? 18.098 46.381 32.198 1.00 69.48 390 GLY A CA 1
ATOM 2849 C C . GLY A 1 392 ? 18.938 45.707 31.128 1.00 72.85 390 GLY A C 1
ATOM 2850 O O . GLY A 1 392 ? 19.809 46.342 30.531 1.00 79.52 390 GLY A O 1
ATOM 2851 N N . ARG A 1 393 ? 18.677 44.428 30.870 1.00 59.40 391 ARG A N 1
ATOM 2852 C CA . ARG A 1 393 ? 19.613 43.632 30.084 1.00 58.71 391 ARG A CA 1
ATOM 2853 C C . ARG A 1 393 ? 19.051 43.147 28.749 1.00 56.53 391 ARG A C 1
ATOM 2854 O O . ARG A 1 393 ? 17.878 42.782 28.647 1.00 54.99 391 ARG A O 1
ATOM 2856 N N . LEU A 1 394 ? 19.899 43.148 27.725 1.00 57.79 392 LEU A N 1
ATOM 2857 C CA . LEU A 1 394 ? 19.553 42.528 26.451 1.00 57.83 392 LEU A CA 1
ATOM 2858 C C . LEU A 1 394 ? 19.388 41.024 26.636 1.00 52.59 392 LEU A C 1
ATOM 2859 O O . LEU A 1 394 ? 20.282 40.340 27.138 1.00 55.47 392 LEU A O 1
ATOM 2864 N N . LEU A 1 395 ? 18.242 40.512 26.220 1.00 47.45 393 LEU A N 1
ATOM 2865 C CA . LEU A 1 395 ? 17.951 39.097 26.358 1.00 43.77 393 LEU A CA 1
ATOM 2866 C C . LEU A 1 395 ? 17.437 38.560 25.045 1.00 37.71 393 LEU A C 1
ATOM 2867 O O . LEU A 1 395 ? 16.791 39.280 24.285 1.00 39.55 393 LEU A O 1
ATOM 2872 N N . ARG A 1 396 ? 17.703 37.289 24.787 1.00 29.37 394 ARG A N 1
ATOM 2873 C CA . ARG A 1 396 ? 17.086 36.625 23.649 1.00 25.90 394 ARG A CA 1
ATOM 2874 C C . ARG A 1 396 ? 15.564 36.628 23.797 1.00 30.47 394 ARG A C 1
ATOM 2875 O O . ARG A 1 396 ? 15.027 36.444 24.895 1.00 32.52 394 ARG A O 1
ATOM 2883 N N . ALA A 1 397 ? 14.881 36.842 22.678 1.00 22.09 395 ALA A N 1
ATOM 2884 C CA . ALA A 1 397 ? 13.436 37.032 22.658 1.00 32.78 395 ALA A CA 1
ATOM 2885 C C . ALA A 1 397 ? 12.798 36.522 21.360 1.00 30.56 395 ALA A C 1
ATOM 2886 O O . ALA A 1 397 ? 13.406 36.556 20.288 1.00 34.18 395 ALA A O 1
ATOM 2888 N N . TYR A 1 398 ? 11.567 36.049 21.476 1.00 35.90 396 TYR A N 1
ATOM 2889 C CA . TYR A 1 398 ? 10.769 35.627 20.337 1.00 32.88 396 TYR A CA 1
ATOM 2890 C C . TYR A 1 398 ? 9.557 36.543 20.186 1.00 37.62 396 TYR A C 1
ATOM 2891 O O . TYR A 1 398 ? 8.723 36.648 21.099 1.00 27.77 396 TYR A O 1
ATOM 2900 N N . ARG A 1 399 ? 9.480 37.218 19.041 1.00 42.13 397 ARG A N 1
ATOM 2901 C CA . ARG A 1 399 ? 8.303 38.000 18.663 1.00 42.75 397 ARG A CA 1
ATOM 2902 C C . ARG A 1 399 ? 7.230 37.071 18.096 1.00 34.44 397 ARG A C 1
ATOM 2903 O O . ARG A 1 399 ? 7.437 36.427 17.068 1.00 34.13 397 ARG A O 1
ATOM 2911 N N . THR A 1 400 ? 6.078 37.022 18.756 1.00 29.93 398 THR A N 1
ATOM 2912 C CA . THR A 1 400 ? 5.078 36.000 18.470 1.00 31.61 398 THR A CA 1
ATOM 2913 C C . THR A 1 400 ? 4.217 36.262 17.230 1.00 27.74 398 THR A C 1
ATOM 2914 O O . THR A 1 400 ? 3.650 35.323 16.648 1.00 22.59 398 THR A O 1
ATOM 2918 N N . GLY A 1 401 ? 4.092 37.532 16.859 1.00 23.65 399 GLY A N 1
ATOM 2919 C CA . GLY A 1 401 ? 3.097 37.942 15.877 1.00 32.04 399 GLY A CA 1
ATOM 2920 C C . GLY A 1 401 ? 1.685 37.988 16.466 1.00 36.46 399 GLY A C 1
ATOM 2921 O O . GLY A 1 401 ? 0.700 38.207 15.753 1.00 33.64 399 GLY A O 1
ATOM 2922 N N . ASP A 1 402 ? 1.572 37.771 17.772 1.00 33.33 400 ASP A N 1
ATOM 2923 C CA . ASP A 1 402 ? 0.279 37.899 18.439 1.00 27.01 400 ASP A CA 1
ATOM 2924 C C . ASP A 1 402 ? 0.085 39.314 19.010 1.00 32.20 400 ASP A C 1
ATOM 2925 O O . ASP A 1 402 ? 0.995 39.899 19.604 1.00 38.11 400 ASP A O 1
ATOM 2930 N N . ARG A 1 403 ? -1.106 39.860 18.815 1.00 29.24 401 ARG A N 1
ATOM 2931 C CA . ARG A 1 403 ? -1.435 41.187 19.319 1.00 33.65 401 ARG A CA 1
ATOM 2932 C C . ARG A 1 403 ? -2.380 41.058 20.502 1.00 38.49 401 ARG A C 1
ATOM 2933 O O . ARG A 1 403 ? -3.356 40.281 20.467 1.00 37.09 401 ARG A O 1
ATOM 2941 N N . ALA A 1 404 ? -2.065 41.812 21.551 1.00 38.34 402 ALA A N 1
ATOM 2942 C CA . ALA A 1 404 ? -2.866 41.843 22.765 1.00 38.02 402 ALA A CA 1
ATOM 2943 C C . ALA A 1 404 ? -2.800 43.222 23.426 1.00 41.73 402 ALA A C 1
ATOM 2944 O O . ALA A 1 404 ? -2.177 44.148 22.890 1.00 39.83 402 ALA A O 1
ATOM 2946 N N . ARG A 1 405 ? -3.451 43.338 24.585 1.00 37.53 403 ARG A N 1
ATOM 2947 C CA . ARG A 1 405 ? -3.470 44.552 25.391 1.00 38.99 403 ARG A CA 1
ATOM 2948 C C . ARG A 1 405 ? -3.535 44.125 26.849 1.00 35.43 403 ARG A C 1
ATOM 2949 O O . ARG A 1 405 ? -4.036 43.039 27.158 1.00 33.03 403 ARG A O 1
ATOM 2957 N N . TYR A 1 406 ? -3.030 44.970 27.745 1.00 31.38 404 TYR A N 1
ATOM 2958 C CA . TYR A 1 406 ? -3.200 44.752 29.179 1.00 35.27 404 TYR A CA 1
ATOM 2959 C C . TYR A 1 406 ? -4.559 45.268 29.617 1.00 33.61 404 TYR A C 1
ATOM 2960 O O . TYR A 1 406 ? -5.054 46.256 29.070 1.00 35.90 404 TYR A O 1
ATOM 2969 N N . ASP A 1 407 ? -5.156 44.614 30.610 1.00 40.56 405 ASP A N 1
ATOM 2970 C CA . ASP A 1 407 ? -6.296 45.208 31.316 1.00 40.46 405 ASP A CA 1
ATOM 2971 C C . ASP A 1 407 ? -5.798 45.958 32.547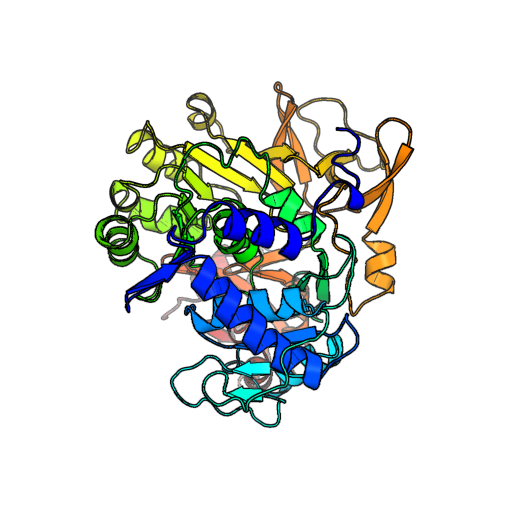 1.00 47.67 405 ASP A C 1
ATOM 2972 O O . ASP A 1 407 ? -4.584 46.036 32.786 1.00 50.51 405 ASP A O 1
ATOM 2977 N N . GLU A 1 408 ? -6.730 46.498 33.328 1.00 45.85 406 GLU A N 1
ATOM 2978 C CA . GLU A 1 408 ? -6.379 47.286 34.512 1.00 54.30 406 GLU A CA 1
ATOM 2979 C C . GLU A 1 408 ? -5.636 46.473 35.576 1.00 53.31 406 GLU A C 1
ATOM 2980 O O . GLU A 1 408 ? -5.033 47.043 36.481 1.00 58.14 406 GLU A O 1
ATOM 2986 N N . GLN A 1 409 ? -5.681 45.147 35.472 1.00 51.02 407 GLN A N 1
ATOM 2987 C CA . GLN A 1 409 ? -4.981 44.278 36.422 1.00 48.94 407 GLN A CA 1
ATOM 2988 C C . GLN A 1 409 ? -3.598 43.823 35.960 1.00 46.44 407 GLN A C 1
ATOM 2989 O O . GLN A 1 409 ? -2.970 42.980 36.603 1.00 46.63 407 GLN A O 1
ATOM 2995 N N . GLY A 1 410 ? -3.133 44.346 34.833 1.00 45.60 408 GLY A N 1
ATOM 2996 C CA . GLY A 1 410 ? -1.855 43.902 34.298 1.00 41.58 408 GLY A CA 1
ATOM 2997 C C . GLY A 1 410 ? -1.915 42.490 33.736 1.00 41.57 408 GLY A C 1
ATOM 2998 O O . GLY A 1 410 ? -0.891 41.812 33.625 1.00 36.93 408 GLY A O 1
ATOM 2999 N N . ARG A 1 411 ? -3.121 42.036 33.396 1.00 37.87 409 ARG A N 1
ATOM 3000 C CA . ARG A 1 411 ? -3.290 40.750 32.718 1.00 36.94 409 ARG A CA 1
ATOM 3001 C C . ARG A 1 411 ? -3.354 40.988 31.216 1.00 30.70 409 ARG A C 1
ATOM 3002 O O . ARG A 1 411 ? -3.869 42.012 30.768 1.00 35.79 409 ARG A O 1
ATOM 3010 N N . LEU A 1 412 ? -2.828 40.055 30.431 1.00 33.51 410 LEU A N 1
ATOM 3011 C CA . LEU A 1 412 ? -2.910 40.190 28.981 1.00 26.11 410 LEU A CA 1
ATOM 3012 C C . LEU A 1 412 ? -4.259 39.733 28.427 1.00 21.16 410 LEU A C 1
ATOM 3013 O O . LEU A 1 412 ? -4.837 38.739 28.873 1.00 26.52 410 LEU A O 1
ATOM 3018 N N . ARG A 1 413 ? -4.749 40.492 27.455 1.00 35.77 411 ARG A N 1
ATOM 3019 C CA . ARG A 1 413 ? -6.009 40.221 26.784 1.00 32.14 411 ARG A CA 1
ATOM 3020 C C . ARG A 1 413 ? -5.710 40.030 25.291 1.00 33.97 411 ARG A C 1
ATOM 3021 O O . ARG A 1 413 ? -5.278 40.969 24.612 1.00 32.38 411 ARG A O 1
ATOM 3029 N N . PHE A 1 414 ? -5.914 38.812 24.792 1.00 29.83 412 PHE A N 1
ATOM 3030 C CA . PHE A 1 414 ? -5.544 38.471 23.419 1.00 27.79 412 PHE A CA 1
ATOM 3031 C C . PHE A 1 414 ? -6.426 39.183 22.386 1.00 29.22 412 PHE A C 1
ATOM 3032 O O . PHE A 1 414 ? -7.656 39.186 22.482 1.00 29.53 412 PHE A O 1
ATOM 3040 N N . ILE A 1 415 ? -5.793 39.788 21.389 1.00 28.85 413 ILE A N 1
ATOM 3041 C CA . ILE A 1 415 ? -6.543 40.479 20.346 1.00 31.94 413 ILE A CA 1
ATOM 3042 C C . ILE A 1 415 ? -6.616 39.685 19.044 1.00 36.15 413 ILE A C 1
ATOM 3043 O O . ILE A 1 415 ? -7.712 39.361 18.563 1.00 38.58 413 ILE A O 1
ATOM 3048 N N . GLY A 1 416 ? -5.463 39.400 18.452 1.00 32.87 414 GLY A N 1
ATOM 3049 C CA . GLY A 1 416 ? -5.467 38.678 17.187 1.00 36.31 414 GLY A CA 1
ATOM 3050 C C . GLY A 1 416 ? -4.165 38.793 16.414 1.00 42.25 414 GLY A C 1
ATOM 3051 O O . GLY A 1 416 ? -3.156 39.235 16.954 1.00 40.49 414 GLY A O 1
ATOM 3052 N N . ARG A 1 417 ? -4.181 38.387 15.150 1.00 43.18 415 ARG A N 1
ATOM 3053 C CA . ARG A 1 417 ? -2.997 38.523 14.296 1.00 41.20 415 ARG A CA 1
ATOM 3054 C C . ARG A 1 417 ? -3.247 39.444 13.112 1.00 44.33 415 ARG A C 1
ATOM 3055 O O . ARG A 1 417 ? -4.384 39.639 12.691 1.00 44.93 415 ARG A O 1
ATOM 3063 N N . GLY A 1 418 ? -2.170 40.019 12.591 1.00 44.46 416 GLY A N 1
ATOM 3064 C CA . GLY A 1 418 ? -2.247 40.841 11.405 1.00 42.81 416 GLY A CA 1
ATOM 3065 C C . GLY A 1 418 ? -1.881 40.069 10.149 1.00 50.48 416 GLY A C 1
ATOM 3066 O O . GLY A 1 418 ? -2.128 40.535 9.036 1.00 52.39 416 GLY A O 1
ATOM 3067 N N . ASP A 1 419 ? -1.279 38.895 10.312 1.00 50.28 417 ASP A N 1
ATOM 3068 C CA . ASP A 1 419 ? -0.934 38.081 9.147 1.00 48.38 417 ASP A CA 1
ATOM 3069 C C . ASP A 1 419 ? -2.127 37.195 8.774 1.00 48.99 417 ASP A C 1
ATOM 3070 O O . ASP A 1 419 ? -3.227 37.374 9.305 1.00 50.62 417 ASP A O 1
ATOM 3075 N N . GLY A 1 420 ? -1.928 36.252 7.860 1.00 46.44 418 GLY A N 1
ATOM 3076 C CA . GLY A 1 420 ? -3.030 35.398 7.449 1.00 48.18 418 GLY A CA 1
ATOM 3077 C C . GLY A 1 420 ? -3.049 34.048 8.146 1.00 43.19 418 GLY A C 1
ATOM 3078 O O . GLY A 1 420 ? -3.722 33.120 7.703 1.00 41.37 418 GLY A O 1
ATOM 3079 N N . GLN A 1 421 ? -2.311 33.936 9.243 1.00 38.06 419 GLN A N 1
ATOM 3080 C CA . GLN A 1 421 ? -2.163 32.655 9.919 1.00 37.93 419 GLN A CA 1
ATOM 3081 C C . GLN A 1 421 ? -3.436 32.237 10.652 1.00 36.41 419 GLN A C 1
ATOM 3082 O O . GLN A 1 421 ? -3.982 33.000 11.453 1.00 36.20 419 GLN A O 1
ATOM 3088 N N . VAL A 1 422 ? -3.900 31.019 10.382 1.00 28.51 420 VAL A N 1
ATOM 3089 C CA . VAL A 1 422 ? -5.093 30.503 11.040 1.00 32.91 420 VAL A CA 1
ATOM 3090 C C . VAL A 1 422 ? -4.770 29.224 11.799 1.00 35.28 420 VAL A C 1
ATOM 3091 O O . VAL A 1 422 ? -3.764 28.579 11.523 1.00 38.35 420 VAL A O 1
ATOM 3095 N N . LYS A 1 423 ? -5.623 28.848 12.748 1.00 33.84 421 LYS A N 1
ATOM 3096 C CA . LYS A 1 423 ? -5.455 27.568 13.437 1.00 30.14 421 LYS A CA 1
ATOM 3097 C C . LYS A 1 423 ? -6.408 26.523 12.859 1.00 36.45 421 LYS A C 1
ATOM 3098 O O . LYS A 1 423 ? -7.626 26.681 12.940 1.00 40.54 421 LYS A O 1
ATOM 3104 N N . LEU A 1 424 ? -5.863 25.453 12.287 1.00 28.88 422 LEU A N 1
ATOM 3105 C CA . LEU A 1 424 ? -6.700 24.406 11.712 1.00 34.22 422 LEU A CA 1
ATOM 3106 C C . LEU A 1 424 ? -6.473 23.068 12.423 1.00 33.05 422 LEU A C 1
ATOM 3107 O O . LEU A 1 424 ? -5.435 22.427 12.256 1.00 34.12 422 LEU A O 1
ATOM 3112 N N . ASN A 1 425 ? -7.456 22.648 13.208 1.00 38.55 423 ASN A N 1
ATOM 3113 C CA . ASN A 1 425 ? -7.365 21.392 13.950 1.00 38.98 423 ASN A CA 1
ATOM 3114 C C . ASN A 1 425 ? -6.022 21.191 14.644 1.00 36.22 423 ASN A C 1
ATOM 3115 O O . ASN A 1 425 ? -5.365 20.162 14.470 1.00 32.28 423 ASN A O 1
ATOM 3120 N N . GLY A 1 426 ? -5.617 22.195 15.414 1.00 38.32 424 GLY A N 1
ATOM 3121 C CA . GLY A 1 426 ? -4.404 22.108 16.209 1.00 40.53 424 GLY A CA 1
ATOM 3122 C C . GLY A 1 426 ? -3.153 22.642 15.540 1.00 38.78 424 GLY A C 1
ATOM 3123 O O . GLY A 1 426 ? -2.160 22.899 16.214 1.00 44.56 424 GLY A O 1
ATOM 3124 N N . TYR A 1 427 ? -3.195 22.809 14.219 1.00 35.52 425 TYR A N 1
ATOM 3125 C CA . TYR A 1 427 ? -2.042 23.293 13.465 1.00 35.85 425 TYR A CA 1
ATOM 3126 C C . TYR A 1 427 ? -2.162 24.760 13.051 1.00 37.62 425 TYR A C 1
ATOM 3127 O O . TYR A 1 427 ? -3.222 25.208 12.608 1.00 39.78 425 TYR A O 1
ATOM 3136 N N . ARG A 1 428 ? -1.071 25.511 13.180 1.00 29.47 426 ARG A N 1
ATOM 3137 C CA . ARG A 1 428 ? -0.991 26.796 12.497 1.00 31.90 426 ARG A CA 1
ATOM 3138 C C . ARG A 1 428 ? -0.840 26.579 10.980 1.00 35.68 426 ARG A C 1
ATOM 3139 O O . ARG A 1 428 ? -0.154 25.660 10.511 1.00 30.89 426 ARG A O 1
ATOM 3147 N N . LEU A 1 429 ? -1.487 27.431 10.204 1.00 35.65 427 LEU A N 1
ATOM 3148 C CA . LEU A 1 429 ? -1.394 27.315 8.767 1.00 28.10 427 LEU A CA 1
ATOM 3149 C C . LEU A 1 429 ? -1.314 28.689 8.150 1.00 30.22 427 LEU A C 1
ATOM 3150 O O . LEU A 1 429 ? -2.132 29.582 8.475 1.00 29.10 427 LEU A O 1
ATOM 3155 N N . ASP A 1 430 ? -0.376 28.840 7.218 1.00 33.63 428 ASP A N 1
ATOM 3156 C CA . ASP A 1 430 ? -0.285 30.076 6.467 1.00 33.50 428 ASP A CA 1
ATOM 3157 C C . ASP A 1 430 ? -1.254 29.826 5.332 1.00 41.65 428 ASP A C 1
ATOM 3158 O O . ASP A 1 430 ? -0.941 29.182 4.326 1.00 40.54 428 ASP A O 1
ATOM 3163 N N . LEU A 1 431 ? -2.439 30.396 5.499 1.00 40.13 429 LEU A N 1
ATOM 3164 C CA . LEU A 1 431 ? -3.556 30.107 4.619 1.00 36.43 429 LEU A CA 1
ATOM 3165 C C . LEU A 1 431 ? -3.330 30.741 3.246 1.00 40.84 429 LEU A C 1
ATOM 3166 O O . LEU A 1 431 ? -3.541 30.090 2.216 1.00 34.60 429 LEU A O 1
ATOM 3171 N N . PRO A 1 432 ? -2.892 32.015 3.230 1.00 40.32 430 PRO A N 1
ATOM 3172 C CA . PRO A 1 432 ? -2.668 32.679 1.945 1.00 44.07 430 PRO A CA 1
ATOM 3173 C C . PRO A 1 432 ? -1.571 31.998 1.129 1.00 44.95 430 PRO A C 1
ATOM 3174 O O . PRO A 1 432 ? -1.647 32.019 -0.103 1.00 44.76 430 PRO A O 1
ATOM 3178 N N . ALA A 1 433 ? -0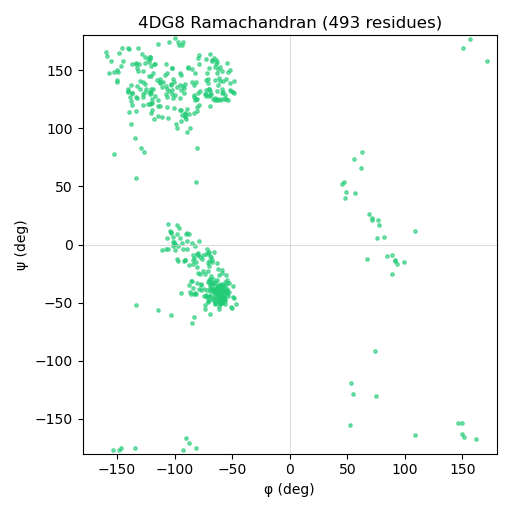.588 31.390 1.792 1.00 40.44 431 ALA A N 1
ATOM 3179 C CA . ALA A 1 433 ? 0.467 30.667 1.072 1.00 45.47 431 ALA A CA 1
ATOM 3180 C C . ALA A 1 433 ? -0.088 29.429 0.372 1.00 44.30 431 ALA A C 1
ATOM 3181 O O . ALA A 1 433 ? 0.182 29.206 -0.809 1.00 37.80 431 ALA A O 1
ATOM 3183 N N . LEU A 1 434 ? -0.879 28.644 1.102 1.00 36.34 432 LEU A N 1
ATOM 3184 C CA . LEU A 1 434 ? -1.495 27.433 0.559 1.00 41.75 432 LEU A CA 1
ATOM 3185 C C . LEU A 1 434 ? -2.466 27.779 -0.578 1.00 42.18 432 LEU A C 1
ATOM 3186 O O . LEU A 1 434 ? -2.551 27.088 -1.611 1.00 42.60 432 LEU A O 1
ATOM 3191 N N . GLU A 1 435 ? -3.179 28.876 -0.380 1.00 34.00 433 GLU A N 1
ATOM 3192 C CA . GLU A 1 435 ? -4.100 29.411 -1.374 1.00 40.76 433 GLU A CA 1
ATOM 3193 C C . GLU A 1 435 ? -3.342 29.767 -2.660 1.00 52.45 433 GLU A C 1
ATOM 3194 O O . GLU A 1 435 ? -3.727 29.372 -3.775 1.00 50.38 433 GLU A O 1
ATOM 3200 N N . GLN A 1 436 ? -2.260 30.522 -2.489 1.00 60.96 434 GLN A N 1
ATOM 3201 C CA . GLN A 1 436 ? -1.421 30.936 -3.608 1.00 61.23 434 GLN A CA 1
ATOM 3202 C C . GLN A 1 436 ? -0.878 29.697 -4.310 1.00 59.17 434 GLN A C 1
ATOM 3203 O O . GLN A 1 436 ? -0.728 29.671 -5.534 1.00 58.01 434 GLN A O 1
ATOM 3209 N N . ARG A 1 437 ? -0.615 28.659 -3.524 1.00 53.47 435 ARG A N 1
ATOM 3210 C CA . ARG A 1 437 ? -0.163 27.382 -4.056 1.00 51.60 435 ARG A CA 1
ATOM 3211 C C . ARG A 1 437 ? -1.219 26.688 -4.941 1.00 52.84 435 ARG A C 1
ATOM 3212 O O . ARG A 1 437 ? -0.891 26.124 -5.995 1.00 47.96 435 ARG A O 1
ATOM 3220 N N . PHE A 1 438 ? -2.483 26.727 -4.519 1.00 49.28 436 PHE A N 1
ATOM 3221 C CA . PHE A 1 438 ? -3.569 26.255 -5.374 1.00 49.97 436 PHE A CA 1
ATOM 3222 C C . PHE A 1 438 ? -3.658 27.072 -6.671 1.00 53.55 436 PHE A C 1
ATOM 3223 O O . PHE A 1 438 ? -3.847 26.509 -7.750 1.00 47.13 436 PHE A O 1
ATOM 3231 N N . ARG A 1 439 ? -3.522 28.394 -6.562 1.00 55.13 437 ARG A N 1
ATOM 3232 C CA . ARG A 1 439 ? -3.562 29.258 -7.747 1.00 65.20 437 ARG A CA 1
ATOM 3233 C C . ARG A 1 439 ? -2.584 28.809 -8.832 1.00 73.33 437 ARG A C 1
ATOM 3234 O O . ARG A 1 439 ? -2.855 28.958 -10.026 1.00 75.76 437 ARG A O 1
ATOM 3242 N N . ARG A 1 440 ? -1.449 28.261 -8.405 1.00 61.86 438 ARG A N 1
ATOM 3243 C CA . ARG A 1 440 ? -0.372 27.897 -9.319 1.00 60.11 438 ARG A CA 1
ATOM 3244 C C . ARG A 1 440 ? -0.566 26.564 -10.062 1.00 59.77 438 ARG A C 1
ATOM 3245 O O . ARG A 1 440 ? 0.224 26.236 -10.956 1.00 58.17 438 ARG A O 1
ATOM 3253 N N . GLN A 1 441 ? -1.597 25.797 -9.705 1.00 52.74 439 GLN A N 1
ATOM 3254 C CA . GLN A 1 441 ? -1.949 24.629 -10.512 1.00 54.51 439 GLN A CA 1
ATOM 3255 C C . GLN A 1 441 ? -2.405 25.138 -11.877 1.00 62.32 439 GLN A C 1
ATOM 3256 O O . GLN A 1 441 ? -3.080 26.169 -11.976 1.00 62.21 439 GLN A O 1
ATOM 3262 N N . PRO A 1 442 ? -2.036 24.420 -12.940 1.00 64.39 440 PRO A N 1
ATOM 3263 C CA . PRO A 1 442 ? -2.331 24.887 -14.297 1.00 68.47 440 PRO A CA 1
ATOM 3264 C C . PRO A 1 442 ? -3.830 24.786 -14.574 1.00 64.42 440 PRO A C 1
ATOM 3265 O O . PRO A 1 442 ? -4.468 23.808 -14.169 1.00 66.04 440 PRO A O 1
ATOM 3269 N N . GLY A 1 443 ? -4.385 25.795 -15.239 1.00 60.32 441 GLY A N 1
ATOM 3270 C CA . GLY A 1 443 ? -5.809 25.823 -15.525 1.00 60.43 441 GLY A CA 1
ATOM 3271 C C . GLY A 1 443 ? -6.627 26.529 -14.453 1.00 65.71 441 GLY A C 1
ATOM 3272 O O . GLY A 1 443 ? -7.796 26.850 -14.671 1.00 67.48 441 GLY A O 1
ATOM 3273 N N . ILE A 1 444 ? -6.026 26.771 -13.289 1.00 59.30 442 ILE A N 1
ATOM 3274 C CA . ILE A 1 444 ? -6.711 27.538 -12.250 1.00 60.61 442 ILE A CA 1
ATOM 3275 C C . ILE A 1 444 ? -6.324 29.014 -12.316 1.00 60.31 442 ILE A C 1
ATOM 3276 O O . ILE A 1 444 ? -5.135 29.352 -12.302 1.00 51.21 442 ILE A O 1
ATOM 3281 N N . LEU A 1 445 ? -7.332 29.882 -12.408 1.00 58.25 443 LEU A N 1
ATOM 3282 C CA . LEU A 1 445 ? -7.107 31.325 -12.430 1.00 59.01 443 LEU A CA 1
ATOM 3283 C C . LEU A 1 445 ? -7.001 31.885 -11.014 1.00 65.73 443 LEU A C 1
ATOM 3284 O O . LEU A 1 445 ? -5.933 32.335 -10.594 1.00 70.11 443 LEU A O 1
ATOM 3286 N N . ASP A 1 446 ? -8.114 31.858 -10.287 1.00 64.83 444 ASP A N 1
ATOM 3287 C CA . ASP A 1 446 ? -8.139 32.321 -8.898 1.00 62.86 444 ASP A CA 1
ATOM 3288 C C . ASP A 1 446 ? -8.646 31.210 -7.983 1.00 56.65 444 ASP A C 1
ATOM 3289 O O . ASP A 1 446 ? -9.298 30.267 -8.439 1.00 60.85 444 ASP A O 1
ATOM 3294 N N . CYS A 1 447 ? -8.334 31.326 -6.695 1.00 58.79 445 CYS A N 1
ATOM 3295 C CA . CYS A 1 447 ? -8.758 30.353 -5.692 1.00 55.64 445 CYS A CA 1
ATOM 3296 C C . CYS A 1 447 ? -8.948 30.996 -4.317 1.00 54.22 445 CYS A C 1
ATOM 3297 O O . CYS A 1 447 ? -8.165 31.859 -3.912 1.00 54.17 445 CYS A O 1
ATOM 3300 N N . ALA A 1 448 ? -9.974 30.557 -3.590 1.00 47.05 446 ALA A N 1
ATOM 3301 C CA . ALA A 1 448 ? -10.187 30.997 -2.217 1.00 51.60 446 ALA A CA 1
ATOM 3302 C C . ALA A 1 448 ? -10.345 29.823 -1.241 1.00 51.68 446 ALA A C 1
ATOM 3303 O O . ALA A 1 448 ? -11.136 28.897 -1.468 1.00 52.73 446 ALA A O 1
ATOM 3305 N N . LEU A 1 449 ? -9.578 29.878 -0.157 1.00 45.10 447 LEU A N 1
ATOM 3306 C CA . LEU A 1 449 ? -9.672 28.899 0.907 1.00 47.22 447 LEU A CA 1
ATOM 3307 C C . LEU A 1 449 ? -10.511 29.468 2.046 1.00 51.67 447 LEU A C 1
ATOM 3308 O O . LEU A 1 449 ? -10.258 30.574 2.522 1.00 57.16 447 LEU A O 1
ATOM 3313 N N . LEU A 1 450 ? -11.509 28.699 2.466 1.00 45.51 448 LEU A N 1
ATOM 3314 C CA . LEU A 1 450 ? -12.438 29.096 3.514 1.00 54.35 448 LEU A CA 1
ATOM 3315 C C . LEU A 1 450 ? -12.374 28.084 4.653 1.00 59.39 448 LEU A C 1
ATOM 3316 O O . LEU A 1 450 ? -11.895 26.964 4.471 1.00 58.56 448 LEU A O 1
ATOM 3321 N N . VAL A 1 451 ? -12.852 28.482 5.828 1.00 58.13 449 VAL A N 1
ATOM 3322 C CA . VAL A 1 451 ? -12.926 27.574 6.967 1.00 58.75 449 VAL A CA 1
ATOM 3323 C C . VAL A 1 451 ? -14.339 27.559 7.547 1.00 66.93 449 VAL A C 1
ATOM 3324 O O . VAL A 1 451 ? -14.992 28.601 7.628 1.00 68.33 449 VAL A O 1
ATOM 3328 N N . ARG A 1 452 ? -14.815 26.375 7.930 1.00 64.98 450 ARG A N 1
ATOM 3329 C CA . ARG A 1 452 ? -16.117 26.261 8.594 1.00 59.36 450 ARG A CA 1
ATOM 3330 C C . ARG A 1 452 ? -16.017 25.238 9.712 1.00 53.07 450 ARG A C 1
ATOM 3331 O O . ARG A 1 452 ? -15.022 24.531 9.819 1.00 44.05 450 ARG A O 1
ATOM 3339 N N . GLU A 1 453 ? -17.017 25.162 10.575 1.00 60.23 451 GLU A N 1
ATOM 3340 C CA . GLU A 1 453 ? -16.933 24.160 11.629 1.00 69.88 451 GLU A CA 1
ATOM 3341 C C . GLU A 1 453 ? -18.092 23.166 11.628 1.00 76.04 451 GLU A C 1
ATOM 3342 O O . GLU A 1 453 ? -19.259 23.544 11.734 1.00 85.18 451 GLU A O 1
ATOM 3348 N N . ARG A 1 454 ? -17.747 21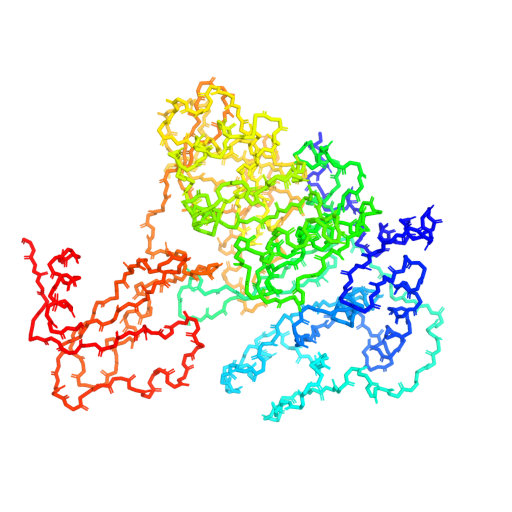.889 11.488 1.00 72.86 452 ARG A N 1
ATOM 3349 C CA . ARG A 1 454 ? -18.717 20.809 11.612 1.00 72.47 452 ARG A CA 1
ATOM 3350 C C . ARG A 1 454 ? -18.331 20.010 12.842 1.00 76.18 452 ARG A C 1
ATOM 3351 O O . ARG A 1 454 ? -17.192 19.550 12.963 1.00 68.48 452 ARG A O 1
ATOM 3359 N N . ASN A 1 455 ? -19.278 19.866 13.764 1.00 85.83 453 ASN A N 1
ATOM 3360 C CA . ASN A 1 455 ? -18.988 19.272 15.060 1.00 87.04 453 ASN A CA 1
ATOM 3361 C C . ASN A 1 455 ? -17.842 20.033 15.723 1.00 79.44 453 ASN A C 1
ATOM 3362 O O . ASN A 1 455 ? -17.881 21.262 15.818 1.00 78.81 453 ASN A O 1
ATOM 3367 N N . GLY A 1 456 ? -16.817 19.318 16.168 1.00 74.17 454 GLY A N 1
ATOM 3368 C CA . GLY A 1 456 ? -15.682 19.972 16.792 1.00 74.69 454 GLY A CA 1
ATOM 3369 C C . GLY A 1 456 ? -14.524 20.220 15.840 1.00 76.03 454 GLY A C 1
ATOM 3370 O O . GLY A 1 456 ? -13.406 20.525 16.268 1.00 75.88 454 GLY A O 1
ATOM 3371 N N . VAL A 1 457 ? -14.778 20.100 14.542 1.00 71.90 455 VAL A N 1
ATOM 3372 C CA . VAL A 1 457 ? -13.680 20.148 13.588 1.00 69.79 455 VAL A CA 1
ATOM 3373 C C . VAL A 1 457 ? -13.793 21.260 12.547 1.00 66.17 455 VAL A C 1
ATOM 3374 O O . VAL A 1 457 ? -14.844 21.449 11.916 1.00 64.57 455 VAL A O 1
ATOM 3378 N N . LYS A 1 458 ? -12.700 21.999 12.387 1.00 55.28 456 LYS A N 1
ATOM 3379 C CA . LYS A 1 458 ? -12.614 22.996 11.345 1.00 55.11 456 LYS A CA 1
ATOM 3380 C C . LYS A 1 458 ? -12.333 22.263 10.044 1.00 53.94 456 LYS A C 1
ATOM 3381 O O . LYS A 1 458 ? -11.469 21.379 9.970 1.00 44.47 456 LYS A O 1
ATOM 3387 N N . GLN A 1 459 ? -13.098 22.621 9.026 1.00 51.46 457 GLN A N 1
ATOM 3388 C CA . GLN A 1 459 ? -12.943 22.065 7.709 1.00 46.77 457 GLN A CA 1
ATOM 3389 C C . GLN A 1 459 ? -12.463 23.175 6.813 1.00 47.06 457 GLN A C 1
ATOM 3390 O O . GLN A 1 459 ? -12.900 24.328 6.923 1.00 47.88 457 GLN A O 1
ATOM 3396 N N . LEU A 1 460 ? -11.528 22.808 5.950 1.00 49.58 458 LEU A N 1
ATOM 3397 C CA . LEU A 1 460 ? -11.026 23.677 4.917 1.00 49.06 458 LEU A CA 1
ATOM 3398 C C . LEU A 1 460 ? -11.902 23.436 3.695 1.00 50.56 458 LEU A C 1
ATOM 3399 O O . LEU A 1 460 ? -12.273 22.299 3.400 1.00 41.08 458 LEU A O 1
ATOM 3404 N N . LEU A 1 461 ? -12.268 24.512 3.016 1.00 35.68 459 LEU A N 1
ATOM 3405 C CA . LEU A 1 461 ? -13.048 24.424 1.791 1.00 50.78 459 LEU A CA 1
ATOM 3406 C C . LEU A 1 461 ? -12.290 25.178 0.715 1.00 45.69 459 LEU A C 1
ATOM 3407 O O . LEU A 1 461 ? -11.749 26.251 0.974 1.00 53.65 459 LEU A O 1
ATOM 3412 N N . CYS A 1 462 ? -12.231 24.621 -0.487 1.00 39.01 460 CYS A N 1
ATOM 3413 C CA . CYS A 1 462 ? -11.521 25.279 -1.580 1.00 36.66 460 CYS A CA 1
ATOM 3414 C C . CYS A 1 462 ? -12.423 25.602 -2.773 1.00 47.41 460 CYS A C 1
ATOM 3415 O O . CYS A 1 462 ? -12.938 24.693 -3.431 1.00 49.02 460 CYS A O 1
ATOM 3418 N N . ALA A 1 463 ? -12.597 26.895 -3.050 1.00 44.81 461 ALA A N 1
ATOM 3419 C CA . ALA A 1 463 ? -13.333 27.341 -4.235 1.00 47.92 461 ALA A CA 1
ATOM 3420 C C . ALA A 1 463 ? -12.350 27.819 -5.302 1.00 48.50 461 ALA A C 1
ATOM 3421 O O . ALA A 1 463 ? -11.369 28.487 -4.989 1.00 52.61 461 ALA A O 1
ATOM 3423 N N . TRP A 1 464 ? -12.590 27.477 -6.561 1.00 43.34 462 TRP A N 1
ATOM 3424 C CA . TRP A 1 464 ? -11.657 27.896 -7.599 1.00 48.29 462 TRP A CA 1
ATOM 3425 C C . TRP A 1 464 ? -12.326 28.234 -8.923 1.00 55.76 462 TRP A C 1
ATOM 3426 O O . TRP A 1 464 ? -13.450 27.799 -9.187 1.00 59.09 462 TRP A O 1
ATOM 3437 N N . THR A 1 465 ? -11.636 29.038 -9.730 1.00 51.05 463 THR A N 1
ATOM 3438 C CA . THR A 1 465 ? -12.109 29.392 -11.066 1.00 61.42 463 THR A CA 1
ATOM 3439 C C . THR A 1 465 ? -11.053 28.970 -12.069 1.00 59.44 463 THR A C 1
ATOM 3440 O O . THR A 1 465 ? -9.857 29.034 -11.773 1.00 55.46 463 THR A O 1
ATOM 3444 N N . GLY A 1 466 ? -11.497 28.533 -13.244 1.00 59.33 464 GLY A N 1
ATOM 3445 C CA . GLY A 1 466 ? -10.592 28.088 -14.293 1.00 63.39 464 GLY A CA 1
ATOM 3446 C C . GLY A 1 466 ? -11.254 27.048 -15.177 1.00 66.33 464 GLY A C 1
ATOM 3447 O O . GLY A 1 466 ? -12.473 26.877 -15.125 1.00 58.67 464 GLY A O 1
ATOM 3448 N N . LYS A 1 467 ? -10.456 26.342 -15.975 1.00 70.04 465 LYS A N 1
ATOM 3449 C CA . LYS A 1 467 ? -10.988 25.335 -16.894 1.00 74.28 465 LYS A CA 1
ATOM 3450 C C . LYS A 1 467 ? -11.761 24.243 -16.140 1.00 71.14 465 LYS A C 1
ATOM 3451 O O . LYS A 1 467 ? -11.455 23.933 -14.990 1.00 58.32 465 LYS A O 1
ATOM 3453 N N . ALA A 1 468 ? -12.770 23.668 -16.789 1.00 76.43 466 ALA A N 1
ATOM 3454 C CA . ALA A 1 468 ? -13.637 22.679 -16.139 1.00 74.27 466 ALA A CA 1
ATOM 3455 C C . ALA A 1 468 ? -12.905 21.415 -15.670 1.00 66.76 466 ALA A C 1
ATOM 3456 O O . ALA A 1 468 ? -13.232 20.854 -14.624 1.00 64.65 466 ALA A O 1
ATOM 3458 N N . ASP A 1 469 ? -11.909 20.988 -16.443 1.00 63.03 467 ASP A N 1
ATOM 3459 C CA . ASP A 1 469 ? -11.162 19.753 -16.182 1.00 62.77 467 ASP A CA 1
ATOM 3460 C C . ASP A 1 469 ? -9.944 19.970 -15.270 1.00 61.46 467 ASP A C 1
ATOM 3461 O O . ASP A 1 469 ? -9.106 19.075 -15.111 1.00 56.02 467 ASP A O 1
ATOM 3466 N N . ALA A 1 470 ? -9.855 21.167 -14.692 1.00 61.86 468 ALA A N 1
ATOM 3467 C CA . ALA A 1 470 ? -8.660 21.641 -13.980 1.00 66.18 468 ALA A CA 1
ATOM 3468 C C . ALA A 1 470 ? -8.545 21.293 -12.482 1.00 63.78 468 ALA A C 1
ATOM 3469 O O . ALA A 1 470 ? -7.679 21.841 -11.794 1.00 63.36 468 ALA A O 1
ATOM 3471 N N . SER A 1 471 ? -9.426 20.435 -11.970 1.00 62.58 469 SER A N 1
ATOM 3472 C CA . SER A 1 471 ? -9.398 20.061 -10.547 1.00 68.20 469 SER A CA 1
ATOM 3473 C C . SER A 1 471 ? -7.996 19.667 -10.047 1.00 66.10 469 SER A C 1
ATOM 3474 O O . SER A 1 471 ? -7.316 18.836 -10.659 1.00 62.74 469 SER A O 1
ATOM 3477 N N . PRO A 1 472 ? -7.571 20.262 -8.919 1.00 64.12 470 PRO A N 1
ATOM 3478 C CA . PRO A 1 472 ? -6.217 20.137 -8.357 1.00 61.76 470 PRO A CA 1
ATOM 3479 C C . PRO A 1 472 ? -5.972 18.855 -7.542 1.00 60.47 470 PRO A C 1
ATOM 3480 O O . PRO A 1 472 ? -5.515 18.943 -6.402 1.00 56.58 470 PRO A O 1
ATOM 3484 N N . GLN A 1 473 ? -6.243 17.691 -8.127 1.00 65.89 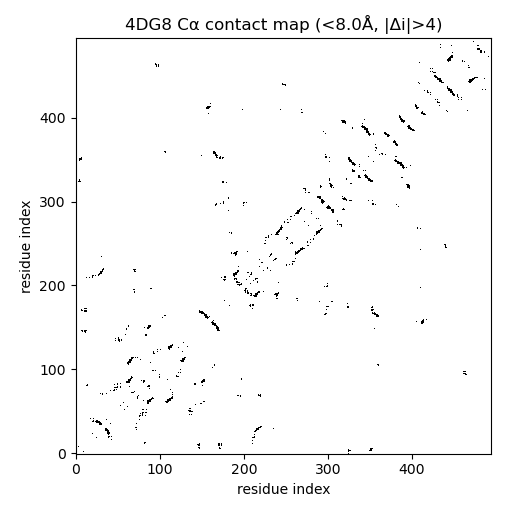471 GLN A N 1
ATOM 3485 C CA . GLN A 1 473 ? -6.103 16.410 -7.428 1.00 63.86 471 GLN A CA 1
ATOM 3486 C C . GLN A 1 473 ? -4.650 16.036 -7.136 1.00 52.50 471 GLN A C 1
ATOM 3487 O O . GLN A 1 473 ? -4.343 15.421 -6.103 1.00 53.92 471 GLN A O 1
ATOM 3493 N N . ALA A 1 474 ? -3.763 16.409 -8.053 1.00 51.23 472 ALA A N 1
ATOM 3494 C CA . ALA A 1 474 ? -2.351 16.059 -7.937 1.00 57.55 472 ALA A CA 1
ATOM 3495 C C . ALA A 1 474 ? -1.702 16.805 -6.784 1.00 58.02 472 ALA A C 1
ATOM 3496 O O . ALA A 1 474 ? -0.752 16.310 -6.177 1.00 65.48 472 ALA A O 1
ATOM 3498 N N . LEU A 1 475 ? -2.212 17.998 -6.489 1.00 56.66 473 LEU A N 1
ATOM 3499 C CA . LEU A 1 475 ? -1.761 18.744 -5.318 1.00 59.92 473 LEU A CA 1
ATOM 3500 C C . LEU A 1 475 ? -2.248 18.080 -4.026 1.00 49.80 473 LEU A C 1
ATOM 3501 O O . LEU A 1 475 ? -1.470 17.869 -3.092 1.00 53.03 473 LEU A O 1
ATOM 3506 N N . LEU A 1 476 ? -3.536 17.748 -3.982 1.00 40.89 474 LEU A N 1
ATOM 3507 C CA . LEU A 1 476 ? -4.113 17.076 -2.815 1.00 46.92 474 LEU A CA 1
ATOM 3508 C C . LEU A 1 476 ? -3.334 15.807 -2.457 1.00 47.65 474 LEU A C 1
ATOM 3509 O O . LEU A 1 476 ? -3.052 15.551 -1.283 1.00 52.42 474 LEU A O 1
ATOM 3514 N N . ARG A 1 477 ? -3.002 15.013 -3.474 1.00 44.96 475 ARG A N 1
ATOM 3515 C CA . ARG A 1 477 ? -2.181 13.823 -3.275 1.00 49.40 475 ARG A CA 1
ATOM 3516 C C . ARG A 1 477 ? -0.841 14.105 -2.577 1.00 45.96 475 ARG A C 1
ATOM 3517 O O . ARG A 1 477 ? -0.312 13.239 -1.876 1.00 40.24 475 ARG A O 1
ATOM 3525 N N . GLN A 1 478 ? -0.282 15.297 -2.791 1.00 42.09 476 GLN A N 1
ATOM 3526 C CA . GLN A 1 478 ? 1.020 15.641 -2.211 1.00 42.09 476 GLN A CA 1
ATOM 3527 C C . GLN A 1 478 ? 0.948 16.311 -0.841 1.00 43.07 476 GLN A C 1
ATOM 3528 O O . GLN A 1 478 ? 1.962 16.428 -0.148 1.00 47.67 476 GLN A O 1
ATOM 3534 N N . LEU A 1 479 ? -0.244 16.752 -0.453 1.00 39.32 477 LEU A N 1
ATOM 3535 C CA . LEU A 1 479 ? -0.411 17.457 0.817 1.00 38.50 477 LEU A CA 1
ATOM 3536 C C . LEU A 1 479 ? -0.606 16.487 1.979 1.00 38.30 477 LEU A C 1
ATOM 3537 O O . LEU A 1 479 ? -1.117 15.380 1.801 1.00 40.62 477 LEU A O 1
ATOM 3542 N N . PRO A 1 480 ? -0.192 16.898 3.181 1.00 40.83 478 PRO A N 1
ATOM 3543 C CA . PRO A 1 480 ? -0.552 16.069 4.331 1.00 34.06 478 PRO A CA 1
ATOM 3544 C C . PRO A 1 480 ? -2.071 16.087 4.507 1.00 36.40 478 PRO A C 1
ATOM 3545 O O . PRO A 1 480 ? -2.722 17.057 4.099 1.00 34.36 478 PRO A O 1
ATOM 3549 N N . THR A 1 481 ? -2.626 15.025 5.081 1.00 33.44 479 THR A N 1
ATOM 3550 C CA . THR A 1 481 ? -4.075 14.904 5.207 1.00 42.57 479 THR A CA 1
ATOM 3551 C C . THR A 1 481 ? -4.696 16.174 5.792 1.00 43.49 479 THR A C 1
ATOM 3552 O O . THR A 1 481 ? -5.704 16.675 5.282 1.00 39.31 479 THR A O 1
ATOM 3556 N N . TRP A 1 482 ? -4.072 16.704 6.842 1.00 33.66 480 TRP A N 1
ATOM 3557 C CA . TRP A 1 482 ? -4.656 17.816 7.593 1.00 31.80 480 TRP A CA 1
ATOM 3558 C C . TRP A 1 482 ? -4.727 19.132 6.795 1.00 36.19 480 TRP A C 1
ATOM 3559 O O . TRP A 1 482 ? -5.430 20.052 7.195 1.00 31.19 480 TRP A O 1
ATOM 3570 N N . GLN A 1 483 ? -4.002 19.218 5.678 1.00 31.71 481 GLN A N 1
ATOM 3571 C CA . GLN A 1 483 ? -4.069 20.389 4.805 1.00 35.91 481 GLN A CA 1
ATOM 3572 C C . GLN A 1 483 ? -4.965 20.227 3.581 1.00 40.46 481 GLN A C 1
ATOM 3573 O O . GLN A 1 483 ? -5.121 21.172 2.809 1.00 45.13 481 GLN A O 1
ATOM 3579 N N . ARG A 1 484 ? -5.519 19.036 3.370 1.00 35.99 482 ARG A N 1
ATOM 3580 C CA . ARG A 1 484 ? -6.357 18.811 2.190 1.00 41.59 482 ARG A CA 1
ATOM 3581 C C . ARG A 1 484 ? -7.751 19.340 2.428 1.00 36.35 482 ARG A C 1
ATOM 3582 O O . ARG A 1 484 ? -8.392 18.968 3.410 1.00 35.55 482 ARG A O 1
ATOM 3590 N N . PRO A 1 485 ? -8.233 20.216 1.535 1.00 41.28 483 PRO A N 1
ATOM 3591 C CA . PRO A 1 485 ? -9.599 20.729 1.704 1.00 40.42 483 PRO A CA 1
ATOM 3592 C C . PRO A 1 485 ? -10.598 19.586 1.782 1.00 41.61 483 PRO A C 1
ATOM 3593 O O . PRO A 1 485 ? -10.438 18.578 1.090 1.00 38.04 483 PRO A O 1
ATOM 3597 N N . HIS A 1 486 ? -11.605 19.742 2.633 1.00 46.92 484 HIS A N 1
ATOM 3598 C CA . HIS A 1 486 ? -12.690 18.779 2.723 1.00 52.18 484 HIS A CA 1
ATOM 3599 C C . HIS A 1 486 ? -13.434 18.710 1.390 1.00 56.15 484 HIS A C 1
ATOM 3600 O O . HIS A 1 486 ? -13.888 17.644 0.971 1.00 59.57 484 HIS A O 1
ATOM 3607 N N . ALA A 1 487 ? -13.554 19.855 0.726 1.00 56.60 485 ALA A N 1
ATOM 3608 C CA . ALA A 1 487 ? -14.194 19.919 -0.585 1.00 54.44 485 ALA A CA 1
ATOM 3609 C C . ALA A 1 487 ? -13.466 20.874 -1.532 1.00 51.20 485 ALA A C 1
ATOM 3610 O O . ALA A 1 487 ? -13.148 22.004 -1.156 1.00 48.94 485 ALA A O 1
ATOM 3612 N N . CYS A 1 488 ? -13.199 20.417 -2.753 1.00 50.57 486 CYS A N 1
ATOM 3613 C CA . CYS A 1 488 ? -12.703 21.298 -3.813 1.00 47.93 486 CYS A CA 1
ATOM 3614 C C . CYS A 1 488 ? -13.826 21.530 -4.802 1.00 53.43 486 CYS A C 1
ATOM 3615 O O . CYS A 1 488 ? -14.308 20.587 -5.431 1.00 56.06 486 CYS A O 1
ATOM 3618 N N . VAL A 1 489 ? -14.241 22.784 -4.944 1.00 54.29 487 VAL A N 1
ATOM 3619 C CA . VAL A 1 489 ? -15.375 23.110 -5.805 1.00 58.03 487 VAL A CA 1
ATOM 3620 C C . VAL A 1 489 ? -15.045 24.201 -6.827 1.00 60.27 487 VAL A C 1
ATOM 3621 O O . VAL A 1 489 ? -14.560 25.277 -6.472 1.00 45.15 487 VAL A O 1
ATOM 3625 N N . ARG A 1 490 ? -15.309 23.907 -8.097 1.00 59.38 488 ARG A N 1
ATOM 3626 C CA . ARG A 1 490 ? -15.124 24.877 -9.169 1.00 59.93 488 ARG A CA 1
ATOM 3627 C C . ARG A 1 490 ? -16.346 25.784 -9.239 1.00 64.66 488 ARG A C 1
ATOM 3628 O O . ARG A 1 490 ? -17.468 25.303 -9.369 1.00 68.69 488 ARG A O 1
ATOM 3636 N N . VAL A 1 491 ? -16.135 27.094 -9.148 1.00 65.99 489 VAL A N 1
ATOM 3637 C CA . VAL A 1 491 ? -17.234 28.035 -9.323 1.00 63.42 489 VAL A CA 1
ATOM 3638 C C . VAL A 1 491 ? -17.008 28.864 -10.581 1.00 67.90 489 VAL A C 1
ATOM 3639 O O . VAL A 1 491 ? -15.925 28.815 -11.178 1.00 60.87 489 VAL A O 1
ATOM 3643 N N . GLU A 1 492 ? -18.017 29.655 -10.947 1.00 72.21 490 GLU A N 1
ATOM 3644 C CA . GLU A 1 492 ? -17.985 30.455 -12.171 1.00 77.95 490 GLU A CA 1
ATOM 3645 C C . GLU A 1 492 ? -17.197 31.737 -11.953 1.00 81.16 490 GLU A C 1
ATOM 3646 O O . GLU A 1 492 ? -16.408 32.154 -12.799 1.00 79.18 490 GLU A O 1
ATOM 3648 N N . ALA A 1 493 ? -17.429 32.357 -10.804 1.00 83.48 491 ALA A N 1
ATOM 3649 C CA . ALA A 1 493 ? -16.723 33.566 -10.422 1.00 85.39 491 ALA A CA 1
ATOM 3650 C C . ALA A 1 493 ? -16.741 33.659 -8.909 1.00 84.08 491 ALA A C 1
ATOM 3651 O O . ALA A 1 493 ? -17.595 33.060 -8.258 1.00 84.11 491 ALA A O 1
ATOM 3653 N N . LEU A 1 494 ? -15.795 34.400 -8.347 1.00 80.81 492 LEU A N 1
ATOM 3654 C CA . LEU A 1 494 ? -15.765 34.610 -6.906 1.00 81.39 492 LEU A CA 1
ATOM 3655 C C . LEU A 1 494 ? -16.486 35.909 -6.552 1.00 88.37 492 LEU A C 1
ATOM 3656 O O . LEU A 1 494 ? -16.274 36.938 -7.193 1.00 91.30 492 LEU A O 1
ATOM 3661 N N . PRO A 1 495 ? -17.366 35.855 -5.541 1.00 91.11 493 PRO A N 1
ATOM 3662 C CA . PRO A 1 495 ? -18.192 37.008 -5.153 1.00 95.36 493 PRO A CA 1
ATOM 3663 C C . PRO A 1 495 ? -17.394 38.137 -4.494 1.00 97.86 493 PRO A C 1
ATOM 3664 O O . PRO A 1 495 ? -16.590 37.885 -3.592 1.00 90.13 493 PRO A O 1
ATOM 3668 N N . LEU A 1 496 ? -17.640 39.370 -4.934 1.00 105.68 494 LEU A N 1
ATOM 3669 C CA . LEU A 1 496 ? -16.980 40.548 -4.373 1.00 109.33 494 LEU A CA 1
ATOM 3670 C C . LEU A 1 496 ? -18.019 41.477 -3.746 1.00 117.29 494 LEU A C 1
ATOM 3671 O O . LEU A 1 496 ? -19.186 41.455 -4.134 1.00 123.19 494 LEU A O 1
ATOM 3673 N N . THR A 1 497 ? -17.598 42.291 -2.782 1.00 115.71 495 THR A N 1
ATOM 3674 C CA . THR A 1 497 ? -18.524 43.174 -2.070 1.00 112.18 495 THR A CA 1
ATOM 3675 C C . THR A 1 497 ? -18.598 44.584 -2.666 1.00 111.97 495 THR A C 1
ATOM 3676 O O . THR A 1 497 ? -17.808 44.954 -3.536 1.00 108.01 495 THR A O 1
ATOM 3680 N N . LEU A 1 502 ? -13.340 40.269 -1.453 1.00 97.73 500 LEU A N 1
ATOM 3681 C CA . LEU A 1 502 ? -13.965 38.951 -1.472 1.00 102.21 500 LEU A CA 1
ATOM 3682 C C . LEU A 1 502 ? -15.129 38.870 -0.492 1.00 108.91 500 LEU A C 1
ATOM 3683 O O . LEU A 1 502 ? -15.189 39.622 0.480 1.00 112.60 500 LEU A O 1
ATOM 3688 N N . ASP A 1 503 ? -16.050 37.951 -0.758 1.00 109.95 501 ASP A N 1
ATOM 3689 C CA . ASP A 1 503 ? -17.178 37.705 0.129 1.00 110.05 501 ASP A CA 1
ATOM 3690 C C . ASP A 1 503 ? -17.075 36.300 0.716 1.00 108.16 501 ASP A C 1
ATOM 3691 O O . ASP A 1 503 ? -17.246 35.310 0.004 1.00 110.04 501 ASP A O 1
ATOM 3696 N N . ARG A 1 504 ? -16.799 36.209 2.013 1.00 104.30 502 ARG A N 1
ATOM 3697 C CA . ARG A 1 504 ? -16.714 34.908 2.665 1.00 98.50 502 ARG A CA 1
ATOM 3698 C C . ARG A 1 504 ? -18.104 34.281 2.830 1.00 99.57 502 ARG A C 1
ATOM 3699 O O . ARG A 1 504 ? -18.289 33.095 2.562 1.00 102.07 502 ARG A O 1
ATOM 3701 N N . ALA A 1 505 ? -19.081 35.082 3.247 1.00 95.52 503 ALA A N 1
ATOM 3702 C CA . ALA A 1 505 ? -20.442 34.587 3.472 1.00 90.21 503 ALA A CA 1
ATOM 3703 C C . ALA A 1 505 ? -21.112 34.105 2.185 1.00 82.85 503 ALA A C 1
ATOM 3704 O O . ALA A 1 505 ? -21.679 33.008 2.131 1.00 77.42 503 ALA A O 1
ATOM 3706 N N . ALA A 1 506 ? -21.050 34.938 1.153 1.00 84.47 504 ALA A N 1
ATOM 3707 C CA . ALA A 1 506 ? -21.621 34.589 -0.141 1.00 86.01 504 ALA A CA 1
ATOM 3708 C C . ALA A 1 506 ? -21.009 33.293 -0.661 1.00 75.78 504 ALA A C 1
ATOM 3709 O O . ALA A 1 506 ? -21.717 32.399 -1.116 1.00 70.34 504 ALA A O 1
ATOM 3711 N N . LEU A 1 507 ? -19.687 33.204 -0.582 1.00 71.71 505 LEU A N 1
ATOM 3712 C CA . LEU A 1 507 ? -18.959 32.040 -1.064 1.00 69.62 505 LEU A CA 1
ATOM 3713 C C . LEU A 1 507 ? -19.376 30.776 -0.298 1.00 71.55 505 LEU A C 1
ATOM 3714 O O . LEU A 1 507 ? -19.778 29.765 -0.903 1.00 67.78 505 LEU A O 1
ATOM 3719 N N . LEU A 1 508 ? -19.307 30.851 1.032 1.00 74.64 506 LEU A N 1
ATOM 3720 C CA . LEU A 1 508 ? -19.714 29.742 1.891 1.00 78.01 506 LEU A CA 1
ATOM 3721 C C . LEU A 1 508 ? -21.096 29.249 1.484 1.00 79.00 506 LEU A C 1
ATOM 3722 O O . LEU A 1 508 ? -21.283 28.062 1.191 1.00 66.31 506 LEU A O 1
ATOM 3727 N N . ARG A 1 509 ? -22.057 30.172 1.452 1.00 88.34 507 ARG A N 1
ATOM 3728 C CA . ARG A 1 509 ? -23.443 29.821 1.164 1.00 94.55 507 ARG A CA 1
ATOM 3729 C C . ARG A 1 509 ? -23.580 29.204 -0.226 1.00 99.23 507 ARG A C 1
ATOM 3730 O O . ARG A 1 509 ? -24.296 28.220 -0.410 1.00 99.39 507 ARG A O 1
ATOM 3738 N N . ARG A 1 510 ? -22.882 29.778 -1.200 1.00 102.07 508 ARG A N 1
ATOM 3739 C CA . ARG A 1 510 ? -22.944 29.279 -2.568 1.00 106.44 508 ARG A CA 1
ATOM 3740 C C . ARG A 1 510 ? -22.262 27.922 -2.681 1.00 104.25 508 ARG A C 1
ATOM 3741 O O . ARG A 1 510 ? -22.363 27.259 -3.710 1.00 103.78 508 ARG A O 1
ATOM 3749 N N . LEU A 1 511 ? -21.564 27.505 -1.628 1.00 102.66 509 LEU A N 1
ATOM 3750 C CA . LEU A 1 511 ? -20.988 26.158 -1.620 1.00 100.10 509 LEU A CA 1
ATOM 3751 C C . LEU A 1 511 ? -22.028 25.048 -1.369 1.00 102.55 509 LEU A C 1
ATOM 3752 O O . LEU A 1 511 ? -21.794 23.887 -1.707 1.00 98.83 509 LEU A O 1
ATOM 3757 N N . GLU A 1 512 ? -23.154 25.396 -0.747 1.00 107.69 510 GLU A N 1
ATOM 3758 C CA . GLU A 1 512 ? -24.382 24.615 -0.915 1.00 110.87 510 GLU A CA 1
ATOM 3759 C C . GLU A 1 512 ? -25.596 25.541 -1.036 1.00 115.55 510 GLU A C 1
ATOM 3760 O O . GLU A 1 512 ? -25.924 26.217 -0.064 1.00 117.20 510 GLU A O 1
ATOM 3762 N N . GLU A 1 513 ? -26.287 25.592 -2.180 1.00 119.68 511 GLU A N 1
ATOM 3763 C CA . GLU A 1 513 ? -25.921 24.977 -3.468 1.00 121.83 511 GLU A CA 1
ATOM 3764 C C . GLU A 1 513 ? -25.796 23.458 -3.542 1.00 130.07 511 GLU A C 1
ATOM 3765 O O . GLU A 1 513 ? -24.709 22.924 -3.772 1.00 121.33 511 GLU A O 1
ATOM 3767 N N . PRO A 1 514 ? -26.924 22.779 -3.358 1.00 77.09 512 PRO A N 1
ATOM 3768 C CA . PRO A 1 514 ? -27.072 21.369 -3.731 1.00 89.56 512 PRO A CA 1
ATOM 3769 C C . PRO A 1 514 ? -26.242 20.368 -2.921 1.00 94.36 512 PRO A C 1
ATOM 3770 O O . PRO A 1 514 ? -26.472 19.159 -3.010 1.00 95.33 512 PRO A O 1
ATOM 3772 N N . LEU A 1 515 ? -25.289 20.863 -2.135 1.00 97.55 513 LEU A N 1
ATOM 3773 C CA . LEU A 1 515 ? -24.400 19.987 -1.372 1.00 97.49 513 LEU A CA 1
ATOM 3774 C C . LEU A 1 515 ? -24.987 19.635 -0.008 1.00 96.54 513 LEU A C 1
ATOM 3775 O O . LEU A 1 515 ? -25.459 18.518 0.206 1.00 93.85 513 LEU A O 1
#

Organism: Pseudomonas aeruginosa (strain ATCC 15692 / DSM 22644 / CIP 104116 / JCM 14847 / LMG 12228 / 1C / PRS 101 / PAO1) (NCBI:txid208964)

Secondary structure (DSSP, 8-state):
--STTSGGGS--HHHHHHHHHHH-TTSEEEEETTEEEEHHHHHHHHHHHHHHHHHH--SS--EEEEESSS-HHHHHHHHHHHHTT-EEEE--TTS-HHHHHHHHHHHTEEEEEE--SS----TTS-EEEGGGPPP-PPPSSPPP--TTSEEEEEEEBSSSSS-EEEEEEHHHHHHHHSS-GGGTT-TT-EEEE-S-TTSTHHHHHHHHHHTTT-EEEE--SSS--HHHHHHHHHTT---EEEEEHHHHHHHHHH-GGGGTT-SEEEEESS---HHHHHHHHHH-TT-EEEEEE--GGG-S-SEEEE--TGGGGSSS---BEEPTTEEEEEE-TTS-B--SSS--EEEEEEETT--SEETT-HHHHHHHEEEEEETTEEEEEEEEEEEEEE-TTS-EEEEE-SSSEEEETTEEEEHHHHHHHHHTSTTEEEEEEEEEEETTEEEEEEEEEE-TT---HHHHHHS-GGGS-SEEEE-SS------HHHHHHHT-S--

Nearest PDB structures (foldseek):
  4dg8-assembly1_A  TM=1.002E+00  e=0.000E+00  Pseudomonas aeruginosa PAO1
  4dg9-assembly1_A  TM=9.811E-01  e=1.641E-96  Pseudomonas aeruginosa PAO1
  4gr5-assembly2_B  TM=9.217E-01  e=1.117E-37  Streptomyces lydicus
  4gr5-assembly3_C  TM=9.152E-01  e=9.239E-37  Streptomyces lydicus
  4gr5-assembly1_A  TM=9.184E-01  e=1.662E-36  Streptomyces lydicus

Sequence (495 aa):
QNSLLDLYAHPTVVARFSEMAALHPHREAIRDRFGSVDYRQLLDSAEQLSDYLLEHYPQPGVCLGVYGEYSRESITCLLAILLSGHHYLYIDLKQPAAWNAELCRQVDCRLILDCSTTPTPANGLPCVPVRHLPAAPASVARPCFAADQIAYINFSSGTTGRPKAIACTHAGITRLCLGQSFLAFAPQMRFLVNSPLSFDAATLEIWGALLNGGCCVLNDLGPLDPGVLRQLIGERGADSAWLTASLFNTLVDLDPDCLGGLRQLLTGGDILSVPHVRRALLRHPRLHLVNGYGPTENTTFTCCHVVTDDDLEEDDIPIGKAIAGTAVLLLDEHGQEIAEPDRAGEIVAFGAGLAQGYRNDAARTRASFVELPYRGRLLRAYRTGDRARYDEQGRLRFIGRGDGQVKLNGYRLDLPALEQRFRRQPGILDCALLVRERNGVKQLLCAWTGKADASPQALLRQLPTWQRPHACVRVEALPLTLDRAALLRRLEEPL

InterPro domains:
  IPR000873 AMP-dependent synthetase/ligase domain [PF00501] (32-372)
  IPR009081 Phosphopantetheine binding ACP domain [PF00550] (529-589)
  IPR009081 Phosphopantetheine binding ACP domain [PS50075] (518-594)
  IPR020845 AMP-binding, conserved site [PS00455] (167-178)
  IPR036736 ACP-like superfamily [G3DSA:1.10.1200.10] (521-602)
  IPR036736 ACP-like superfamily [SSF47336] (525-590)
  IPR042099 ANL, N-terminal domain [G3DSA:3.40.50.12780] (16-417)
  IPR045851 AMP-binding enzyme domain superfamily [G3DSA:3.30.300.30] (418-513)